Protein AF-A0A349US64-F1 (afdb_monomer)

Radius of gyration: 31.84 Å; Cα contacts (8 Å, |Δi|>4): 639; chains: 1; bounding box: 78×85×114 Å

Secondary structure (DSSP, 8-state):
--SEEEEEEEEEETTEEEEEEEEHHHHHHHHHHHHHHHHHHHHHHHHT--HHHHHHHHHHHHHHHHHHHHHHHHHHTHHHHTTSTTHHHHHH-GGG----HHHHHHHHHHHHHHHHHHTT--HHHHHHHHHHHHHHHHHHHHHHHHHHT-SPBPB--TTSTT-B--BSS-SSTT---S--TTTTTSSSPPHHHHHHHHTT-----GGGEEEEEEEPB-TTSPBPEETTEE-EEEEEEEPPHHHHS----HHHHHHHTS-HHHHHHHHHHHS-TTS-EEHHHHHHHHHHT-TTTTT---HHHHGGG-SS-SSEE-HHHHHHHHHHHHHHHHHHH-SS-SSS--HHHHHHHHHHHHS-HHHHHHH-BPPPB--HHHHHHHHHHHHHHHHHHHTTT--STTHHHHHHHHHHHHHHHHHHHHBSS----BTTTTB-HHHHHHHHHHHHHHHHHHHHHHS----SPPHHHHHHHHHTS---------------

pLDDT: mean 77.46, std 15.82, range [32.78, 97.75]

Sequence (488 aa):
MLQIIIDLGTFELLGRSIPLRIFGYGLMLVLGFLCGIALARWRARRAGESADAITTCGILALIGGVVGARLAYVIENWRNFLHQKDVALEILNVTSGGLIYYGGIALATAMVLVYLRAKRLPVRRYLDIIAPSMMIGLAFGRAGCLLNGCCYGGPCDEHWPLAARFPLYSEPLVKLNGPGPFSEGTQGASPPYAHQLEAGRVHPDSRLTYVARVPLRDKHGRDLLSAGRPQFKDRTFALPPRDLHGWLANDQLATMLSDTPAFEKDFYHLAGADGLLSEQEWRRGIREGDGLLRGSEAWEEARTFDDNADGTLSPREMRAYLDVRLGRILRQFDSDHDGKLDATERAIANEYLQADLYEIARHAWSEPVRPAQALGIVNALLLAGLLLAFSRLRTREGQVFLLMVVLYPVTRFVLESIRADNPHNLAKGILTHNQYTSIVLVAVGIVLLFVLRILPASCGPTLAQRVASETGKPRGKSRQTTSGKDTR

Solvent-accessible surface area (backbone atoms only — not comparable to full-atom values): 26728 Å² total; per-residue (Å²): 92,34,41,47,74,44,78,76,49,69,46,80,53,95,92,40,75,44,75,45,67,44,38,29,37,61,52,26,41,51,50,12,49,52,52,16,49,51,51,23,27,54,43,21,51,72,70,75,40,65,37,65,57,48,51,50,39,50,52,39,30,52,52,24,25,55,53,21,6,33,50,42,32,48,64,75,42,41,75,67,44,74,75,45,95,56,46,72,61,55,70,67,38,66,85,79,49,71,69,30,68,66,32,7,53,53,39,10,49,49,50,33,52,51,51,34,56,75,68,69,46,64,58,42,51,53,43,36,39,38,41,36,19,53,24,44,26,47,19,26,42,23,49,11,29,46,27,56,42,44,69,40,18,34,79,47,59,81,84,42,88,71,47,36,66,43,40,33,56,47,48,79,64,83,76,78,84,60,92,49,98,59,51,80,83,69,46,60,54,30,57,63,27,44,53,33,39,70,69,68,74,47,82,71,61,70,92,50,44,45,76,44,79,39,72,36,56,47,102,82,71,46,70,39,61,58,97,85,38,76,35,68,45,80,40,72,39,72,56,41,57,76,72,46,57,63,55,40,32,63,53,20,52,52,47,63,73,40,57,69,74,60,38,52,53,60,48,57,73,58,21,53,100,83,62,35,39,36,68,69,43,53,57,45,36,51,76,72,62,33,47,84,38,36,40,60,80,55,62,78,64,54,56,74,42,36,86,82,71,80,74,43,36,45,68,66,33,49,47,52,48,43,50,58,53,49,56,56,49,37,76,74,46,30,85,86,70,80,85,54,63,55,78,64,37,42,48,53,47,39,54,60,34,60,45,53,47,55,62,56,43,71,70,34,60,30,73,33,18,36,43,37,23,60,52,44,24,54,50,22,48,51,50,20,52,50,40,56,58,46,60,64,71,55,88,47,68,32,52,47,27,38,48,48,45,31,52,50,28,56,55,46,35,57,50,52,75,41,40,56,80,64,75,61,74,36,77,95,55,76,44,38,68,67,41,54,53,19,55,53,40,30,55,52,22,53,52,52,53,55,51,58,70,73,47,80,74,76,71,69,78,46,70,60,54,46,51,51,54,60,72,66,51,79,82,75,76,85,73,84,77,85,75,90,79,86,87,133

Nearest PDB structures (foldseek):
  5azc-assembly1_A  TM=7.210E-01  e=3.007E-08  Escherichia coli K-12
  8p1z-assembly1_AAA-2  TM=2.233E-01  e=2.342E+00  Arabidopsis thaliana

Structure (mmCIF, N/CA/C/O backbone):
data_AF-A0A349US64-F1
#
_entry.id   AF-A0A349US64-F1
#
loop_
_atom_site.group_PDB
_atom_site.id
_atom_site.type_symbol
_atom_site.label_atom_id
_atom_site.label_alt_id
_atom_site.label_comp_id
_atom_site.label_asy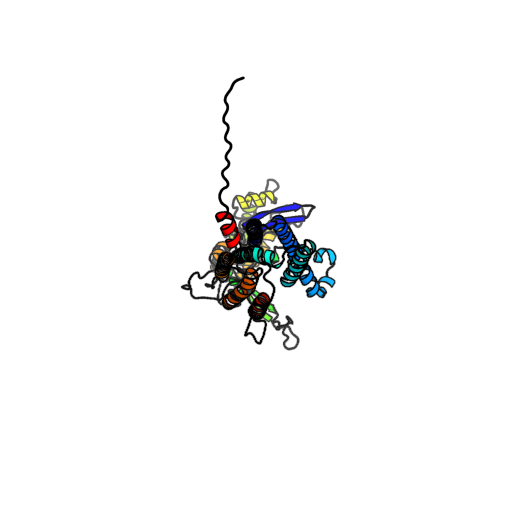m_id
_atom_site.label_entity_id
_atom_site.label_seq_id
_atom_site.pdbx_PDB_ins_code
_atom_site.Cartn_x
_atom_site.Cartn_y
_atom_site.Cartn_z
_atom_site.occupancy
_atom_site.B_iso_or_equiv
_atom_site.auth_seq_id
_atom_site.auth_comp_id
_atom_site.auth_asym_id
_atom_site.auth_atom_id
_atom_site.pdbx_PDB_model_num
ATOM 1 N N . MET A 1 1 ? 2.721 9.056 -10.843 1.00 61.25 1 MET A N 1
ATOM 2 C CA . MET A 1 1 ? 2.996 7.972 -9.868 1.00 61.25 1 MET A CA 1
ATOM 3 C C . MET A 1 1 ? 4.297 8.328 -9.161 1.00 61.25 1 MET A C 1
ATOM 5 O O . MET A 1 1 ? 5.209 8.739 -9.859 1.00 61.25 1 MET A O 1
ATOM 9 N N . LEU A 1 2 ? 4.366 8.232 -7.830 1.00 63.81 2 LEU A N 1
ATOM 10 C CA . LEU A 1 2 ? 5.538 8.627 -7.027 1.00 63.81 2 LEU A CA 1
ATOM 11 C C . LEU A 1 2 ? 5.879 7.488 -6.061 1.00 63.81 2 LEU A C 1
ATOM 13 O O . LEU A 1 2 ? 5.557 7.536 -4.871 1.00 63.81 2 LEU A O 1
ATOM 17 N N . GLN A 1 3 ? 6.461 6.416 -6.599 1.00 70.12 3 GLN A N 1
ATOM 18 C CA . GLN A 1 3 ? 6.844 5.256 -5.792 1.00 70.12 3 GLN A CA 1
ATOM 19 C C . GLN A 1 3 ? 7.995 5.597 -4.846 1.00 70.12 3 GLN A C 1
ATOM 21 O O . GLN A 1 3 ? 7.951 5.209 -3.679 1.00 70.12 3 GLN A O 1
ATOM 26 N N . ILE A 1 4 ? 8.969 6.380 -5.317 1.00 69.75 4 ILE A N 1
ATOM 27 C CA . ILE A 1 4 ? 10.076 6.921 -4.526 1.00 69.75 4 ILE A CA 1
ATOM 28 C C . ILE A 1 4 ? 9.863 8.430 -4.412 1.00 69.75 4 ILE A C 1
ATOM 30 O O . ILE A 1 4 ? 9.751 9.122 -5.418 1.00 69.75 4 ILE A O 1
ATOM 34 N N . ILE A 1 5 ? 9.775 8.935 -3.181 1.00 70.31 5 ILE A N 1
ATOM 35 C CA . ILE A 1 5 ? 9.624 10.374 -2.914 1.00 70.31 5 ILE A CA 1
ATOM 36 C C . ILE A 1 5 ? 10.999 11.027 -2.774 1.00 70.31 5 ILE A C 1
ATOM 38 O O . ILE A 1 5 ? 11.204 12.133 -3.262 1.00 70.31 5 ILE A O 1
ATOM 42 N N . ILE A 1 6 ? 11.936 10.348 -2.104 1.00 67.62 6 ILE A N 1
ATOM 43 C CA . ILE A 1 6 ? 13.301 10.835 -1.879 1.00 67.62 6 ILE A CA 1
ATOM 44 C C . ILE A 1 6 ? 14.267 9.671 -2.102 1.00 67.62 6 ILE A C 1
ATOM 46 O O . ILE A 1 6 ? 14.134 8.631 -1.451 1.00 67.62 6 ILE A O 1
ATOM 50 N N . ASP A 1 7 ? 15.231 9.851 -3.003 1.00 65.50 7 ASP A N 1
ATOM 51 C CA . ASP A 1 7 ? 16.385 8.962 -3.153 1.00 65.50 7 ASP A CA 1
ATOM 52 C C . ASP A 1 7 ? 17.596 9.623 -2.484 1.00 65.50 7 ASP A C 1
ATOM 54 O O . ASP A 1 7 ? 18.008 10.713 -2.883 1.00 65.50 7 ASP A O 1
ATOM 58 N N . LEU A 1 8 ? 18.119 8.996 -1.429 1.00 64.94 8 LEU A N 1
ATOM 59 C CA . LEU A 1 8 ? 19.283 9.486 -0.687 1.00 64.94 8 LEU A CA 1
ATOM 60 C C . LEU A 1 8 ? 20.589 8.844 -1.187 1.00 64.94 8 LEU A C 1
ATOM 62 O O . LEU A 1 8 ? 21.646 9.105 -0.618 1.00 64.94 8 LEU A O 1
ATOM 66 N N . GLY A 1 9 ? 20.529 8.032 -2.248 1.00 62.69 9 GLY A N 1
ATOM 67 C CA . GLY A 1 9 ? 21.672 7.328 -2.817 1.00 62.69 9 GLY A CA 1
ATOM 68 C C . GLY A 1 9 ? 22.026 6.035 -2.077 1.00 62.69 9 GLY A C 1
ATOM 69 O O . GLY A 1 9 ? 21.274 5.517 -1.247 1.00 62.69 9 GLY A O 1
ATOM 70 N N . THR A 1 10 ? 23.184 5.475 -2.421 1.00 66.12 10 THR A N 1
ATOM 71 C CA . THR A 1 10 ? 23.752 4.278 -1.790 1.00 66.12 10 THR A CA 1
ATOM 72 C C . THR A 1 10 ? 24.781 4.666 -0.740 1.00 66.12 10 THR A C 1
ATOM 74 O O . THR A 1 10 ? 25.706 5.419 -1.033 1.00 66.12 10 THR A O 1
ATOM 77 N N . PHE A 1 11 ? 24.648 4.112 0.462 1.00 68.88 11 PHE A N 1
ATOM 78 C CA . PHE A 1 11 ? 25.627 4.261 1.535 1.00 68.88 11 PHE A CA 1
ATOM 79 C C . PHE A 1 11 ? 26.429 2.970 1.677 1.00 68.88 11 PHE A C 1
ATOM 81 O O . PHE A 1 11 ? 25.852 1.881 1.687 1.00 68.88 11 PHE A O 1
ATOM 88 N N . GLU A 1 12 ? 27.748 3.079 1.812 1.00 69.44 12 GLU A N 1
ATOM 89 C CA . GLU A 1 12 ? 28.594 1.941 2.164 1.00 69.44 12 GLU A CA 1
ATOM 90 C C . GLU A 1 12 ? 28.628 1.776 3.682 1.00 69.44 12 GLU A C 1
ATOM 92 O O . GLU A 1 12 ? 29.103 2.646 4.412 1.00 69.44 12 GLU A O 1
ATOM 97 N N . LEU A 1 13 ? 28.110 0.649 4.170 1.00 68.88 13 LEU A N 1
ATOM 98 C CA . LEU A 1 13 ? 28.162 0.290 5.581 1.00 68.88 13 LEU A CA 1
ATOM 99 C C . LEU A 1 13 ? 28.711 -1.131 5.708 1.00 68.88 13 LEU A C 1
ATOM 101 O O . LEU A 1 13 ? 28.137 -2.068 5.156 1.00 68.88 13 LEU A O 1
ATOM 105 N N . LEU A 1 14 ? 29.813 -1.302 6.448 1.00 68.25 14 LEU A N 1
ATOM 106 C CA . LEU A 1 14 ? 30.430 -2.615 6.711 1.00 68.25 14 LEU A CA 1
ATOM 107 C C . LEU A 1 14 ? 30.721 -3.422 5.422 1.00 68.25 14 LEU A C 1
ATOM 109 O O . LEU A 1 14 ? 30.464 -4.623 5.364 1.00 68.25 14 LEU A O 1
ATOM 113 N N . GLY A 1 15 ? 31.212 -2.758 4.369 1.00 63.34 15 GLY A N 1
ATOM 114 C CA . GLY A 1 15 ? 31.529 -3.398 3.084 1.00 63.34 15 GLY A CA 1
ATOM 115 C C . GLY A 1 15 ? 30.308 -3.831 2.260 1.00 63.34 15 GLY A C 1
ATOM 116 O O . GLY A 1 15 ? 30.456 -4.588 1.305 1.00 63.34 15 GLY A O 1
ATOM 117 N N . ARG A 1 16 ? 29.097 -3.381 2.619 1.00 58.28 16 ARG A N 1
ATOM 118 C CA . ARG A 1 16 ? 27.870 -3.584 1.837 1.00 58.28 16 ARG A CA 1
ATOM 119 C C . ARG A 1 16 ? 27.300 -2.238 1.396 1.00 58.28 16 ARG A C 1
ATOM 121 O O . ARG A 1 16 ? 27.105 -1.347 2.223 1.00 58.28 16 ARG A O 1
ATOM 128 N N . SER A 1 17 ? 26.999 -2.106 0.107 1.00 63.38 17 SER A N 1
ATOM 129 C CA . SER A 1 17 ? 26.297 -0.951 -0.452 1.00 63.38 17 SER A CA 1
ATOM 130 C C . SER A 1 17 ? 24.790 -1.088 -0.205 1.00 63.38 17 SER A C 1
ATOM 132 O O . SER A 1 17 ? 24.136 -2.019 -0.676 1.00 63.38 17 SER A O 1
ATOM 134 N N . ILE A 1 18 ? 24.220 -0.174 0.583 1.00 66.69 18 ILE A N 1
ATOM 135 C CA . ILE A 1 18 ? 22.794 -0.170 0.929 1.00 66.69 18 ILE A CA 1
ATOM 136 C C . ILE A 1 18 ? 22.132 1.051 0.278 1.00 66.69 18 ILE A C 1
ATOM 138 O O . ILE A 1 18 ? 22.456 2.183 0.648 1.00 66.69 18 ILE A O 1
ATOM 142 N N . PRO A 1 19 ? 21.194 0.868 -0.672 1.00 64.56 19 PRO A N 1
ATOM 143 C CA . PRO A 1 19 ? 20.414 1.975 -1.218 1.00 64.56 19 PRO A CA 1
ATOM 144 C C . PRO A 1 19 ? 19.403 2.477 -0.179 1.00 64.56 19 PRO A C 1
ATOM 146 O O . PRO A 1 19 ? 18.544 1.716 0.274 1.00 64.56 19 PRO A O 1
ATOM 149 N N . LEU A 1 20 ? 19.471 3.761 0.184 1.00 69.88 20 LEU A N 1
ATOM 150 C CA . LEU A 1 20 ? 18.537 4.391 1.118 1.00 69.88 20 LEU A CA 1
ATOM 151 C C . LEU A 1 20 ? 17.496 5.210 0.345 1.00 69.88 20 LEU A C 1
ATOM 153 O O . LEU A 1 20 ? 17.769 6.301 -0.150 1.00 69.88 20 LEU A O 1
ATOM 157 N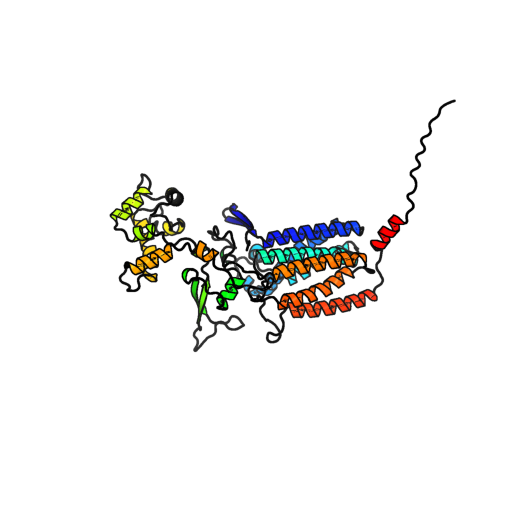 N . ARG A 1 21 ? 16.274 4.679 0.252 1.00 73.38 21 ARG A N 1
ATOM 158 C CA . ARG A 1 21 ? 15.173 5.285 -0.513 1.00 73.38 21 ARG A CA 1
ATOM 159 C C . ARG A 1 21 ? 13.909 5.385 0.327 1.00 73.38 21 ARG A C 1
ATOM 161 O O . ARG A 1 21 ? 13.528 4.435 1.011 1.00 73.38 21 ARG A O 1
ATOM 168 N N . ILE A 1 22 ? 13.234 6.528 0.247 1.00 77.69 22 ILE A N 1
ATOM 169 C CA . ILE A 1 22 ? 11.958 6.762 0.924 1.00 77.69 22 ILE A CA 1
ATOM 170 C C . ILE A 1 22 ? 10.825 6.484 -0.057 1.00 77.69 22 ILE A C 1
ATOM 172 O O . ILE A 1 22 ? 10.534 7.283 -0.951 1.00 77.69 22 ILE A O 1
ATOM 176 N N . PHE A 1 23 ? 10.161 5.349 0.143 1.00 81.19 23 PHE A N 1
ATOM 177 C CA . PHE A 1 23 ? 9.010 4.951 -0.658 1.00 81.19 23 PHE A CA 1
ATOM 178 C C . PHE A 1 23 ? 7.740 5.691 -0.231 1.00 81.19 23 PHE A C 1
ATOM 180 O O . PHE A 1 23 ? 7.438 5.793 0.963 1.00 81.19 23 PHE A O 1
ATOM 187 N N . GLY A 1 24 ? 6.943 6.140 -1.201 1.00 83.62 24 GLY A N 1
ATOM 188 C CA . GLY A 1 24 ? 5.711 6.886 -0.944 1.00 83.62 24 GLY A CA 1
ATOM 189 C C . GLY A 1 24 ? 4.663 6.087 -0.177 1.00 83.62 24 GLY A C 1
ATOM 190 O O . GLY A 1 24 ? 4.023 6.616 0.730 1.00 83.62 24 GLY A O 1
ATOM 191 N N . TYR A 1 25 ? 4.550 4.786 -0.457 1.00 86.06 25 TYR A N 1
ATOM 192 C CA . TYR A 1 25 ? 3.686 3.889 0.310 1.00 86.06 25 TYR A CA 1
ATOM 193 C C . TYR A 1 25 ? 4.096 3.822 1.789 1.00 86.06 25 TYR A C 1
ATOM 195 O O . TYR A 1 25 ? 3.264 4.034 2.672 1.00 86.06 25 TYR A O 1
ATOM 203 N N . GLY A 1 26 ? 5.385 3.589 2.061 1.00 87.75 26 GLY A N 1
ATOM 204 C CA . GLY A 1 26 ? 5.921 3.520 3.422 1.00 87.75 26 GLY A CA 1
ATOM 205 C C . GLY A 1 26 ? 5.750 4.834 4.182 1.00 87.75 26 GLY A C 1
ATOM 206 O O . GLY A 1 26 ? 5.287 4.826 5.323 1.00 87.75 26 GLY A O 1
ATOM 207 N N . LEU A 1 27 ? 6.028 5.969 3.530 1.00 90.81 27 LEU A N 1
ATOM 208 C CA . LEU A 1 27 ? 5.825 7.291 4.123 1.00 90.81 27 LEU A CA 1
ATOM 209 C C . LEU A 1 27 ? 4.359 7.510 4.516 1.00 90.81 27 LEU A C 1
ATOM 211 O O . LEU A 1 27 ? 4.079 7.925 5.640 1.00 90.81 27 LEU A O 1
ATOM 215 N N . MET A 1 28 ? 3.417 7.196 3.623 1.00 94.50 28 MET A N 1
ATOM 216 C CA . MET A 1 28 ? 1.992 7.340 3.922 1.00 94.50 28 MET A CA 1
ATOM 217 C C . MET A 1 28 ? 1.544 6.420 5.061 1.00 94.50 28 MET A C 1
ATOM 219 O O . MET A 1 28 ? 0.747 6.849 5.890 1.00 94.50 28 MET A O 1
ATOM 223 N N . LEU A 1 29 ? 2.075 5.196 5.174 1.00 92.81 29 LEU A N 1
ATOM 224 C CA . LEU A 1 29 ? 1.784 4.325 6.320 1.00 92.81 29 LEU A CA 1
ATOM 225 C C . LEU A 1 29 ? 2.255 4.934 7.648 1.00 92.81 29 LEU A C 1
ATOM 227 O O . LEU A 1 29 ? 1.501 4.914 8.624 1.00 92.81 29 LEU A O 1
ATOM 231 N N . VAL A 1 30 ? 3.463 5.505 7.684 1.00 94.75 30 VAL A N 1
ATOM 232 C CA . VAL A 1 30 ? 3.995 6.180 8.880 1.00 94.75 30 VAL A CA 1
ATOM 233 C C . VAL A 1 30 ? 3.129 7.383 9.245 1.00 94.75 30 VAL A C 1
ATOM 235 O O . VAL A 1 30 ? 2.692 7.495 10.390 1.00 94.75 30 VAL A O 1
ATOM 238 N N . LEU A 1 31 ? 2.813 8.247 8.277 1.00 96.38 31 LEU A N 1
ATOM 239 C CA . LEU A 1 31 ? 1.933 9.396 8.504 1.00 96.38 31 LEU A CA 1
ATOM 240 C C . LEU A 1 31 ? 0.542 8.955 8.974 1.00 96.38 31 LEU A C 1
ATOM 242 O O . LEU A 1 31 ? 0.017 9.507 9.938 1.00 96.38 31 LEU A O 1
ATOM 246 N N . GLY A 1 32 ? -0.020 7.905 8.375 1.00 96.81 32 GLY A N 1
ATOM 247 C CA . GLY A 1 32 ? -1.295 7.321 8.782 1.00 96.81 32 GLY A CA 1
ATOM 248 C C . GLY A 1 32 ? -1.290 6.808 10.218 1.00 96.81 32 GLY A C 1
ATOM 249 O O . GLY A 1 32 ? -2.230 7.079 10.970 1.00 96.81 32 GLY A O 1
ATOM 250 N N . PHE A 1 33 ? -0.222 6.122 10.626 1.00 96.50 33 PHE A N 1
ATOM 251 C CA . PHE A 1 33 ? -0.046 5.665 12.002 1.00 96.50 33 PHE A CA 1
ATOM 252 C C . PHE A 1 33 ? 0.062 6.844 12.977 1.00 96.50 33 PHE A C 1
ATOM 254 O O . PHE A 1 33 ? -0.658 6.880 13.976 1.00 96.50 33 PHE A O 1
ATOM 261 N N . LEU A 1 34 ? 0.898 7.842 12.673 1.00 97.25 34 LEU A N 1
ATOM 262 C CA . LEU A 1 34 ? 1.085 9.022 13.520 1.00 97.25 34 LEU A CA 1
ATOM 263 C C . LEU A 1 34 ? -0.205 9.842 13.653 1.00 97.25 34 LEU A C 1
ATOM 265 O O . LEU A 1 34 ? -0.611 10.163 14.771 1.00 97.25 34 LEU A O 1
ATOM 269 N N . CYS A 1 35 ? -0.896 10.124 12.546 1.00 97.56 35 CYS A N 1
ATOM 270 C CA . CYS A 1 35 ? -2.179 10.828 12.549 1.00 97.56 35 CYS A CA 1
ATOM 271 C C . CYS A 1 35 ? -3.266 10.030 13.286 1.00 97.56 35 CYS A C 1
ATOM 273 O O . CYS A 1 35 ? -4.016 10.598 14.085 1.00 97.56 35 CYS A O 1
ATOM 275 N N . GLY A 1 36 ? -3.331 8.712 13.075 1.00 97.00 36 GLY A N 1
ATOM 276 C CA . GLY A 1 36 ? -4.259 7.826 13.775 1.00 97.00 36 GLY A CA 1
ATOM 277 C C . GLY A 1 36 ? -4.028 7.822 15.290 1.00 97.00 36 GLY A C 1
ATOM 278 O O . GLY A 1 36 ? -4.976 8.001 16.063 1.00 97.00 36 GLY A O 1
ATOM 279 N N . ILE A 1 37 ? -2.771 7.696 15.726 1.00 96.94 37 ILE A N 1
ATOM 280 C CA . ILE A 1 37 ? -2.389 7.742 17.144 1.00 96.94 37 ILE A CA 1
ATOM 281 C C . ILE A 1 37 ? -2.646 9.119 17.746 1.00 96.94 37 ILE A C 1
ATOM 283 O O . ILE A 1 37 ? -3.194 9.197 18.845 1.00 96.94 37 ILE A O 1
ATOM 287 N N . ALA A 1 38 ? -2.319 10.204 17.044 1.00 97.50 38 ALA A N 1
ATOM 288 C CA . ALA A 1 38 ? -2.592 11.561 17.507 1.00 97.50 38 ALA A CA 1
ATOM 289 C C . ALA A 1 38 ? -4.096 11.776 17.745 1.00 97.50 38 ALA A C 1
ATOM 291 O O . ALA A 1 38 ? -4.496 12.219 18.827 1.00 97.50 38 ALA A O 1
ATOM 292 N N . LEU A 1 39 ? -4.939 11.371 16.787 1.00 97.38 39 LEU A N 1
ATOM 293 C CA . LEU A 1 39 ? -6.393 11.447 16.924 1.00 97.38 39 LEU A CA 1
ATOM 294 C C . LEU A 1 39 ? -6.905 10.552 18.063 1.00 97.38 39 LEU A C 1
ATOM 296 O O . LEU A 1 39 ? -7.742 10.985 18.857 1.00 97.38 39 LEU A O 1
ATOM 300 N N . ALA A 1 40 ? -6.385 9.328 18.191 1.00 96.81 40 ALA A N 1
ATOM 301 C CA . ALA A 1 40 ? -6.798 8.396 19.240 1.00 96.81 40 ALA A CA 1
ATOM 302 C C . ALA A 1 40 ? -6.400 8.901 20.638 1.00 96.81 40 ALA A C 1
ATOM 304 O O . ALA A 1 40 ? -7.214 8.850 21.559 1.00 96.81 40 ALA A O 1
ATOM 305 N N . ARG A 1 41 ? -5.191 9.459 20.798 1.00 97.56 41 ARG A N 1
ATOM 306 C CA . ARG A 1 41 ? -4.723 10.093 22.044 1.00 97.56 41 ARG A CA 1
ATOM 307 C C . ARG A 1 41 ? -5.598 11.284 22.415 1.00 97.56 41 ARG A C 1
ATOM 309 O O . ARG A 1 41 ? -6.010 11.403 23.567 1.00 97.56 41 ARG A O 1
ATOM 316 N N . TRP A 1 42 ? -5.910 12.150 21.452 1.00 95.44 42 TRP A N 1
ATOM 317 C CA . TRP A 1 42 ? -6.802 13.289 21.675 1.00 95.44 42 TRP A CA 1
ATOM 318 C C . TRP A 1 42 ? -8.204 12.838 22.114 1.00 95.44 42 TRP A C 1
ATOM 320 O O . TRP A 1 42 ? -8.751 13.369 23.084 1.00 95.44 42 TRP A O 1
ATOM 330 N N . ARG A 1 43 ? -8.759 11.804 21.467 1.00 93.69 43 ARG A N 1
ATOM 331 C CA . ARG A 1 43 ? -10.051 11.208 21.845 1.00 93.69 43 ARG A CA 1
ATOM 332 C C . ARG A 1 43 ? -10.009 10.551 23.224 1.00 93.69 43 ARG A C 1
ATOM 334 O O . ARG A 1 43 ? -10.953 10.734 23.987 1.00 93.69 43 ARG A O 1
ATOM 341 N N . ALA A 1 44 ? -8.932 9.843 23.565 1.00 93.12 44 ALA A N 1
ATOM 342 C CA . ALA A 1 44 ? -8.759 9.240 24.885 1.00 93.12 44 ALA A CA 1
ATOM 343 C C . ALA A 1 44 ? -8.758 10.298 25.990 1.00 93.12 44 ALA A C 1
ATOM 345 O O . ALA A 1 44 ? -9.543 10.181 26.926 1.00 93.12 44 ALA A O 1
ATOM 346 N N . ARG A 1 45 ? -8.001 11.393 25.824 1.00 92.50 45 ARG A N 1
ATOM 347 C CA . ARG A 1 45 ? -8.006 12.517 26.780 1.00 92.50 45 ARG A CA 1
ATOM 348 C C . ARG A 1 45 ? -9.410 13.087 26.982 1.00 92.50 45 ARG A C 1
ATOM 350 O O . ARG A 1 45 ? -9.830 13.285 28.115 1.00 92.50 45 ARG A O 1
ATOM 357 N N . ARG A 1 46 ? -10.171 13.286 25.897 1.00 87.88 46 ARG A N 1
ATOM 358 C CA . ARG A 1 46 ? -11.570 13.752 25.980 1.00 87.88 46 ARG A CA 1
ATOM 359 C C . ARG A 1 46 ? -12.525 12.734 26.600 1.00 87.88 46 ARG A C 1
ATOM 361 O O . ARG A 1 46 ? -13.545 13.123 27.158 1.00 87.88 46 ARG A O 1
ATOM 368 N N . ALA A 1 47 ? -12.216 11.446 26.507 1.00 85.38 47 ALA A N 1
ATOM 369 C CA . ALA A 1 47 ? -12.974 10.385 27.160 1.00 85.38 47 ALA A CA 1
ATOM 370 C C . ALA A 1 47 ? -12.594 10.193 28.644 1.00 85.38 47 ALA A C 1
ATOM 372 O O . ALA A 1 47 ? -13.237 9.393 29.322 1.00 85.38 47 ALA A O 1
ATOM 373 N N . GLY A 1 48 ? -11.589 10.923 29.149 1.00 85.75 48 GLY A N 1
ATOM 374 C CA . GLY A 1 48 ? -11.029 10.731 30.489 1.00 85.75 48 GLY A CA 1
ATOM 375 C C . GLY A 1 48 ? -10.153 9.480 30.611 1.00 85.75 48 GLY A C 1
ATOM 376 O O . GLY A 1 48 ? -9.950 8.989 31.714 1.00 85.75 48 GLY A O 1
ATOM 377 N N . GLU A 1 49 ? -9.668 8.952 29.487 1.00 89.25 49 GLU A N 1
ATOM 378 C CA . GLU A 1 49 ? -8.813 7.768 29.407 1.00 89.25 49 GLU A CA 1
ATOM 379 C C . GLU A 1 49 ? -7.345 8.144 29.189 1.00 89.25 49 GLU A C 1
ATOM 381 O O . GLU A 1 49 ? -7.010 9.225 28.689 1.00 89.25 49 GLU A O 1
ATOM 386 N N . SER A 1 50 ? -6.444 7.222 29.530 1.00 90.94 50 SER A N 1
ATOM 387 C CA . SER A 1 50 ? -5.005 7.460 29.415 1.00 90.94 50 SER A CA 1
ATOM 388 C C . SER A 1 50 ? -4.544 7.476 27.952 1.00 90.94 50 SER A C 1
ATOM 390 O O . SER A 1 50 ? -4.651 6.494 27.212 1.00 90.94 50 SER A O 1
ATOM 392 N N . ALA A 1 51 ? -3.970 8.607 27.532 1.00 94.38 51 ALA A N 1
ATOM 393 C CA . ALA A 1 51 ? -3.354 8.744 26.213 1.00 94.38 51 ALA A CA 1
ATOM 394 C C . ALA A 1 51 ? -2.152 7.798 26.043 1.00 94.38 51 ALA A C 1
ATOM 396 O O . ALA A 1 51 ? -1.886 7.317 24.942 1.00 94.38 51 ALA A O 1
ATOM 397 N N . ASP A 1 52 ? -1.439 7.498 27.126 1.00 96.25 52 ASP A N 1
ATOM 398 C CA . ASP A 1 52 ? -0.244 6.654 27.076 1.00 96.25 52 ASP A CA 1
ATOM 399 C C . ASP A 1 52 ? -0.588 5.174 26.903 1.00 96.25 52 ASP A C 1
ATOM 401 O O . ASP A 1 52 ? 0.143 4.455 26.217 1.00 96.25 52 ASP A 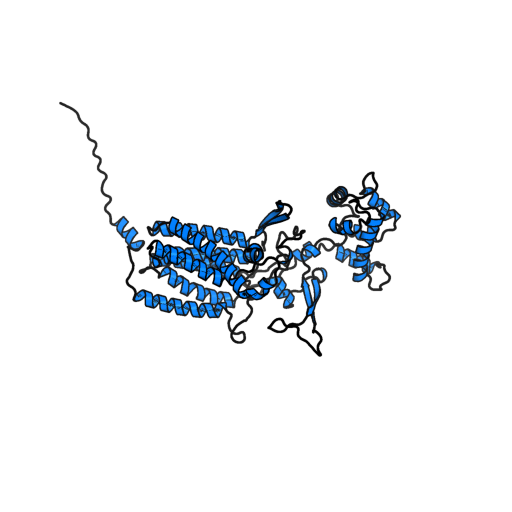O 1
ATOM 405 N N . ALA A 1 53 ? -1.757 4.732 27.384 1.00 95.12 53 ALA A N 1
ATOM 406 C CA . ALA A 1 53 ? -2.275 3.414 27.032 1.00 95.12 53 ALA A CA 1
ATOM 407 C C . ALA A 1 53 ? -2.586 3.312 25.534 1.00 95.12 53 ALA A C 1
ATOM 409 O O . ALA A 1 53 ? -2.304 2.276 24.940 1.00 95.12 53 ALA A O 1
ATOM 410 N N . ILE A 1 54 ? -3.098 4.375 24.895 1.00 96.94 54 ILE A N 1
ATOM 411 C CA . ILE A 1 54 ? -3.303 4.397 23.435 1.00 96.94 54 ILE A CA 1
ATOM 412 C C . ILE A 1 54 ? -1.974 4.274 22.692 1.00 96.94 54 ILE A C 1
ATOM 414 O O . ILE A 1 54 ? -1.878 3.477 21.763 1.00 96.94 54 ILE A O 1
ATOM 418 N N . THR A 1 55 ? -0.947 5.021 23.100 1.00 96.88 55 THR A N 1
ATOM 419 C CA . THR A 1 55 ? 0.386 4.909 22.486 1.00 96.88 55 THR A CA 1
ATOM 420 C C . THR A 1 55 ? 0.962 3.512 22.660 1.00 96.88 55 THR A C 1
ATOM 422 O O . THR A 1 55 ? 1.436 2.933 21.689 1.00 96.88 55 THR A O 1
ATOM 425 N N . THR A 1 56 ? 0.853 2.940 23.861 1.00 97.56 56 THR A N 1
ATOM 426 C CA . THR A 1 56 ? 1.307 1.570 24.130 1.00 97.56 56 THR A CA 1
ATOM 427 C C . THR A 1 56 ? 0.558 0.567 23.253 1.00 97.56 56 THR A C 1
ATOM 429 O O . THR A 1 56 ? 1.188 -0.260 22.605 1.00 97.56 56 THR A O 1
ATOM 432 N N . CYS A 1 57 ? -0.771 0.678 23.148 1.00 96.94 57 CYS A N 1
ATOM 433 C CA . CYS A 1 57 ? -1.567 -0.162 22.249 1.00 96.94 57 CYS A CA 1
ATOM 434 C C . CYS A 1 57 ? -1.135 -0.002 20.786 1.00 96.94 57 CYS A C 1
ATOM 436 O O . CYS A 1 57 ? -1.041 -0.994 20.076 1.00 96.94 57 CYS A O 1
ATOM 438 N N . GLY A 1 58 ? -0.849 1.225 20.343 1.00 96.00 58 GLY A N 1
ATOM 439 C CA . GLY A 1 58 ? -0.346 1.508 19.001 1.00 96.00 58 GLY A CA 1
ATOM 440 C C . GLY A 1 58 ? 0.984 0.824 18.706 1.00 96.00 58 GLY A C 1
ATOM 441 O O . GLY A 1 58 ? 1.123 0.177 17.674 1.00 96.00 58 GLY A O 1
ATOM 442 N N . ILE A 1 59 ? 1.942 0.925 19.630 1.00 96.75 59 ILE A N 1
ATOM 443 C CA . ILE A 1 59 ? 3.258 0.283 19.510 1.00 96.75 59 ILE A CA 1
ATOM 444 C C . ILE A 1 59 ? 3.115 -1.243 19.516 1.00 96.75 59 ILE A C 1
ATOM 446 O O . ILE A 1 59 ? 3.686 -1.910 18.658 1.00 96.75 59 ILE A O 1
ATOM 450 N N . LEU A 1 60 ? 2.309 -1.803 20.424 1.00 97.31 60 LEU A N 1
ATOM 451 C CA . LEU A 1 60 ? 2.038 -3.244 20.457 1.00 97.31 60 LEU A CA 1
ATOM 452 C C . LEU A 1 60 ? 1.357 -3.726 19.172 1.00 97.31 60 LEU A C 1
ATOM 454 O O . LEU A 1 60 ? 1.702 -4.789 18.667 1.00 97.31 60 LEU A O 1
ATOM 458 N N . ALA A 1 61 ? 0.424 -2.946 18.620 1.00 96.31 61 ALA A N 1
ATOM 459 C CA . ALA A 1 61 ? -0.227 -3.268 17.356 1.00 96.31 61 ALA A CA 1
ATOM 460 C C . ALA A 1 61 ? 0.749 -3.211 16.172 1.00 96.31 61 ALA A C 1
ATOM 462 O O . ALA A 1 61 ? 0.670 -4.060 15.290 1.00 96.31 61 ALA A O 1
ATOM 463 N N . LEU A 1 62 ? 1.683 -2.254 16.163 1.00 94.81 62 LEU A N 1
ATOM 464 C CA . LEU A 1 62 ? 2.727 -2.158 15.144 1.00 94.81 62 LEU A CA 1
ATOM 465 C C . LEU A 1 62 ? 3.680 -3.362 15.212 1.00 94.81 62 LEU A C 1
ATOM 467 O O . LEU A 1 62 ? 3.883 -4.035 14.203 1.00 94.81 62 LEU A O 1
ATOM 471 N N . ILE A 1 63 ? 4.205 -3.674 16.403 1.00 95.50 63 ILE A N 1
ATOM 472 C CA . ILE A 1 63 ? 5.115 -4.811 16.625 1.00 95.50 63 ILE A CA 1
ATOM 473 C C . ILE A 1 63 ? 4.408 -6.128 16.296 1.00 95.50 63 ILE A C 1
ATOM 475 O O . ILE A 1 63 ? 4.891 -6.899 15.470 1.00 95.50 63 ILE A O 1
ATOM 479 N N . GLY A 1 64 ? 3.239 -6.370 16.893 1.00 95.88 64 GLY A N 1
ATOM 480 C CA . GLY A 1 64 ? 2.451 -7.576 16.648 1.00 95.88 64 GLY A CA 1
ATOM 481 C C . GLY A 1 64 ? 2.006 -7.701 15.193 1.00 95.88 64 GLY A C 1
ATOM 482 O O . GLY A 1 64 ? 1.966 -8.806 14.662 1.00 95.88 64 GLY A O 1
ATOM 483 N N . GLY A 1 65 ? 1.737 -6.579 14.523 1.00 94.38 65 GLY A N 1
ATOM 484 C CA . GLY A 1 65 ? 1.374 -6.534 13.110 1.00 94.38 65 GLY A CA 1
ATOM 485 C C . GLY A 1 65 ? 2.502 -7.017 12.204 1.00 94.38 65 GLY A C 1
ATOM 486 O O . GLY A 1 65 ? 2.285 -7.901 11.379 1.00 94.38 65 GLY A O 1
ATOM 487 N N . VAL A 1 66 ? 3.712 -6.481 12.383 1.00 92.62 66 VAL A N 1
ATOM 488 C CA . VAL A 1 66 ? 4.883 -6.866 11.579 1.00 92.62 66 VAL A CA 1
ATOM 489 C C . VAL A 1 66 ? 5.321 -8.296 11.896 1.00 92.62 66 VAL A C 1
ATOM 491 O O . VAL A 1 66 ? 5.450 -9.114 10.986 1.00 92.62 66 VAL A O 1
ATOM 494 N N . VAL A 1 67 ? 5.485 -8.624 13.183 1.00 93.88 67 VAL A N 1
ATOM 495 C CA . VAL A 1 67 ? 5.922 -9.959 13.625 1.00 93.88 67 VAL A CA 1
ATOM 496 C C . VAL A 1 67 ? 4.904 -11.021 13.216 1.00 93.88 67 VAL A C 1
ATOM 498 O O . VAL A 1 67 ? 5.271 -12.037 12.634 1.00 93.88 67 VAL A O 1
ATOM 501 N N . GLY A 1 68 ? 3.615 -10.776 13.452 1.00 95.06 68 GLY A N 1
ATOM 502 C CA . GLY A 1 68 ? 2.553 -11.716 13.107 1.00 95.06 68 GLY A CA 1
ATOM 503 C C . GLY A 1 68 ? 2.437 -11.936 11.603 1.00 95.06 68 GLY A C 1
ATOM 504 O O . GLY A 1 68 ? 2.256 -13.069 11.159 1.00 95.06 68 GLY A O 1
ATOM 505 N N . ALA A 1 69 ? 2.586 -10.874 10.804 1.00 92.62 69 ALA A N 1
ATOM 506 C CA . ALA A 1 69 ? 2.527 -10.985 9.352 1.00 92.62 69 ALA A CA 1
ATOM 507 C C . ALA A 1 69 ? 3.720 -11.755 8.775 1.00 92.62 69 ALA A C 1
ATOM 509 O O . ALA A 1 69 ? 3.539 -12.530 7.832 1.00 92.62 69 ALA A O 1
ATOM 510 N N . ARG A 1 70 ? 4.916 -11.588 9.356 1.00 90.81 70 ARG A N 1
ATOM 511 C CA . ARG A 1 70 ? 6.104 -12.352 8.957 1.00 90.81 70 ARG A CA 1
ATOM 512 C C . ARG A 1 70 ? 6.001 -13.816 9.368 1.00 90.81 70 ARG A C 1
ATOM 514 O O . ARG A 1 70 ? 6.263 -14.688 8.549 1.00 90.81 70 ARG A O 1
ATOM 521 N N . LEU A 1 71 ? 5.569 -14.094 10.597 1.00 91.19 71 LEU A N 1
ATOM 522 C CA . LEU A 1 71 ? 5.392 -15.465 11.080 1.00 91.19 71 LEU A CA 1
ATOM 523 C C . LEU A 1 71 ? 4.395 -16.245 10.221 1.00 91.19 71 LEU A C 1
ATOM 525 O O . LEU A 1 71 ? 4.698 -17.360 9.812 1.00 91.19 71 LEU A O 1
ATOM 529 N N . ALA A 1 72 ? 3.243 -15.654 9.892 1.00 90.94 72 ALA A N 1
ATOM 530 C CA . ALA A 1 72 ? 2.271 -16.303 9.013 1.00 90.94 72 ALA A CA 1
ATOM 531 C C . ALA A 1 72 ? 2.859 -16.600 7.623 1.00 90.94 72 ALA A C 1
ATOM 533 O O . ALA A 1 72 ? 2.692 -17.707 7.116 1.00 90.94 72 ALA A O 1
ATOM 534 N N . TYR A 1 73 ? 3.621 -15.661 7.049 1.00 87.25 73 TYR A N 1
ATOM 535 C CA . TYR A 1 73 ? 4.319 -15.882 5.779 1.00 87.25 73 TYR A CA 1
ATOM 536 C C . TYR A 1 73 ? 5.294 -17.062 5.835 1.00 87.25 73 TYR A C 1
ATOM 538 O O . TYR A 1 73 ? 5.285 -17.909 4.941 1.00 87.25 73 TYR A O 1
ATOM 546 N N . VAL A 1 74 ? 6.108 -17.130 6.891 1.00 87.19 74 VAL A N 1
ATOM 547 C CA . VAL A 1 74 ? 7.086 -18.205 7.106 1.00 87.19 74 VAL A CA 1
ATOM 548 C C . VAL A 1 74 ? 6.393 -19.555 7.275 1.00 87.19 74 VAL A C 1
ATOM 550 O O . VAL A 1 74 ? 6.832 -20.537 6.686 1.00 87.19 74 VAL A O 1
ATOM 553 N N . ILE A 1 75 ? 5.299 -19.608 8.040 1.00 88.75 75 ILE A N 1
ATOM 554 C CA . ILE A 1 75 ? 4.534 -20.841 8.270 1.00 88.75 75 ILE A CA 1
ATOM 555 C C . ILE A 1 75 ? 3.951 -21.371 6.955 1.00 88.75 75 ILE A C 1
ATOM 557 O O . ILE A 1 75 ? 4.056 -22.561 6.668 1.00 88.75 75 ILE A O 1
ATOM 561 N N . GLU A 1 76 ? 3.373 -20.503 6.128 1.00 84.62 76 GLU A N 1
ATOM 562 C CA . GLU A 1 76 ? 2.768 -20.922 4.859 1.00 84.62 76 GLU A CA 1
ATOM 563 C C . GLU A 1 76 ? 3.792 -21.312 3.799 1.00 84.62 76 GLU A C 1
ATOM 565 O O . GLU A 1 76 ? 3.559 -22.228 3.013 1.00 84.62 76 GLU A O 1
ATOM 570 N N . ASN A 1 77 ? 4.951 -20.659 3.806 1.00 83.25 77 ASN A N 1
ATOM 571 C CA . ASN A 1 77 ? 6.024 -20.920 2.854 1.00 83.25 77 ASN A CA 1
ATOM 572 C C . ASN A 1 77 ? 7.117 -21.823 3.436 1.00 83.25 77 ASN A C 1
ATOM 574 O O . ASN A 1 77 ? 8.211 -21.883 2.878 1.00 83.25 77 ASN A O 1
ATOM 578 N N . TRP A 1 78 ? 6.836 -22.554 4.521 1.00 83.62 78 TRP A N 1
ATOM 579 C CA . TRP A 1 78 ? 7.830 -23.315 5.290 1.00 83.62 78 TRP A CA 1
ATOM 580 C C . TRP A 1 78 ? 8.705 -24.230 4.424 1.00 83.62 78 TRP A C 1
ATOM 582 O O . TRP A 1 78 ? 9.920 -24.289 4.596 1.00 83.62 78 TRP A O 1
ATOM 592 N N . ARG A 1 79 ? 8.105 -24.886 3.421 1.00 79.94 79 ARG A N 1
ATOM 593 C CA . ARG A 1 79 ? 8.827 -25.732 2.455 1.00 79.94 79 ARG A CA 1
ATOM 594 C C . ARG A 1 79 ? 9.911 -24.980 1.682 1.00 79.94 79 ARG A C 1
ATOM 596 O O . ARG A 1 79 ? 10.987 -25.526 1.489 1.00 79.94 79 ARG A O 1
ATOM 603 N N . ASN A 1 80 ? 9.649 -23.741 1.275 1.00 77.00 80 ASN A N 1
ATOM 604 C CA . ASN A 1 80 ? 10.607 -22.926 0.524 1.00 77.00 80 ASN A CA 1
ATOM 605 C C . ASN A 1 80 ? 11.770 -22.466 1.416 1.00 77.00 80 ASN A C 1
ATOM 607 O O . ASN A 1 80 ? 12.900 -22.363 0.947 1.00 77.00 80 ASN A O 1
ATOM 611 N N . PHE A 1 81 ? 11.507 -22.247 2.708 1.00 74.19 81 PHE A N 1
ATOM 612 C CA . PHE A 1 81 ? 12.530 -21.873 3.686 1.00 74.19 81 PHE A CA 1
ATOM 613 C C . PHE A 1 81 ? 13.499 -23.020 4.004 1.00 74.19 81 PHE A C 1
ATOM 615 O O . PHE A 1 81 ? 14.683 -22.766 4.186 1.00 74.19 81 PHE A O 1
ATOM 622 N N . LEU A 1 82 ? 13.044 -24.280 4.004 1.00 74.38 82 LEU A N 1
ATOM 623 C CA . LEU A 1 82 ? 13.908 -25.446 4.267 1.00 74.38 82 LEU A CA 1
ATOM 624 C C . LEU A 1 82 ? 15.040 -25.631 3.239 1.00 74.38 82 LEU A C 1
ATOM 626 O O . LEU A 1 82 ? 16.015 -26.318 3.527 1.00 74.38 82 LEU A O 1
ATOM 630 N N . HIS A 1 83 ? 14.919 -25.032 2.053 1.00 71.75 83 HIS A N 1
ATOM 631 C CA . HIS A 1 83 ? 15.919 -25.121 0.985 1.00 71.75 83 HIS A CA 1
ATOM 632 C C . HIS A 1 83 ? 16.937 -23.970 0.991 1.00 71.75 83 HIS A C 1
ATOM 634 O O . HIS A 1 83 ? 17.834 -23.943 0.148 1.00 71.75 83 HIS A O 1
ATOM 640 N N . GLN A 1 84 ? 16.816 -23.014 1.913 1.00 71.38 84 GLN A N 1
ATOM 641 C CA . GLN A 1 84 ? 17.723 -21.873 2.002 1.00 71.38 84 GLN A CA 1
ATOM 642 C C . GLN A 1 84 ? 18.899 -22.160 2.937 1.00 71.38 84 GLN A C 1
ATOM 644 O O . GLN A 1 84 ? 18.753 -22.827 3.958 1.00 71.38 84 GLN A O 1
ATOM 649 N N . LYS A 1 85 ? 20.075 -21.621 2.591 1.00 64.25 85 LYS A N 1
ATOM 650 C CA . LYS A 1 85 ? 21.323 -21.848 3.338 1.00 64.25 85 LYS A CA 1
ATOM 651 C C . LYS A 1 85 ? 21.288 -21.252 4.756 1.00 64.25 85 LYS A C 1
ATOM 653 O O . LYS A 1 85 ? 21.781 -21.897 5.671 1.00 64.25 85 LYS A O 1
ATOM 658 N N . ASP A 1 86 ? 20.633 -20.100 4.944 1.00 74.50 86 ASP A N 1
ATOM 659 C CA . ASP A 1 86 ? 20.567 -19.370 6.223 1.00 74.50 86 ASP A CA 1
ATOM 660 C C . ASP A 1 86 ? 19.121 -19.105 6.677 1.00 74.50 86 ASP A C 1
ATOM 662 O O . ASP A 1 86 ? 18.641 -17.969 6.723 1.00 74.50 86 ASP A O 1
ATOM 666 N N . VAL A 1 87 ? 18.412 -20.176 7.039 1.00 75.19 87 VAL A N 1
ATOM 667 C CA . VAL A 1 87 ? 16.979 -20.147 7.395 1.00 75.19 87 VAL A CA 1
ATOM 668 C C . VAL A 1 87 ? 16.652 -19.103 8.474 1.00 75.19 87 VAL A C 1
ATOM 670 O O . VAL A 1 87 ? 15.668 -18.377 8.359 1.00 75.19 87 VAL A O 1
ATOM 673 N N . ALA A 1 88 ? 17.476 -18.988 9.521 1.00 75.81 88 ALA A N 1
ATOM 674 C CA . ALA A 1 88 ? 17.210 -18.083 10.642 1.00 75.81 88 ALA A CA 1
ATOM 675 C C . ALA A 1 88 ? 17.294 -16.595 10.254 1.00 75.81 88 ALA A C 1
ATOM 677 O O . ALA A 1 88 ? 16.466 -15.793 10.689 1.00 75.81 88 ALA A O 1
ATOM 678 N N . LEU A 1 89 ? 18.272 -16.233 9.419 1.00 76.50 89 LEU A N 1
ATOM 679 C CA . LEU A 1 89 ? 18.436 -14.867 8.924 1.00 76.50 89 LEU A CA 1
ATOM 680 C C . LEU A 1 89 ? 17.307 -14.500 7.964 1.00 76.50 89 LEU A C 1
ATOM 682 O O . LEU A 1 89 ? 16.754 -13.406 8.077 1.00 76.50 89 LEU A O 1
ATOM 686 N N . GLU A 1 90 ? 16.894 -15.423 7.092 1.00 74.56 90 GLU A N 1
ATOM 687 C CA . GLU A 1 90 ? 15.799 -15.141 6.167 1.00 74.56 90 GLU A CA 1
ATOM 688 C C . GLU A 1 90 ? 14.448 -15.056 6.886 1.00 74.56 90 GLU A C 1
ATOM 690 O O . GLU A 1 90 ? 13.633 -14.207 6.541 1.00 74.56 90 GLU A O 1
ATOM 695 N N . ILE A 1 91 ? 14.200 -15.827 7.951 1.00 78.19 91 ILE A N 1
ATOM 696 C CA . ILE A 1 91 ? 12.978 -15.675 8.766 1.00 78.19 91 ILE A CA 1
ATOM 697 C C . ILE A 1 91 ? 12.847 -14.241 9.306 1.00 78.19 91 ILE A C 1
ATOM 699 O O . ILE A 1 91 ? 11.753 -13.667 9.269 1.00 78.19 91 ILE A O 1
ATOM 703 N N . LEU A 1 92 ? 13.956 -13.647 9.755 1.00 79.44 92 LEU A N 1
ATOM 704 C CA . LEU A 1 92 ? 14.007 -12.282 10.291 1.00 79.44 92 LEU A CA 1
ATOM 705 C C . LEU A 1 92 ? 14.067 -11.196 9.211 1.00 79.44 92 LEU A C 1
ATOM 707 O O . LEU A 1 92 ? 13.836 -10.023 9.512 1.00 79.44 92 LEU A O 1
ATOM 711 N N . ASN A 1 93 ? 14.347 -11.566 7.963 1.00 76.06 93 ASN A N 1
ATOM 712 C CA . ASN A 1 93 ? 14.460 -10.648 6.841 1.00 76.06 93 ASN A CA 1
ATOM 713 C C . ASN A 1 93 ? 13.082 -10.114 6.411 1.00 76.06 93 ASN A C 1
ATOM 715 O O . ASN A 1 93 ? 12.498 -10.531 5.420 1.00 76.06 93 ASN A O 1
ATOM 719 N N . VAL A 1 94 ? 12.530 -9.167 7.171 1.00 75.50 94 VAL A N 1
ATOM 720 C CA . VAL A 1 94 ? 11.270 -8.482 6.823 1.00 75.50 94 VAL A CA 1
ATOM 721 C C . VAL A 1 94 ? 11.440 -7.611 5.571 1.00 75.50 94 VAL A C 1
ATOM 723 O O . VAL A 1 94 ? 10.473 -7.335 4.860 1.00 75.50 94 VAL A O 1
ATOM 726 N N . THR A 1 95 ? 12.672 -7.188 5.283 1.00 67.50 95 THR A N 1
ATOM 727 C CA . THR A 1 95 ? 13.003 -6.332 4.143 1.00 67.50 95 THR A CA 1
ATOM 728 C C . THR A 1 95 ? 12.930 -7.047 2.797 1.00 67.50 95 THR A C 1
ATOM 730 O O . THR A 1 95 ? 12.683 -6.373 1.805 1.00 67.50 95 THR A O 1
ATOM 733 N N . SER A 1 96 ? 13.052 -8.380 2.739 1.00 62.88 96 SER A N 1
ATOM 734 C CA . SER A 1 96 ? 12.896 -9.143 1.487 1.00 62.88 96 SER A CA 1
ATOM 735 C C . SER A 1 96 ? 11.443 -9.241 0.993 1.00 62.88 96 SER A C 1
ATOM 737 O O . SER A 1 96 ? 11.176 -9.834 -0.049 1.00 62.88 96 SER A O 1
ATOM 739 N N . GLY A 1 97 ? 10.486 -8.635 1.704 1.00 68.00 97 GLY A N 1
ATOM 740 C CA . GLY A 1 97 ? 9.058 -8.763 1.415 1.00 68.00 97 GLY A CA 1
ATOM 741 C C . GLY A 1 97 ? 8.471 -10.040 2.021 1.00 68.00 97 GLY A C 1
ATOM 742 O O . GLY A 1 97 ? 9.081 -10.665 2.879 1.00 68.00 97 GLY A O 1
ATOM 743 N N . GLY A 1 98 ? 7.253 -10.422 1.626 1.00 75.00 98 GLY A N 1
ATOM 744 C CA . GLY A 1 98 ? 6.585 -11.610 2.178 1.00 75.00 98 GLY A CA 1
ATOM 745 C C . GLY A 1 98 ? 5.975 -11.366 3.561 1.00 75.00 98 GLY A C 1
ATOM 746 O O . GLY A 1 98 ? 6.506 -11.782 4.593 1.00 75.00 98 GLY A O 1
ATOM 747 N N . LEU A 1 99 ? 4.838 -10.668 3.571 1.00 82.44 99 LEU A N 1
ATOM 748 C CA . LEU A 1 99 ? 4.045 -10.385 4.764 1.00 82.44 99 LEU A CA 1
ATOM 749 C C . LEU A 1 99 ? 2.595 -10.777 4.508 1.00 82.44 99 LEU A C 1
ATOM 751 O O . LEU A 1 99 ? 1.986 -10.338 3.532 1.00 82.44 99 LEU A O 1
ATOM 755 N N . ILE A 1 100 ? 2.030 -11.573 5.409 1.00 84.06 100 ILE A N 1
ATOM 756 C CA . ILE A 1 100 ? 0.649 -12.035 5.309 1.00 84.06 100 ILE A CA 1
ATOM 757 C C . ILE A 1 100 ? -0.238 -11.242 6.265 1.00 84.06 100 ILE A C 1
ATOM 759 O O . ILE A 1 100 ? -0.084 -11.289 7.486 1.00 84.06 100 ILE A O 1
ATOM 763 N N . TYR A 1 101 ? -1.204 -10.507 5.711 1.00 85.88 101 TYR A N 1
ATOM 764 C CA . TYR A 1 101 ? -1.951 -9.500 6.470 1.00 85.88 101 TYR A CA 1
ATOM 765 C C . TYR A 1 101 ? -2.752 -10.076 7.654 1.00 85.88 101 TYR A C 1
ATOM 767 O O . TYR A 1 101 ? -2.818 -9.439 8.707 1.00 85.88 101 TYR A O 1
ATOM 775 N N . TYR A 1 102 ? -3.357 -11.266 7.524 1.00 88.00 102 TYR A N 1
ATOM 776 C CA . TYR A 1 102 ? -4.181 -11.840 8.597 1.00 88.00 102 TYR A CA 1
ATOM 777 C C . TYR A 1 102 ? -3.350 -12.287 9.799 1.00 88.00 102 TYR A C 1
ATOM 779 O O . TYR A 1 102 ? -3.813 -12.136 10.930 1.00 88.00 102 TYR A O 1
ATOM 787 N N . GLY A 1 103 ? -2.112 -12.744 9.581 1.00 90.56 103 GLY A N 1
ATOM 788 C CA . GLY A 1 103 ? -1.171 -13.036 10.664 1.00 90.56 103 GLY A CA 1
ATOM 789 C C . GLY A 1 103 ? -0.872 -11.796 11.504 1.00 90.56 103 GLY A C 1
ATOM 790 O O . GLY A 1 103 ? -0.892 -11.850 12.735 1.00 90.56 103 GLY A O 1
ATOM 791 N N . GLY A 1 104 ? -0.688 -10.652 10.839 1.00 93.00 104 GLY A N 1
ATOM 792 C CA . GLY A 1 104 ? -0.467 -9.372 11.508 1.00 93.00 104 GLY A CA 1
ATOM 793 C C . GLY A 1 104 ? -1.672 -8.918 12.330 1.00 93.00 104 GLY A C 1
ATOM 794 O O . GLY A 1 104 ? -1.524 -8.572 13.501 1.00 93.00 104 GLY A O 1
ATOM 795 N N . ILE A 1 105 ? -2.881 -8.968 11.757 1.00 92.94 105 ILE A N 1
ATOM 796 C CA . ILE A 1 105 ? -4.113 -8.583 12.470 1.00 92.94 105 ILE A CA 1
ATOM 797 C C . ILE A 1 105 ? -4.341 -9.472 13.698 1.00 92.94 105 ILE A C 1
ATOM 799 O O . ILE A 1 105 ? -4.689 -8.955 14.764 1.00 92.94 105 ILE A O 1
ATOM 803 N N . ALA A 1 106 ? -4.139 -10.787 13.571 1.00 95.00 106 ALA A N 1
ATOM 804 C CA . ALA A 1 106 ? -4.366 -11.735 14.657 1.00 95.00 106 ALA A CA 1
ATOM 805 C C . ALA A 1 106 ? -3.450 -11.455 15.859 1.00 95.00 106 ALA A C 1
ATOM 807 O O . ALA A 1 106 ? -3.943 -11.263 16.976 1.00 95.00 106 ALA A O 1
ATOM 808 N N . LEU A 1 107 ? -2.134 -11.359 15.632 1.00 96.88 107 LEU A N 1
ATOM 809 C CA . LEU A 1 107 ? -1.175 -11.138 16.714 1.00 96.88 107 LEU A CA 1
ATOM 810 C C . LEU A 1 107 ? -1.280 -9.722 17.301 1.00 96.88 107 LEU A C 1
ATOM 812 O O . LEU A 1 107 ? -1.297 -9.575 18.523 1.00 96.88 107 LEU A O 1
ATOM 816 N N . ALA A 1 108 ? -1.444 -8.687 16.466 1.00 96.44 108 ALA A N 1
ATOM 817 C CA . ALA A 1 108 ? -1.658 -7.314 16.932 1.00 96.44 108 ALA A CA 1
ATOM 818 C C . ALA A 1 108 ? -2.892 -7.204 17.843 1.00 96.44 108 ALA A C 1
ATOM 820 O O . ALA A 1 108 ? -2.827 -6.619 18.927 1.00 96.44 108 ALA A O 1
ATOM 821 N N . THR A 1 109 ? -4.010 -7.814 17.436 1.00 95.50 109 THR A N 1
ATOM 822 C CA . THR A 1 109 ? -5.249 -7.817 18.226 1.00 95.50 109 THR A CA 1
ATOM 823 C C . THR A 1 109 ? -5.053 -8.559 19.545 1.00 95.50 109 THR A C 1
ATOM 825 O O . THR A 1 109 ? -5.453 -8.051 20.593 1.00 95.50 109 THR A O 1
ATOM 828 N N . ALA A 1 110 ? -4.398 -9.725 19.525 1.00 97.12 110 ALA A N 1
ATOM 829 C CA . ALA A 1 110 ? -4.114 -10.494 20.733 1.00 97.12 110 ALA A CA 1
ATOM 830 C C . ALA A 1 110 ? -3.267 -9.693 21.736 1.00 97.12 110 ALA A C 1
ATOM 832 O O . ALA A 1 110 ? -3.662 -9.565 22.896 1.00 97.12 110 ALA A O 1
ATOM 833 N N . MET A 1 111 ? -2.163 -9.082 21.292 1.00 97.75 111 MET A N 1
ATOM 834 C CA . MET A 1 111 ? -1.281 -8.285 22.155 1.00 97.75 111 MET A CA 1
ATOM 835 C C . MET A 1 111 ? -2.009 -7.092 22.788 1.00 97.75 111 MET A C 1
ATOM 837 O O . MET A 1 111 ? -1.896 -6.866 23.995 1.00 97.75 111 MET A O 1
ATOM 841 N N . VAL A 1 112 ? -2.806 -6.357 22.004 1.00 96.75 112 VAL A N 1
ATOM 842 C CA . VAL A 1 112 ? -3.592 -5.221 22.511 1.00 96.75 112 VAL A CA 1
ATOM 843 C C . VAL A 1 112 ? -4.645 -5.682 23.521 1.00 96.75 112 VAL A C 1
ATOM 845 O O . VAL A 1 112 ? -4.779 -5.083 24.588 1.00 96.75 112 VAL A O 1
ATOM 848 N N . LEU A 1 113 ? -5.377 -6.763 23.234 1.00 95.81 113 LEU A N 1
ATOM 849 C CA . LEU A 1 113 ? -6.401 -7.283 24.144 1.00 95.81 113 LEU A CA 1
ATOM 850 C C . LEU A 1 113 ? -5.805 -7.812 25.453 1.00 95.81 113 LEU A C 1
ATOM 852 O O . LEU A 1 113 ? -6.388 -7.576 26.514 1.00 95.81 113 LEU A O 1
ATOM 856 N N . VAL A 1 114 ? -4.661 -8.500 25.397 1.00 97.25 114 VAL A N 1
ATOM 857 C CA . VAL A 1 114 ? -3.933 -8.966 26.588 1.00 97.25 114 VAL A CA 1
ATOM 858 C C . VAL A 1 114 ? -3.489 -7.775 27.433 1.00 97.25 114 VAL A C 1
ATOM 860 O O . VAL A 1 114 ? -3.748 -7.763 28.634 1.00 97.25 114 VAL A O 1
ATOM 863 N N . TYR A 1 115 ? -2.914 -6.738 26.819 1.00 97.56 115 TYR A N 1
ATOM 864 C CA . TYR A 1 115 ? -2.498 -5.525 27.524 1.00 97.56 115 TYR A CA 1
ATOM 865 C C . TYR A 1 115 ? -3.671 -4.805 28.207 1.00 97.56 115 TYR A C 1
ATOM 867 O O . TYR A 1 115 ? -3.605 -4.510 29.403 1.00 97.56 115 TYR A O 1
ATOM 875 N N . LEU A 1 116 ? -4.771 -4.565 27.482 1.00 94.88 116 LEU A N 1
ATOM 876 C CA . LEU A 1 116 ? -5.948 -3.892 28.040 1.00 94.88 116 LEU A CA 1
ATOM 877 C C . LEU A 1 116 ? -6.559 -4.696 29.195 1.00 94.88 116 LEU A C 1
ATOM 879 O O . LEU A 1 116 ? -6.928 -4.111 30.214 1.00 94.88 116 LEU A O 1
ATOM 883 N N . ARG A 1 117 ? -6.619 -6.031 29.079 1.00 94.25 117 ARG A N 1
ATOM 884 C CA . ARG A 1 117 ? -7.098 -6.902 30.165 1.00 94.25 117 ARG A CA 1
ATOM 885 C C . ARG A 1 117 ? -6.152 -6.917 31.362 1.00 94.25 117 ARG A C 1
ATOM 887 O O . ARG A 1 117 ? -6.625 -6.778 32.486 1.00 94.25 117 ARG A O 1
ATOM 894 N N . ALA A 1 118 ? -4.842 -7.019 31.139 1.00 95.50 118 ALA A N 1
ATOM 895 C CA . ALA A 1 118 ? -3.838 -6.997 32.203 1.00 95.50 118 ALA A CA 1
ATOM 896 C C . ALA A 1 118 ? -3.875 -5.682 33.000 1.00 95.50 118 ALA A C 1
ATOM 898 O O . ALA A 1 118 ? -3.707 -5.684 34.217 1.00 95.50 118 ALA A O 1
ATOM 899 N N . LYS A 1 119 ? -4.166 -4.560 32.330 1.00 93.44 119 LYS A N 1
ATOM 900 C CA . LYS A 1 119 ? -4.347 -3.242 32.960 1.00 93.44 119 LYS A CA 1
ATOM 901 C C . LYS A 1 119 ? -5.777 -2.965 33.442 1.00 93.44 119 LYS A C 1
ATOM 903 O O . LYS A 1 119 ? -6.032 -1.873 33.938 1.00 93.44 119 LYS A O 1
ATOM 908 N N . ARG A 1 120 ? -6.698 -3.933 33.324 1.00 90.50 120 ARG A N 1
ATOM 909 C CA . ARG A 1 120 ? -8.124 -3.814 33.695 1.00 90.50 120 ARG A CA 1
ATOM 910 C C . ARG A 1 120 ? -8.822 -2.606 33.050 1.00 90.50 120 ARG A C 1
ATOM 912 O O . ARG A 1 120 ? -9.718 -2.007 33.639 1.00 90.50 120 ARG A O 1
ATOM 919 N N . LEU A 1 121 ? -8.414 -2.252 31.833 1.00 90.00 121 LEU A N 1
ATOM 920 C CA . LEU A 1 121 ? -8.972 -1.133 31.079 1.00 90.00 121 LEU A CA 1
ATOM 921 C C . LEU A 1 121 ? -10.253 -1.554 30.335 1.00 90.00 121 LEU A C 1
ATOM 923 O O . LEU A 1 121 ? -10.351 -2.691 29.856 1.00 90.00 121 LEU A O 1
ATOM 927 N N . PRO A 1 122 ? -11.248 -0.656 30.194 1.00 89.19 122 PRO A N 1
ATOM 928 C CA . PRO A 1 122 ? -12.516 -0.968 29.541 1.00 89.19 122 PRO A CA 1
ATOM 929 C C . PRO A 1 122 ? -12.337 -1.150 28.026 1.00 89.19 122 PRO A C 1
ATOM 931 O O . PRO A 1 122 ? -12.425 -0.199 27.251 1.00 89.19 122 PRO A O 1
ATOM 934 N N . VAL A 1 123 ? -12.134 -2.398 27.587 1.00 91.00 123 VAL A N 1
ATOM 935 C CA . VAL A 1 123 ? -11.854 -2.760 26.181 1.00 91.00 123 VAL A CA 1
ATOM 936 C C . VAL A 1 123 ? -12.832 -2.104 25.200 1.00 91.00 123 VAL A C 1
ATOM 938 O O . VAL A 1 123 ? -12.405 -1.480 24.234 1.00 91.00 123 VAL A O 1
ATOM 941 N N . ARG A 1 124 ? -14.143 -2.169 25.469 1.00 89.62 124 ARG A N 1
ATOM 942 C CA . ARG A 1 124 ? -15.188 -1.582 24.605 1.00 89.62 124 ARG A CA 1
ATOM 943 C C . ARG A 1 124 ? -15.021 -0.073 24.405 1.00 89.62 124 ARG A C 1
ATOM 945 O O . ARG A 1 124 ? -15.222 0.427 23.301 1.00 89.62 124 ARG A O 1
ATOM 952 N N . ARG A 1 125 ? -14.626 0.650 25.455 1.00 89.12 125 ARG A N 1
ATOM 953 C CA . ARG A 1 125 ? -14.375 2.095 25.395 1.00 89.12 125 ARG A CA 1
ATOM 954 C C . ARG A 1 125 ? -13.135 2.404 24.561 1.00 89.12 125 ARG A C 1
ATOM 956 O O . ARG A 1 125 ? -13.182 3.312 23.738 1.00 89.12 125 ARG A O 1
ATOM 963 N N . TYR A 1 126 ? -12.060 1.636 24.731 1.00 92.94 126 TYR A N 1
ATOM 964 C CA . TYR A 1 126 ? -10.845 1.788 23.926 1.00 92.94 126 TYR A CA 1
ATOM 965 C C . TYR A 1 126 ? -11.103 1.484 22.444 1.00 92.94 126 TYR A C 1
ATOM 967 O O . TYR A 1 126 ? -10.663 2.250 21.590 1.00 92.94 126 TYR A O 1
ATOM 975 N N . LEU A 1 127 ? -11.897 0.453 22.134 1.00 93.50 127 LEU A N 1
ATOM 976 C CA . LEU A 1 127 ? -12.334 0.148 20.766 1.00 93.50 127 LEU A CA 1
ATOM 977 C C . LEU A 1 127 ? -13.123 1.312 20.129 1.00 93.50 127 LEU A C 1
ATOM 979 O O . LEU A 1 127 ? -12.843 1.698 18.995 1.00 93.50 127 LEU A O 1
ATOM 983 N N . ASP A 1 128 ? -14.052 1.935 20.864 1.00 93.31 128 ASP A N 1
ATOM 984 C CA . ASP A 1 128 ? -14.787 3.128 20.397 1.00 93.31 128 ASP A CA 1
ATOM 985 C C . ASP A 1 128 ? -13.885 4.358 20.183 1.00 93.31 128 ASP A C 1
ATOM 987 O O . ASP A 1 128 ? -14.164 5.217 19.335 1.00 93.31 128 ASP A O 1
ATOM 991 N N . ILE A 1 129 ? -12.828 4.491 20.991 1.00 93.19 129 ILE A N 1
ATOM 992 C CA . ILE A 1 129 ? -11.860 5.585 20.874 1.00 93.19 129 ILE A CA 1
ATOM 993 C C . ILE A 1 129 ? -11.058 5.434 19.581 1.00 93.19 129 ILE A C 1
ATOM 995 O O . ILE A 1 129 ? -10.930 6.421 18.854 1.00 93.19 129 ILE A O 1
ATOM 999 N N . ILE A 1 130 ? -10.563 4.225 19.286 1.00 95.38 130 ILE A N 1
ATOM 1000 C CA . ILE A 1 130 ? -9.680 3.970 18.139 1.00 95.38 130 ILE A CA 1
ATOM 1001 C C . ILE A 1 130 ? -10.421 3.825 16.806 1.00 95.38 130 ILE A C 1
ATOM 1003 O O . ILE A 1 130 ? -9.810 4.072 15.772 1.00 95.38 130 ILE A O 1
ATOM 1007 N N . ALA A 1 131 ? -11.709 3.460 16.794 1.00 96.00 131 ALA A N 1
ATOM 1008 C CA . ALA A 1 131 ? -12.432 3.156 15.553 1.00 96.00 131 ALA A CA 1
ATOM 1009 C C . ALA A 1 131 ? -12.347 4.271 14.480 1.00 96.00 131 ALA A C 1
ATOM 1011 O O . ALA A 1 131 ? -11.955 3.974 13.350 1.00 96.00 131 ALA A O 1
ATOM 1012 N N . PRO A 1 132 ? -12.591 5.565 14.786 1.00 96.31 132 PRO A N 1
ATOM 1013 C CA . PRO A 1 132 ? -12.411 6.623 13.788 1.00 96.31 132 PRO A CA 1
ATOM 1014 C C . PRO A 1 132 ? -10.945 6.806 13.368 1.00 96.31 132 PRO A C 1
ATOM 1016 O O . PRO A 1 132 ? -10.664 7.099 12.210 1.00 96.31 132 PRO A O 1
ATOM 1019 N N . SER A 1 133 ? -10.000 6.602 14.290 1.00 96.31 133 SER A N 1
ATOM 1020 C CA . SER A 1 133 ? -8.563 6.694 14.013 1.00 96.31 133 SER A CA 1
ATOM 1021 C C . SER A 1 133 ? -8.068 5.602 13.068 1.00 96.31 133 SER A C 1
ATOM 1023 O O . SER A 1 133 ? -7.194 5.867 12.245 1.00 96.31 133 SER A O 1
ATOM 1025 N N . MET A 1 134 ? -8.644 4.397 13.132 1.00 95.69 134 MET A N 1
ATOM 1026 C CA . MET A 1 134 ? -8.344 3.322 12.181 1.00 95.69 134 MET A CA 1
ATOM 1027 C C . MET A 1 134 ? -8.741 3.710 10.752 1.00 95.69 134 MET A C 1
ATOM 1029 O O . MET A 1 134 ? -8.021 3.388 9.810 1.00 95.69 134 MET A O 1
ATOM 1033 N N . MET A 1 135 ? -9.844 4.446 10.583 1.00 97.44 135 MET A N 1
ATOM 1034 C CA . MET A 1 135 ? -10.278 4.939 9.271 1.00 97.44 135 MET A CA 1
ATOM 1035 C C . MET A 1 135 ? -9.356 6.038 8.725 1.00 97.44 135 MET A C 1
ATOM 1037 O O . MET A 1 135 ? -9.093 6.063 7.527 1.00 97.44 135 MET A O 1
ATOM 1041 N N . ILE A 1 136 ? -8.775 6.882 9.585 1.00 97.50 136 ILE A N 1
ATOM 1042 C CA . ILE A 1 136 ? -7.708 7.808 9.166 1.00 97.50 136 ILE A CA 1
ATOM 1043 C C . ILE A 1 136 ? -6.479 7.034 8.677 1.00 97.50 136 ILE A C 1
ATOM 1045 O O . ILE A 1 136 ? -5.970 7.320 7.596 1.00 97.50 136 ILE A O 1
ATOM 1049 N N . GLY A 1 137 ? -6.046 6.011 9.421 1.00 95.81 137 GLY A N 1
ATOM 1050 C CA . GLY A 1 137 ? -4.950 5.139 8.989 1.00 95.81 137 GLY A CA 1
ATOM 1051 C C . GLY A 1 137 ? -5.228 4.480 7.633 1.00 95.81 137 GLY A C 1
ATOM 1052 O O . GLY A 1 137 ? -4.363 4.462 6.761 1.00 95.81 137 GLY A O 1
ATOM 1053 N N . LEU A 1 138 ? -6.463 4.019 7.412 1.00 95.12 138 LEU A N 1
ATOM 1054 C CA . LEU A 1 138 ? -6.897 3.464 6.131 1.00 95.12 138 LEU A CA 1
ATOM 1055 C C . LEU A 1 138 ? -6.857 4.498 4.993 1.00 95.12 138 LEU A C 1
ATOM 1057 O O . LEU A 1 138 ? -6.439 4.149 3.891 1.00 95.12 138 LEU A O 1
ATOM 1061 N N . ALA A 1 139 ? -7.268 5.747 5.237 1.00 97.06 139 ALA A N 1
ATOM 1062 C CA . ALA A 1 139 ? -7.222 6.812 4.233 1.00 97.06 139 ALA A CA 1
ATOM 1063 C C . ALA A 1 139 ? -5.785 7.053 3.748 1.00 97.06 139 ALA A C 1
ATOM 1065 O O . ALA A 1 139 ? -5.532 7.063 2.545 1.00 97.06 139 ALA A O 1
ATOM 1066 N N . PHE A 1 140 ? -4.830 7.140 4.677 1.00 97.12 140 PHE A N 1
ATOM 1067 C CA . PHE A 1 140 ? -3.409 7.232 4.344 1.00 97.12 140 PHE A CA 1
ATOM 1068 C C . PHE A 1 140 ? -2.883 5.970 3.651 1.00 97.12 140 PHE A C 1
ATOM 1070 O O . PHE A 1 140 ? -2.154 6.077 2.672 1.00 97.12 140 PHE A O 1
ATOM 1077 N N . GLY A 1 141 ? -3.305 4.775 4.073 1.00 93.62 141 GLY A N 1
ATOM 1078 C CA . GLY A 1 141 ? -2.968 3.534 3.368 1.00 93.62 141 GLY A CA 1
ATOM 1079 C C . GLY A 1 141 ? -3.430 3.545 1.905 1.00 93.62 141 GLY A C 1
ATOM 1080 O O . GLY A 1 141 ? -2.676 3.167 1.011 1.00 93.62 141 GLY A O 1
ATOM 1081 N N . ARG A 1 142 ? -4.640 4.056 1.633 1.00 93.69 142 ARG A N 1
ATOM 1082 C CA . ARG A 1 142 ? -5.170 4.222 0.268 1.00 93.69 142 ARG A CA 1
ATOM 1083 C C . ARG A 1 142 ? -4.447 5.310 -0.523 1.00 93.69 142 ARG A C 1
ATOM 1085 O O . ARG A 1 142 ? -4.224 5.116 -1.715 1.00 93.69 142 ARG A O 1
ATOM 1092 N N . ALA A 1 143 ? -4.027 6.394 0.128 1.00 93.62 143 ALA A N 1
ATOM 1093 C CA . ALA A 1 143 ? -3.135 7.383 -0.476 1.00 93.62 143 ALA A CA 1
ATOM 1094 C C . ALA A 1 143 ? -1.785 6.754 -0.852 1.00 93.62 143 ALA A C 1
ATOM 1096 O O . ALA A 1 143 ? -1.305 6.952 -1.963 1.00 93.62 143 ALA A O 1
ATOM 1097 N N . GLY A 1 144 ? -1.228 5.897 0.007 1.00 90.50 144 GLY A N 1
ATOM 1098 C CA . GLY A 1 144 ? -0.046 5.098 -0.306 1.00 90.50 144 GLY A CA 1
ATOM 1099 C C . GLY A 1 144 ? -0.252 4.209 -1.537 1.00 90.50 144 GLY A C 1
ATOM 1100 O O . GLY A 1 144 ? 0.608 4.183 -2.414 1.00 90.50 144 GLY A O 1
ATOM 1101 N N . CYS A 1 145 ? -1.393 3.514 -1.644 1.00 87.69 145 CYS A N 1
ATOM 1102 C CA . CYS A 1 145 ? -1.720 2.712 -2.832 1.00 87.69 145 CYS A CA 1
ATOM 1103 C C . CYS A 1 145 ? -1.793 3.558 -4.109 1.00 87.69 145 CYS A C 1
ATOM 1105 O O . CYS A 1 145 ? -1.366 3.092 -5.162 1.00 87.69 145 CYS A O 1
ATOM 1107 N N . LEU A 1 146 ? -2.310 4.789 -4.023 1.00 87.94 146 LEU A N 1
ATOM 1108 C CA . LEU A 1 146 ? -2.356 5.723 -5.150 1.00 87.94 146 LEU A CA 1
ATOM 1109 C C . LEU A 1 146 ? -0.945 6.135 -5.595 1.00 87.94 146 LEU A C 1
ATOM 1111 O O . LEU A 1 146 ? -0.646 6.078 -6.785 1.00 87.94 146 LEU A O 1
ATOM 1115 N N . LEU A 1 147 ? -0.065 6.485 -4.649 1.00 84.62 147 LEU A N 1
ATOM 1116 C CA . LEU A 1 147 ? 1.332 6.831 -4.945 1.00 84.62 147 LEU A CA 1
ATOM 1117 C C . LEU A 1 147 ? 2.092 5.653 -5.566 1.00 84.62 147 LEU A C 1
ATOM 1119 O O . LEU A 1 147 ? 2.871 5.852 -6.498 1.00 84.62 147 LEU A O 1
ATOM 1123 N N . ASN A 1 148 ? 1.800 4.439 -5.093 1.00 81.62 148 ASN A N 1
ATOM 1124 C CA . ASN A 1 148 ? 2.378 3.198 -5.596 1.00 81.62 148 ASN A CA 1
ATOM 1125 C C . ASN A 1 148 ? 1.736 2.691 -6.903 1.00 81.62 148 ASN A C 1
ATOM 1127 O O . ASN A 1 148 ? 2.269 1.777 -7.524 1.00 81.62 148 ASN A O 1
ATOM 1131 N N . GLY A 1 149 ? 0.577 3.247 -7.283 1.00 78.88 149 GLY A N 1
ATOM 1132 C CA . GLY A 1 149 ? -0.302 2.822 -8.383 1.00 78.88 149 GLY A CA 1
ATOM 1133 C C . GLY A 1 149 ? -0.708 1.349 -8.366 1.00 78.88 149 GLY A C 1
ATOM 1134 O O . GLY A 1 149 ? -0.890 0.743 -9.417 1.00 78.88 149 GLY A O 1
ATOM 1135 N N . CYS A 1 150 ? -0.892 0.775 -7.176 1.00 78.94 150 CYS A N 1
ATOM 1136 C CA . CYS A 1 150 ? -1.534 -0.529 -6.997 1.00 78.94 150 CYS A CA 1
ATOM 1137 C C . CYS A 1 150 ? -3.017 -0.355 -6.614 1.00 78.94 150 CYS A C 1
ATOM 1139 O O . CYS A 1 150 ? -3.454 0.759 -6.311 1.00 78.94 150 CYS A O 1
ATOM 1141 N N . CYS A 1 151 ? -3.808 -1.437 -6.589 1.00 81.31 151 CYS A N 1
ATOM 1142 C CA . CYS A 1 151 ? -5.223 -1.391 -6.182 1.00 81.31 151 CYS A CA 1
ATOM 1143 C C . CYS A 1 151 ? -6.119 -0.500 -7.063 1.00 81.31 151 CYS A C 1
ATOM 1145 O O . CYS A 1 151 ? -7.004 0.181 -6.537 1.00 81.31 151 CYS A O 1
ATOM 1147 N N . TYR A 1 152 ? -5.875 -0.474 -8.375 1.00 86.31 152 TYR A N 1
ATOM 1148 C CA . TYR A 1 152 ? -6.603 0.366 -9.330 1.00 86.31 152 TYR A CA 1
ATOM 1149 C C . TYR A 1 152 ? -7.946 -0.251 -9.762 1.00 86.31 152 TYR A C 1
ATOM 1151 O O . TYR A 1 152 ? -8.233 -1.432 -9.541 1.00 86.31 152 TYR A O 1
ATOM 1159 N N . GLY A 1 153 ? -8.815 0.592 -10.321 1.00 87.69 153 GLY A N 1
ATOM 1160 C CA . GLY A 1 153 ? -10.134 0.190 -10.797 1.00 87.69 153 GLY A CA 1
ATOM 1161 C C . GLY A 1 153 ? -10.131 -0.407 -12.201 1.00 87.69 153 GLY A C 1
ATOM 1162 O O . GLY A 1 153 ? -9.122 -0.407 -12.894 1.00 87.69 153 GLY A O 1
ATOM 1163 N N . GLY A 1 154 ? -11.283 -0.904 -12.638 1.00 85.62 154 GLY A N 1
ATOM 1164 C CA . GLY A 1 154 ? -11.469 -1.356 -14.012 1.00 85.62 154 GLY A CA 1
ATOM 1165 C C . GLY A 1 154 ? -11.329 -0.236 -15.042 1.00 85.62 154 GLY A C 1
ATOM 1166 O O . GLY A 1 154 ? -11.481 0.937 -14.688 1.00 85.62 154 GLY A O 1
ATOM 1167 N N . PRO A 1 155 ? -11.063 -0.594 -16.309 1.00 86.62 155 PRO A N 1
ATOM 1168 C CA . PRO A 1 155 ? -11.067 0.345 -17.425 1.00 86.62 155 PRO A CA 1
ATOM 1169 C C . PRO A 1 155 ? -12.386 1.120 -17.496 1.00 86.62 155 PRO A C 1
ATOM 1171 O O . PRO A 1 155 ? -13.454 0.583 -17.174 1.00 86.62 155 PRO A O 1
ATOM 1174 N N . CYS A 1 156 ? -12.317 2.388 -17.882 1.00 89.06 156 CYS A N 1
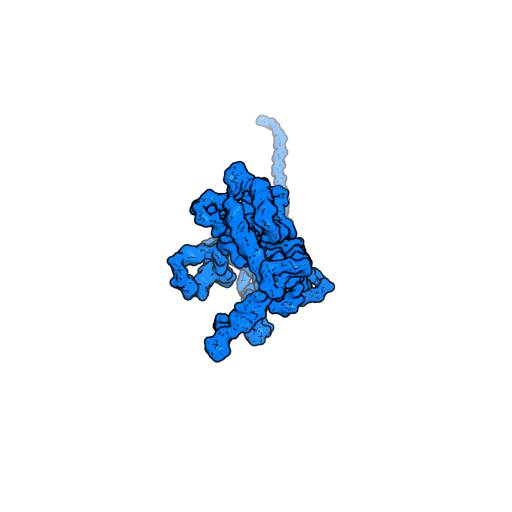ATOM 1175 C CA . CYS A 1 156 ? -13.484 3.244 -18.052 1.00 89.06 156 CYS A CA 1
ATOM 1176 C C . CYS A 1 156 ? -13.326 4.192 -19.234 1.00 89.06 156 CYS A C 1
ATOM 1178 O O . CYS A 1 156 ? -12.222 4.414 -19.725 1.00 89.06 156 CYS A O 1
ATOM 1180 N N . ASP A 1 157 ? -14.446 4.786 -19.634 1.00 87.06 157 ASP A N 1
ATOM 1181 C CA . ASP A 1 157 ? -14.458 5.838 -20.640 1.00 87.06 157 ASP A CA 1
ATOM 1182 C C . ASP A 1 157 ? -13.660 7.056 -20.162 1.00 87.06 157 ASP A C 1
ATOM 1184 O O . ASP A 1 157 ? -13.594 7.359 -18.966 1.00 87.06 157 ASP A O 1
ATOM 1188 N N . GLU A 1 158 ? -13.090 7.791 -21.110 1.00 83.44 158 GLU A N 1
ATOM 1189 C CA . GLU A 1 158 ? -12.291 8.992 -20.842 1.00 83.44 158 GLU A CA 1
ATOM 1190 C C . GLU A 1 158 ? -13.091 10.097 -20.134 1.00 83.44 158 GLU A C 1
ATOM 1192 O O . GLU A 1 158 ? -12.549 10.833 -19.315 1.00 83.44 158 GLU A O 1
ATOM 1197 N N . HIS A 1 159 ? -14.402 10.156 -20.377 1.00 86.44 159 HIS A N 1
ATOM 1198 C CA . HIS A 1 159 ? -15.317 11.122 -19.763 1.00 86.44 159 HIS A CA 1
ATOM 1199 C C . HIS A 1 159 ? -15.787 10.719 -18.359 1.00 86.44 159 HIS A C 1
ATOM 1201 O O . HIS A 1 159 ? -16.590 11.428 -17.747 1.00 86.44 159 HIS A O 1
ATOM 1207 N N . TRP A 1 160 ? -15.345 9.570 -17.839 1.00 85.69 160 TRP A N 1
ATOM 1208 C CA . TRP A 1 160 ? -15.759 9.130 -16.516 1.00 85.69 160 TRP A CA 1
ATOM 1209 C C . TRP A 1 160 ? -15.221 10.091 -15.439 1.00 85.69 160 TRP A C 1
ATOM 1211 O O . TRP A 1 160 ? -14.037 10.441 -15.471 1.00 85.69 160 TRP A O 1
ATOM 1221 N N . PRO A 1 161 ? -16.039 10.535 -14.461 1.00 80.69 161 PRO A N 1
ATOM 1222 C CA . PRO A 1 161 ? -15.579 11.470 -13.446 1.00 80.69 161 PRO A CA 1
ATOM 1223 C C . PRO A 1 161 ? -14.368 10.911 -12.700 1.00 80.69 161 PRO A C 1
ATOM 1225 O O . PRO A 1 161 ? -14.422 9.812 -12.142 1.00 80.69 161 PRO A O 1
ATOM 1228 N N . LEU A 1 162 ? -13.288 11.696 -12.672 1.00 84.25 162 LEU A N 1
ATOM 1229 C CA . LEU A 1 162 ? -12.018 11.353 -12.025 1.00 84.25 162 LEU A CA 1
ATOM 1230 C C . LEU A 1 162 ? -11.286 10.152 -12.655 1.00 84.25 162 LEU A C 1
ATOM 1232 O O . LEU A 1 162 ? -10.495 9.506 -11.967 1.00 84.25 162 LEU A O 1
ATOM 1236 N N . ALA A 1 163 ? -11.530 9.836 -13.931 1.00 87.25 163 ALA A N 1
ATOM 1237 C CA . ALA A 1 163 ? -10.756 8.825 -14.644 1.00 87.25 163 ALA A CA 1
ATOM 1238 C C . ALA A 1 163 ? -9.247 9.072 -14.461 1.00 87.25 163 ALA A C 1
ATOM 1240 O O . ALA A 1 163 ? -8.746 10.177 -14.673 1.00 87.25 163 ALA A O 1
ATOM 1241 N N . ALA A 1 164 ? -8.531 8.042 -14.015 1.00 88.50 164 ALA A N 1
ATOM 1242 C CA . ALA A 1 164 ? -7.103 8.119 -13.753 1.00 88.50 164 ALA A CA 1
ATOM 1243 C C . ALA A 1 164 ? -6.344 7.391 -14.858 1.00 88.50 164 ALA A C 1
ATOM 1245 O O . ALA A 1 164 ? -6.731 6.299 -15.267 1.00 88.50 164 ALA A O 1
ATOM 1246 N N . ARG A 1 165 ? -5.233 7.970 -15.304 1.00 89.38 165 ARG A N 1
ATOM 1247 C CA . ARG A 1 165 ? -4.249 7.287 -16.143 1.00 89.38 165 ARG A CA 1
ATOM 1248 C C . ARG A 1 165 ? -2.961 7.131 -15.357 1.00 89.38 165 ARG A C 1
ATOM 1250 O O . ARG A 1 165 ? -2.632 7.968 -14.514 1.00 89.38 165 ARG A O 1
ATOM 1257 N N . PHE A 1 166 ? -2.245 6.053 -15.625 1.00 87.31 166 PHE A N 1
ATOM 1258 C CA . PHE A 1 166 ? -0.968 5.776 -14.992 1.00 87.31 166 PHE A CA 1
ATOM 1259 C C . PHE A 1 166 ? 0.117 5.720 -16.065 1.00 87.31 166 PHE A C 1
ATOM 1261 O O . PHE A 1 166 ? -0.102 5.090 -17.100 1.00 87.31 166 PHE A O 1
ATOM 1268 N N . PRO A 1 167 ? 1.269 6.368 -15.840 1.00 84.75 167 PRO A N 1
ATOM 1269 C CA . PRO A 1 167 ? 2.377 6.302 -16.782 1.00 84.75 167 PRO A CA 1
ATOM 1270 C C . PRO A 1 167 ? 2.920 4.874 -16.856 1.00 84.75 167 PRO A C 1
ATOM 1272 O O . PRO A 1 167 ? 2.749 4.087 -15.915 1.00 84.75 167 PRO A O 1
ATOM 1275 N N . LEU A 1 168 ? 3.604 4.551 -17.949 1.00 80.75 168 LEU A N 1
ATOM 1276 C CA . LEU A 1 168 ? 4.311 3.286 -18.104 1.00 80.75 168 LEU A CA 1
ATOM 1277 C C . LEU A 1 168 ? 5.290 3.065 -16.939 1.00 80.75 168 LEU A C 1
ATOM 1279 O O . LEU A 1 168 ? 5.323 1.966 -16.401 1.00 80.75 168 LEU A O 1
ATOM 1283 N N . TYR A 1 169 ? 5.962 4.108 -16.442 1.00 75.88 169 TYR A N 1
ATOM 1284 C CA . TYR A 1 169 ? 6.876 4.025 -15.294 1.00 75.88 169 TYR A CA 1
ATOM 1285 C C . TYR A 1 169 ? 6.705 5.194 -14.298 1.00 75.88 169 TYR A C 1
ATOM 1287 O O . TYR A 1 169 ? 6.147 6.237 -14.638 1.00 75.88 169 TYR A O 1
ATOM 1295 N N . SER A 1 170 ? 7.194 5.057 -13.056 1.00 67.94 170 SER A N 1
ATOM 1296 C CA . SER A 1 170 ? 7.193 6.142 -12.050 1.00 67.94 170 SER A CA 1
ATOM 1297 C C . SER A 1 170 ? 8.464 6.984 -12.048 1.00 67.94 170 SER A C 1
ATOM 1299 O O . SER A 1 170 ? 9.559 6.430 -12.030 1.00 67.94 170 SER A O 1
ATOM 1301 N N . GLU A 1 171 ? 8.329 8.304 -11.909 1.00 55.25 171 GLU A N 1
ATOM 1302 C CA . GLU A 1 171 ? 9.457 9.180 -11.571 1.00 55.25 171 GLU A CA 1
ATOM 1303 C C . GLU A 1 171 ? 9.858 9.041 -10.080 1.00 55.25 171 GLU A C 1
ATOM 1305 O O . GLU A 1 171 ? 8.972 8.823 -9.241 1.00 55.25 171 GLU A O 1
ATOM 1310 N N . PRO A 1 172 ? 11.155 9.176 -9.715 1.00 50.41 172 PRO A N 1
ATOM 1311 C CA . PRO A 1 172 ? 12.324 9.361 -10.576 1.00 50.41 172 PRO A CA 1
ATOM 1312 C C . PRO A 1 172 ? 12.770 8.021 -11.178 1.00 50.41 172 PRO A C 1
ATOM 1314 O O . PRO A 1 172 ? 13.303 7.150 -10.496 1.00 50.41 172 PRO A O 1
ATOM 1317 N N . LEU A 1 173 ? 12.578 7.873 -12.484 1.00 50.88 173 LEU A N 1
ATOM 1318 C CA . LEU A 1 173 ? 12.906 6.665 -13.239 1.00 50.88 173 LEU A CA 1
ATOM 1319 C C . LEU A 1 173 ? 14.418 6.379 -13.343 1.00 50.88 173 LEU A C 1
ATOM 1321 O O . LEU A 1 173 ? 14.807 5.291 -13.746 1.00 50.88 173 LEU A O 1
ATOM 1325 N N . VAL A 1 174 ? 15.271 7.354 -13.017 1.00 45.09 174 VAL A N 1
ATOM 1326 C CA . VAL A 1 174 ? 16.547 7.557 -13.736 1.00 45.09 174 VAL A CA 1
ATOM 1327 C C . VAL A 1 174 ? 17.804 7.137 -12.953 1.00 45.09 174 VAL A C 1
ATOM 1329 O O . VAL A 1 174 ? 18.917 7.306 -13.432 1.00 45.09 174 VAL A O 1
ATOM 1332 N N . LYS A 1 175 ? 17.709 6.569 -11.741 1.00 38.44 175 LYS A N 1
ATOM 1333 C CA . LYS A 1 175 ? 18.924 6.205 -10.962 1.00 38.44 175 LYS A CA 1
ATOM 1334 C C . LYS A 1 175 ? 18.867 4.850 -10.263 1.00 38.44 175 LYS A C 1
ATOM 1336 O O . LYS A 1 175 ? 19.369 4.683 -9.153 1.00 38.44 175 LYS A O 1
ATOM 1341 N N . LEU A 1 176 ? 18.289 3.846 -10.915 1.00 46.78 176 LEU A N 1
ATOM 1342 C CA . LEU A 1 176 ? 18.318 2.468 -10.414 1.00 46.78 176 LEU A CA 1
ATOM 1343 C C . LEU A 1 176 ? 19.462 1.640 -11.028 1.00 46.78 176 LEU A C 1
ATOM 1345 O O . LEU A 1 176 ? 19.291 0.451 -11.281 1.00 46.78 176 LEU A O 1
ATOM 1349 N N . ASN A 1 177 ? 20.639 2.243 -11.218 1.00 39.25 177 ASN A N 1
ATOM 1350 C CA . ASN A 1 177 ? 21.861 1.494 -11.507 1.00 39.25 177 ASN A CA 1
ATOM 1351 C C . ASN A 1 177 ? 22.422 0.953 -10.187 1.00 39.25 177 ASN A C 1
ATOM 1353 O O . ASN A 1 177 ? 22.982 1.698 -9.387 1.00 39.25 177 ASN A O 1
ATOM 1357 N N . GLY A 1 178 ? 22.218 -0.339 -9.931 1.00 41.53 178 GLY A N 1
ATOM 1358 C CA . GLY A 1 178 ? 22.893 -1.047 -8.846 1.00 41.53 178 GLY A CA 1
ATOM 1359 C C . GLY A 1 178 ? 22.219 -2.371 -8.469 1.00 41.53 178 GLY A C 1
ATOM 1360 O O . GLY A 1 178 ? 20.989 -2.409 -8.354 1.00 41.53 178 GLY A O 1
ATOM 1361 N N . PRO A 1 179 ? 22.991 -3.450 -8.240 1.00 35.41 179 PRO A N 1
ATOM 1362 C CA . PRO A 1 179 ? 22.469 -4.670 -7.640 1.00 35.41 179 PRO A CA 1
ATOM 1363 C C . PRO A 1 179 ? 22.055 -4.365 -6.197 1.00 35.41 179 PRO A C 1
ATOM 1365 O O . PRO A 1 179 ? 22.861 -3.939 -5.373 1.00 35.41 179 PRO A O 1
ATOM 1368 N N . GLY A 1 180 ? 20.778 -4.549 -5.879 1.00 36.59 180 GLY A N 1
ATOM 1369 C CA . GLY A 1 180 ? 20.270 -4.388 -4.523 1.00 36.59 180 GLY A CA 1
ATOM 1370 C C . GLY A 1 180 ? 19.028 -5.247 -4.311 1.00 36.59 180 GLY A C 1
ATOM 1371 O O . GLY A 1 180 ? 18.335 -5.563 -5.269 1.00 36.59 180 GLY A O 1
ATOM 1372 N N . PRO A 1 181 ? 18.665 -5.595 -3.069 1.00 32.78 181 PRO A N 1
ATOM 1373 C CA . PRO A 1 181 ? 17.529 -6.484 -2.785 1.00 32.78 181 PRO A CA 1
ATOM 1374 C C . PRO A 1 181 ? 16.166 -5.951 -3.277 1.00 32.78 181 PRO A C 1
ATOM 1376 O O . PRO A 1 181 ? 15.180 -6.679 -3.280 1.00 32.78 181 PRO A O 1
ATOM 1379 N N . PHE A 1 182 ? 16.106 -4.688 -3.718 1.00 39.41 182 PHE A N 1
ATOM 1380 C CA . PHE A 1 182 ? 14.926 -4.041 -4.295 1.00 39.41 182 PHE A CA 1
ATOM 1381 C C . PHE A 1 182 ? 15.063 -3.713 -5.795 1.00 39.41 182 PHE A C 1
ATOM 1383 O O . PHE A 1 182 ? 14.137 -3.128 -6.359 1.00 39.41 182 PHE A O 1
ATOM 1390 N N . SER A 1 183 ? 16.180 -4.066 -6.450 1.00 36.84 183 SER A N 1
ATOM 1391 C CA . SER A 1 183 ? 16.436 -3.745 -7.866 1.00 36.84 183 SER A CA 1
ATOM 1392 C C . SER A 1 183 ? 15.580 -4.565 -8.831 1.00 36.84 183 SER A C 1
ATOM 1394 O O . SER A 1 183 ? 15.275 -4.087 -9.911 1.00 36.84 183 SER A O 1
ATOM 1396 N N . GLU A 1 184 ? 15.123 -5.757 -8.450 1.00 36.19 184 GLU A N 1
ATOM 1397 C CA . GLU A 1 184 ? 14.332 -6.613 -9.351 1.00 36.19 184 GLU A CA 1
ATOM 1398 C C . GLU A 1 184 ? 12.813 -6.455 -9.166 1.00 36.19 184 GLU A C 1
ATOM 1400 O O . GLU A 1 184 ? 12.049 -6.665 -10.102 1.00 36.19 184 GLU A O 1
ATOM 1405 N N . GLY A 1 185 ? 12.353 -6.027 -7.983 1.00 36.56 185 GLY A N 1
ATOM 1406 C CA . GLY A 1 185 ? 10.921 -5.950 -7.656 1.00 36.56 185 GLY A CA 1
ATOM 1407 C C . GLY A 1 185 ? 10.230 -4.615 -7.965 1.00 36.56 185 GLY A C 1
ATOM 1408 O O . GLY A 1 185 ? 9.005 -4.545 -7.907 1.00 36.56 185 GLY A O 1
ATOM 1409 N N . THR A 1 186 ? 10.986 -3.550 -8.258 1.00 46.31 186 THR A N 1
ATOM 1410 C CA . THR A 1 186 ? 10.448 -2.181 -8.443 1.00 46.31 186 THR A CA 1
ATOM 1411 C C . THR A 1 186 ? 10.776 -1.549 -9.802 1.00 46.31 186 THR A C 1
ATOM 1413 O O . THR A 1 186 ? 10.415 -0.405 -10.047 1.00 46.31 186 THR A O 1
ATOM 1416 N N . GLN A 1 187 ? 11.399 -2.301 -10.717 1.00 52.94 187 GLN A N 1
ATOM 1417 C CA . GLN A 1 187 ? 11.789 -1.849 -12.063 1.00 52.94 187 GLN A CA 1
ATOM 1418 C C . GLN A 1 187 ? 10.791 -2.272 -13.161 1.00 52.94 187 GLN A C 1
ATOM 1420 O O . GLN A 1 187 ? 11.160 -2.456 -14.315 1.00 52.94 187 GLN A O 1
ATOM 1425 N N . GLY A 1 188 ? 9.524 -2.491 -12.810 1.00 60.59 188 GLY A N 1
ATOM 1426 C CA . GLY A 1 188 ? 8.490 -2.892 -13.765 1.00 60.59 188 GLY A CA 1
ATOM 1427 C C . GLY A 1 188 ? 7.666 -1.714 -14.276 1.00 60.59 188 GLY A C 1
ATOM 1428 O O . GLY A 1 188 ? 7.631 -0.648 -13.659 1.00 60.59 188 GLY A O 1
ATOM 1429 N N . ALA A 1 189 ? 6.940 -1.938 -15.371 1.00 72.06 189 ALA A N 1
ATOM 1430 C CA . ALA A 1 189 ? 5.854 -1.049 -15.761 1.00 72.06 189 ALA A CA 1
ATOM 1431 C C . ALA A 1 189 ? 4.847 -0.879 -14.606 1.00 72.06 189 ALA A C 1
ATOM 1433 O O . ALA A 1 189 ? 4.679 -1.778 -13.773 1.00 72.06 189 ALA A O 1
ATOM 1434 N N . SER A 1 190 ? 4.146 0.256 -14.552 1.00 79.88 190 SER A N 1
ATOM 1435 C CA . SER A 1 190 ? 3.112 0.470 -13.541 1.00 79.88 190 SER A CA 1
ATOM 1436 C C . SER A 1 190 ? 2.094 -0.680 -13.575 1.00 79.88 190 SER A C 1
ATOM 1438 O O . SER A 1 190 ? 1.711 -1.112 -14.663 1.00 79.88 190 SER A O 1
ATOM 1440 N N . PRO A 1 191 ? 1.609 -1.186 -12.423 1.00 82.19 191 PRO A N 1
ATOM 1441 C CA . PRO A 1 191 ? 0.662 -2.302 -12.403 1.00 82.19 191 PRO A CA 1
ATOM 1442 C C . PRO A 1 191 ? -0.553 -2.158 -13.346 1.00 82.19 191 PRO A C 1
ATOM 1444 O O . PRO A 1 191 ? -0.909 -3.146 -13.990 1.00 82.19 191 PRO A O 1
ATOM 1447 N N . PRO A 1 192 ? -1.202 -0.979 -13.470 1.00 83.75 192 PRO A N 1
ATOM 1448 C CA . PRO A 1 192 ? -2.274 -0.782 -14.449 1.00 83.75 192 PRO A CA 1
ATOM 1449 C C . PRO A 1 192 ? -1.793 -0.851 -15.895 1.00 83.75 192 PRO A C 1
ATOM 1451 O O . PRO A 1 192 ? -2.468 -1.480 -16.705 1.00 83.75 192 PRO A O 1
ATOM 1454 N N . TYR A 1 193 ? -0.643 -0.256 -16.223 1.00 85.75 193 TYR A N 1
ATOM 1455 C CA . TYR A 1 193 ? -0.098 -0.317 -17.576 1.00 85.75 193 TYR A CA 1
ATOM 1456 C C . TYR A 1 193 ? 0.304 -1.747 -17.939 1.00 85.75 193 TYR A C 1
ATOM 1458 O O . TYR A 1 193 ? -0.106 -2.252 -18.977 1.00 85.75 193 TYR A O 1
ATOM 1466 N N . ALA A 1 194 ? 1.044 -2.428 -17.061 1.00 80.56 194 ALA A N 1
ATOM 1467 C CA . ALA A 1 194 ? 1.487 -3.806 -17.253 1.00 80.56 194 ALA A CA 1
ATOM 1468 C C . ALA A 1 194 ? 0.304 -4.749 -17.511 1.00 80.56 194 ALA A C 1
ATOM 1470 O O . ALA A 1 194 ? 0.311 -5.513 -18.470 1.00 80.56 194 ALA A O 1
ATOM 1471 N N . HIS A 1 195 ? -0.758 -4.646 -16.708 1.00 80.56 195 HIS A N 1
ATOM 1472 C CA . HIS A 1 195 ? -1.952 -5.466 -16.895 1.00 80.56 195 HIS A CA 1
ATOM 1473 C C . HIS A 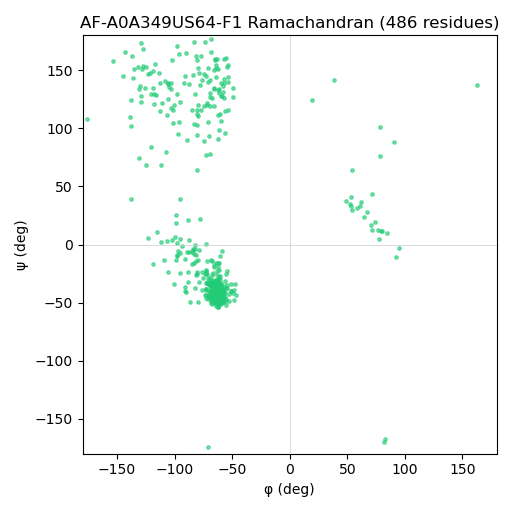1 195 ? -2.700 -5.141 -18.195 1.00 80.56 195 HIS A C 1
ATOM 1475 O O . HIS A 1 195 ? -3.200 -6.045 -18.859 1.00 80.56 195 HIS A O 1
ATOM 1481 N N . GLN A 1 196 ? -2.779 -3.866 -18.587 1.00 86.44 196 GLN A N 1
ATOM 1482 C CA . GLN A 1 196 ? -3.386 -3.483 -19.863 1.00 86.44 196 GLN A CA 1
ATOM 1483 C C . GLN A 1 196 ? -2.542 -3.924 -21.065 1.00 86.44 196 GLN A C 1
ATOM 1485 O O . GLN A 1 196 ? -3.114 -4.290 -22.090 1.00 86.44 196 GLN A O 1
ATOM 1490 N N . LEU A 1 197 ? -1.213 -3.927 -20.938 1.00 84.25 197 LEU A N 1
ATOM 1491 C CA . LEU A 1 197 ? -0.286 -4.430 -21.950 1.00 84.25 197 LEU A CA 1
ATOM 1492 C C . LEU A 1 197 ? -0.467 -5.940 -22.128 1.00 84.25 197 LEU A C 1
ATOM 1494 O O . LEU A 1 197 ? -0.649 -6.415 -23.245 1.00 84.25 197 LEU A O 1
ATOM 1498 N N . GLU A 1 198 ? -0.522 -6.689 -21.023 1.00 78.81 198 GLU A N 1
ATOM 1499 C CA . GLU A 1 198 ? -0.807 -8.129 -21.038 1.00 78.81 198 GLU A CA 1
ATOM 1500 C C . GLU A 1 198 ? -2.193 -8.453 -21.614 1.00 78.81 198 GLU A C 1
ATOM 1502 O O . GLU A 1 198 ? -2.371 -9.478 -22.275 1.00 78.81 198 GLU A O 1
ATOM 1507 N N . ALA A 1 199 ? -3.175 -7.579 -21.379 1.00 81.25 199 ALA A N 1
ATOM 1508 C CA . ALA A 1 199 ? -4.520 -7.694 -21.932 1.00 81.25 199 ALA A CA 1
ATOM 1509 C C . ALA A 1 199 ? -4.627 -7.230 -23.398 1.00 81.25 199 ALA A C 1
ATOM 1511 O O . ALA A 1 199 ? -5.707 -7.348 -23.976 1.00 81.25 199 ALA A O 1
ATOM 1512 N N . GLY A 1 200 ? -3.551 -6.696 -23.989 1.00 82.31 200 GLY A N 1
ATOM 1513 C CA . GLY A 1 200 ? -3.532 -6.183 -25.361 1.00 82.31 200 GLY A CA 1
ATOM 1514 C C . GLY A 1 200 ? -4.386 -4.930 -25.576 1.00 82.31 200 GLY A C 1
ATOM 1515 O O . GLY A 1 200 ? -4.904 -4.743 -26.669 1.00 82.31 200 GLY A O 1
ATOM 1516 N N . ARG A 1 201 ? -4.588 -4.113 -24.535 1.00 84.50 201 ARG A N 1
ATOM 1517 C CA . ARG A 1 201 ? -5.346 -2.849 -24.608 1.00 84.50 201 ARG A CA 1
ATOM 1518 C C . ARG A 1 201 ? -4.469 -1.650 -24.934 1.00 84.50 201 ARG A C 1
ATOM 1520 O O . ARG A 1 201 ? -4.890 -0.747 -25.640 1.00 84.50 201 ARG A O 1
ATOM 1527 N N . VAL A 1 202 ? -3.250 -1.644 -24.403 1.00 86.75 202 VAL A N 1
ATOM 1528 C CA . VAL A 1 202 ? -2.250 -0.627 -24.732 1.00 86.75 202 VAL A CA 1
ATOM 1529 C C . VAL A 1 202 ? -1.198 -1.227 -25.645 1.00 86.75 202 VAL A C 1
ATOM 1531 O O . VAL A 1 202 ? -0.734 -2.348 -25.434 1.00 86.75 202 VAL A O 1
ATOM 1534 N N . HIS A 1 203 ? -0.816 -0.445 -26.647 1.00 85.31 203 HIS A N 1
ATOM 1535 C CA . HIS A 1 203 ? 0.223 -0.776 -27.609 1.00 85.31 203 HIS A CA 1
ATOM 1536 C C . HIS A 1 203 ? 1.299 0.311 -27.515 1.00 85.31 203 HIS A C 1
ATOM 1538 O O . HIS A 1 203 ? 1.217 1.303 -28.240 1.00 85.31 203 HIS A O 1
ATOM 1544 N N . PRO A 1 204 ? 2.246 0.202 -26.560 1.00 76.69 204 PRO A N 1
ATOM 1545 C CA . PRO A 1 204 ? 3.424 1.063 -26.549 1.00 76.69 204 PRO A CA 1
ATOM 1546 C C . PRO A 1 204 ? 4.162 0.972 -27.881 1.00 76.69 204 PRO A C 1
ATOM 1548 O O . PRO A 1 204 ? 4.024 -0.010 -28.615 1.00 76.69 204 PRO A O 1
ATOM 1551 N N . ASP A 1 205 ? 4.990 1.979 -28.148 1.00 76.62 205 ASP A N 1
ATOM 1552 C CA . ASP A 1 205 ? 5.945 1.913 -29.245 1.00 76.62 205 ASP A CA 1
ATOM 1553 C C . ASP A 1 205 ? 6.721 0.588 -29.178 1.00 76.62 205 ASP A C 1
ATOM 1555 O O . ASP A 1 205 ? 7.173 0.173 -28.106 1.00 76.62 205 ASP A O 1
ATOM 1559 N N . SER A 1 206 ? 6.865 -0.077 -30.324 1.00 69.88 206 SER A N 1
ATOM 1560 C CA . SER A 1 206 ? 7.658 -1.300 -30.470 1.00 69.88 206 SER A CA 1
ATOM 1561 C C . SER A 1 206 ? 9.047 -1.193 -29.829 1.00 69.88 206 SER A C 1
ATOM 1563 O O . SER A 1 206 ? 9.511 -2.166 -29.234 1.00 69.88 206 SER A O 1
ATOM 1565 N N . ARG A 1 207 ? 9.653 0.004 -29.853 1.00 66.44 207 ARG A N 1
ATOM 1566 C CA . ARG A 1 207 ? 10.957 0.323 -29.254 1.00 66.44 207 ARG A CA 1
ATOM 1567 C C . ARG A 1 207 ? 10.976 0.222 -27.724 1.00 66.44 207 ARG A C 1
ATOM 1569 O O . ARG A 1 207 ? 12.045 0.139 -27.140 1.00 66.44 207 ARG A O 1
ATOM 1576 N N . LEU A 1 208 ? 9.814 0.218 -27.065 1.00 70.38 208 LEU A N 1
ATOM 1577 C CA . LEU A 1 208 ? 9.661 0.095 -25.609 1.00 70.38 208 LEU A CA 1
ATOM 1578 C C . LEU A 1 208 ? 9.305 -1.325 -25.159 1.00 70.38 208 LEU A C 1
ATOM 1580 O O . LEU A 1 208 ? 8.995 -1.543 -23.984 1.00 70.38 208 LEU A O 1
ATOM 1584 N N . THR A 1 209 ? 9.303 -2.295 -26.073 1.00 70.44 209 THR A N 1
ATOM 1585 C CA . THR A 1 209 ? 8.862 -3.659 -25.780 1.00 70.44 209 THR A CA 1
ATOM 1586 C C . THR A 1 209 ? 9.835 -4.712 -26.261 1.00 70.44 209 THR A C 1
ATOM 1588 O O . THR A 1 209 ? 10.534 -4.534 -27.250 1.00 70.44 209 THR A O 1
ATOM 1591 N N . TYR A 1 210 ? 9.830 -5.853 -25.582 1.00 64.94 210 TYR A N 1
ATOM 1592 C CA . TYR A 1 210 ? 10.484 -7.064 -26.049 1.00 64.94 210 TYR A CA 1
ATOM 1593 C C . TYR A 1 210 ? 9.503 -8.232 -26.006 1.00 64.94 210 TYR A C 1
ATOM 1595 O O . TYR A 1 210 ? 8.575 -8.272 -25.192 1.00 64.94 210 TYR A O 1
ATOM 1603 N N . VAL A 1 211 ? 9.705 -9.199 -26.896 1.00 69.38 211 VAL A N 1
ATOM 1604 C CA . VAL A 1 211 ? 8.913 -10.428 -26.933 1.00 69.38 211 VAL A CA 1
ATOM 1605 C C . VAL A 1 211 ? 9.717 -11.530 -26.266 1.00 69.38 211 VAL A C 1
ATOM 1607 O O . VAL A 1 211 ? 10.814 -11.864 -26.707 1.00 69.38 211 VAL A O 1
ATOM 1610 N N . ALA A 1 212 ? 9.166 -12.109 -25.203 1.00 63.44 212 ALA A N 1
ATOM 1611 C CA . ALA A 1 212 ? 9.742 -13.279 -24.562 1.00 63.44 212 ALA A CA 1
ATOM 1612 C C . ALA A 1 212 ? 8.843 -14.496 -24.757 1.00 63.44 212 ALA A C 1
ATOM 1614 O O . ALA A 1 212 ? 7.616 -14.437 -24.637 1.00 63.44 212 ALA A O 1
ATOM 1615 N N . ARG A 1 213 ? 9.487 -15.630 -25.024 1.00 65.75 213 ARG A N 1
ATOM 1616 C CA . ARG A 1 213 ? 8.826 -16.922 -25.150 1.00 65.75 213 ARG A CA 1
ATOM 1617 C C . ARG A 1 213 ? 8.633 -17.515 -23.755 1.00 65.75 213 ARG A C 1
ATOM 1619 O O . ARG A 1 213 ? 9.580 -18.009 -23.147 1.00 65.75 213 ARG A O 1
ATOM 1626 N N . VAL A 1 214 ? 7.407 -17.465 -23.240 1.00 70.44 214 VAL A N 1
ATOM 1627 C CA . VAL A 1 214 ? 7.095 -17.887 -21.865 1.00 70.44 214 VAL A CA 1
ATOM 1628 C C . VAL A 1 214 ? 6.435 -19.267 -21.879 1.00 70.44 214 VAL A C 1
ATOM 1630 O O . VAL A 1 214 ? 5.526 -19.485 -22.687 1.00 70.44 214 VAL A O 1
ATOM 1633 N N . PRO A 1 215 ? 6.848 -20.214 -21.015 1.00 69.81 215 PRO A N 1
ATOM 1634 C CA . PRO A 1 215 ? 6.187 -21.509 -20.919 1.00 69.81 215 PRO A CA 1
ATOM 1635 C C . PRO A 1 215 ? 4.723 -21.332 -20.501 1.00 69.81 215 PRO A C 1
ATOM 1637 O O . PRO A 1 215 ? 4.395 -20.579 -19.580 1.00 69.81 215 PRO A O 1
ATOM 1640 N N . LEU A 1 216 ? 3.823 -22.025 -21.195 1.00 72.06 216 LEU A N 1
ATOM 1641 C CA . LEU A 1 216 ? 2.416 -22.088 -20.833 1.00 72.06 216 LEU A CA 1
ATOM 1642 C C . LEU A 1 216 ? 2.287 -22.888 -19.543 1.00 72.06 216 LEU A C 1
ATOM 1644 O O . LEU A 1 216 ? 2.819 -23.988 -19.449 1.00 72.06 216 LEU A O 1
ATOM 1648 N N . ARG A 1 217 ? 1.567 -22.351 -18.559 1.00 69.12 217 ARG A N 1
ATOM 1649 C CA . ARG A 1 217 ? 1.345 -23.001 -17.264 1.00 69.12 217 ARG A CA 1
ATOM 1650 C C . ARG A 1 217 ? -0.135 -23.173 -16.976 1.00 69.12 217 ARG A C 1
ATOM 1652 O O . ARG A 1 217 ? -0.953 -22.345 -17.374 1.00 69.12 217 ARG A O 1
ATOM 1659 N N . ASP A 1 218 ? -0.475 -24.254 -16.283 1.00 66.69 218 ASP A N 1
ATOM 1660 C CA . ASP A 1 218 ? -1.820 -24.482 -15.771 1.00 66.69 218 ASP A CA 1
ATOM 1661 C C . ASP A 1 218 ? -2.124 -23.570 -14.565 1.00 66.69 218 ASP A C 1
ATOM 1663 O O . ASP A 1 218 ? -1.263 -22.869 -14.030 1.00 66.69 218 ASP A O 1
ATOM 1667 N N . LYS A 1 219 ? -3.372 -23.608 -14.089 1.00 50.00 219 LYS A N 1
ATOM 1668 C CA . LYS A 1 219 ? -3.840 -22.877 -12.894 1.00 50.00 219 LYS A CA 1
ATOM 1669 C C . LYS A 1 219 ? -3.092 -23.222 -11.592 1.00 50.00 219 LYS A C 1
ATOM 1671 O O . LYS A 1 219 ? -3.411 -22.663 -10.546 1.00 50.00 219 LYS A O 1
ATOM 1676 N N . HIS A 1 220 ? -2.190 -24.200 -11.604 1.00 47.84 220 HIS A N 1
ATOM 1677 C CA . HIS A 1 220 ? -1.382 -24.637 -10.464 1.00 47.84 220 HIS A CA 1
ATOM 1678 C C . HIS A 1 220 ? 0.113 -24.381 -10.709 1.00 47.84 220 HIS A C 1
ATOM 1680 O O . HIS A 1 220 ? 0.950 -24.838 -9.935 1.00 47.84 220 HIS A O 1
ATOM 1686 N N . GLY A 1 221 ? 0.448 -23.629 -11.765 1.00 52.66 221 GLY A N 1
ATOM 1687 C CA . GLY A 1 221 ? 1.812 -23.234 -12.093 1.00 52.66 221 GLY A CA 1
ATOM 1688 C C . GLY A 1 221 ? 2.653 -24.343 -12.725 1.00 52.66 221 GLY A C 1
ATOM 1689 O O . GLY A 1 221 ? 3.867 -24.175 -12.813 1.00 52.66 221 GLY A O 1
ATOM 1690 N N . ARG A 1 222 ? 2.045 -25.455 -13.156 1.00 68.50 222 ARG A N 1
ATOM 1691 C CA . ARG A 1 222 ? 2.745 -26.555 -13.835 1.00 68.50 222 ARG A CA 1
ATOM 1692 C C . ARG A 1 222 ? 2.798 -26.287 -15.329 1.00 68.50 222 ARG A C 1
ATOM 1694 O O . ARG A 1 222 ? 1.791 -25.872 -15.898 1.00 68.50 222 ARG A O 1
ATOM 1701 N N . ASP A 1 223 ? 3.936 -26.553 -15.958 1.00 73.75 223 ASP A N 1
ATOM 1702 C CA . ASP A 1 223 ? 4.084 -26.363 -17.400 1.00 73.75 223 ASP A CA 1
ATOM 1703 C C . ASP A 1 223 ? 3.093 -27.260 -18.162 1.00 73.75 223 ASP A C 1
ATOM 1705 O O . ASP A 1 223 ? 2.957 -28.457 -17.898 1.00 73.75 223 ASP A O 1
ATOM 1709 N N . LEU A 1 224 ? 2.362 -26.661 -19.097 1.00 73.06 224 LEU A N 1
ATOM 1710 C CA . LEU A 1 224 ? 1.466 -27.353 -20.005 1.00 73.06 224 LEU A CA 1
ATOM 1711 C C . LEU A 1 224 ? 2.319 -28.064 -21.048 1.00 73.06 224 LEU A C 1
ATOM 1713 O O . LEU A 1 224 ? 3.066 -27.436 -21.796 1.00 73.06 224 LEU A O 1
ATOM 1717 N N . LEU A 1 225 ? 2.198 -29.388 -21.089 1.00 79.31 225 LEU A N 1
ATOM 1718 C CA . LEU A 1 225 ? 2.941 -30.235 -22.010 1.00 79.31 225 LEU A CA 1
ATOM 1719 C C . LEU A 1 225 ? 2.036 -30.681 -23.168 1.00 79.31 225 LEU A C 1
ATOM 1721 O O . LEU A 1 225 ? 0.885 -31.053 -22.949 1.00 79.31 225 LEU A O 1
ATOM 1725 N N . SER A 1 226 ? 2.561 -30.700 -24.395 1.00 73.81 226 SER A N 1
ATOM 1726 C CA . SER A 1 226 ? 1.999 -31.485 -25.509 1.00 73.81 226 SER A CA 1
ATOM 1727 C C . SER A 1 226 ? 3.060 -32.457 -26.001 1.00 73.81 226 SER A C 1
ATOM 1729 O O . SER A 1 226 ? 4.206 -32.059 -26.202 1.00 73.81 226 SER A O 1
ATOM 1731 N N . ALA A 1 227 ? 2.706 -33.740 -26.125 1.00 76.69 227 ALA A N 1
ATOM 1732 C CA . ALA A 1 227 ? 3.641 -34.816 -26.474 1.00 76.69 227 ALA A CA 1
ATOM 1733 C C . ALA A 1 227 ? 4.942 -34.807 -25.630 1.00 76.69 227 ALA A C 1
ATOM 1735 O O . ALA A 1 227 ? 6.034 -35.049 -26.139 1.00 76.69 227 ALA A O 1
ATOM 1736 N N . GLY A 1 228 ? 4.837 -34.477 -24.336 1.00 75.50 228 GLY A N 1
ATOM 1737 C CA . GLY A 1 228 ? 5.975 -34.437 -23.408 1.00 75.50 228 GLY A CA 1
ATOM 1738 C C . GLY A 1 228 ? 6.887 -33.210 -23.522 1.00 75.50 228 GLY A C 1
ATOM 1739 O O . GLY A 1 228 ? 7.891 -33.153 -22.818 1.00 75.50 228 GLY A O 1
ATOM 1740 N N . ARG A 1 229 ? 6.561 -32.217 -24.363 1.00 70.31 229 ARG A N 1
ATOM 1741 C CA . ARG A 1 229 ? 7.332 -30.969 -24.490 1.00 70.31 229 ARG A CA 1
ATOM 1742 C C . ARG A 1 229 ? 6.587 -29.778 -23.881 1.00 70.31 229 ARG A C 1
ATOM 1744 O O . ARG A 1 229 ? 5.371 -29.697 -24.079 1.00 70.31 229 ARG A O 1
ATOM 1751 N N . PRO A 1 230 ? 7.282 -28.849 -23.189 1.00 72.50 230 PRO A N 1
ATOM 1752 C CA . PRO A 1 230 ? 6.682 -27.611 -22.705 1.00 72.50 230 PRO A CA 1
ATOM 1753 C C . PRO A 1 230 ? 6.125 -26.816 -23.873 1.00 72.50 230 PRO A C 1
ATOM 1755 O O . PRO A 1 230 ? 6.815 -26.580 -24.866 1.00 72.50 230 PRO A O 1
ATOM 1758 N N . GLN A 1 231 ? 4.863 -26.425 -23.765 1.00 78.00 231 GLN A N 1
ATOM 1759 C CA . GLN A 1 231 ? 4.296 -25.461 -24.685 1.00 78.00 231 GLN A CA 1
ATOM 1760 C C . GLN A 1 231 ? 4.738 -24.062 -24.281 1.00 78.00 231 GLN A C 1
ATOM 1762 O O . GLN A 1 231 ? 4.887 -23.764 -23.098 1.00 78.00 231 GLN A O 1
ATOM 1767 N N . PHE A 1 232 ? 4.901 -23.190 -25.265 1.00 73.81 232 PHE A N 1
ATOM 1768 C CA . PHE A 1 232 ? 5.286 -21.807 -25.048 1.00 73.81 232 PHE A CA 1
ATOM 1769 C C . PHE A 1 232 ? 4.307 -20.871 -25.744 1.00 73.81 232 PHE A C 1
ATOM 1771 O O . PHE A 1 232 ? 3.688 -21.234 -26.744 1.00 73.81 232 PHE A O 1
ATOM 1778 N N . LYS A 1 233 ? 4.187 -19.656 -25.214 1.00 76.62 233 LYS A N 1
ATOM 1779 C CA . LYS A 1 233 ? 3.482 -18.555 -25.856 1.00 76.62 233 LYS A CA 1
ATOM 1780 C C . LYS A 1 233 ? 4.369 -17.322 -25.830 1.00 76.62 233 LYS A C 1
ATOM 1782 O O . LYS A 1 233 ? 4.925 -16.981 -24.785 1.00 76.62 233 LYS A O 1
ATOM 1787 N N . ASP A 1 234 ? 4.455 -16.658 -26.970 1.00 73.19 234 ASP A N 1
ATOM 1788 C CA . ASP A 1 234 ? 5.116 -15.368 -27.067 1.00 73.19 234 ASP A CA 1
ATOM 1789 C C . ASP A 1 234 ? 4.280 -14.326 -26.317 1.00 73.19 234 ASP A C 1
ATOM 1791 O O . ASP A 1 234 ? 3.060 -14.216 -26.496 1.00 73.19 234 ASP A O 1
ATOM 1795 N N . ARG A 1 235 ? 4.933 -13.612 -25.402 1.00 67.56 235 ARG A N 1
ATOM 1796 C CA . ARG A 1 235 ? 4.343 -12.515 -24.642 1.00 67.56 235 ARG A CA 1
ATOM 1797 C C . ARG A 1 235 ? 5.195 -11.275 -24.813 1.00 67.56 235 ARG A C 1
ATOM 1799 O O . ARG A 1 235 ? 6.416 -11.330 -24.682 1.00 67.56 235 ARG A O 1
ATOM 1806 N N . THR A 1 236 ? 4.519 -10.166 -25.067 1.00 71.19 236 THR A N 1
ATOM 1807 C CA . THR A 1 236 ? 5.128 -8.844 -25.115 1.00 71.19 236 THR A CA 1
ATOM 1808 C C . THR A 1 236 ? 5.252 -8.298 -23.701 1.00 71.19 236 THR A C 1
ATOM 1810 O O . THR A 1 236 ? 4.280 -8.287 -22.945 1.00 71.19 236 THR A O 1
ATOM 1813 N N . PHE A 1 237 ? 6.444 -7.834 -23.355 1.00 71.44 237 PHE A N 1
ATOM 1814 C CA . PHE A 1 237 ? 6.752 -7.175 -22.095 1.00 71.44 237 PHE A CA 1
ATOM 1815 C C . PHE A 1 237 ? 7.292 -5.778 -22.380 1.00 71.44 237 PHE A C 1
ATOM 1817 O O . PHE A 1 237 ? 7.962 -5.563 -23.388 1.00 71.44 237 PHE A O 1
ATOM 1824 N N . ALA A 1 238 ? 7.018 -4.828 -21.487 1.00 71.12 238 ALA A N 1
ATOM 1825 C CA . ALA A 1 238 ? 7.692 -3.536 -21.521 1.00 71.12 238 ALA A CA 1
ATOM 1826 C C . ALA A 1 238 ? 9.166 -3.714 -21.132 1.00 71.12 238 ALA A C 1
ATOM 1828 O O . ALA A 1 238 ? 9.470 -4.494 -20.224 1.00 71.12 238 ALA A O 1
ATOM 1829 N N . LEU A 1 239 ? 10.064 -2.980 -21.790 1.00 68.56 239 LEU A N 1
ATOM 1830 C CA . LEU A 1 239 ? 11.477 -2.931 -21.418 1.00 68.56 239 LEU A CA 1
ATOM 1831 C C . LEU A 1 239 ? 11.620 -2.465 -19.959 1.00 68.56 239 LEU A C 1
ATOM 1833 O O . LEU A 1 239 ? 10.846 -1.630 -19.494 1.00 68.56 239 LEU A O 1
ATOM 1837 N N . PRO A 1 240 ? 12.557 -2.996 -19.170 1.00 64.50 240 PRO A N 1
ATOM 1838 C CA . PRO A 1 240 ? 12.802 -2.462 -17.836 1.00 64.50 240 PRO A CA 1
ATOM 1839 C C . PRO A 1 240 ? 13.486 -1.077 -17.927 1.00 64.50 240 PRO A C 1
ATOM 1841 O O . PRO A 1 240 ? 14.230 -0.831 -18.872 1.00 64.50 240 PRO A O 1
ATOM 1844 N N . PRO A 1 241 ? 13.312 -0.173 -16.940 1.00 58.66 241 PRO A N 1
ATOM 1845 C CA . PRO A 1 241 ? 13.905 1.169 -16.926 1.00 58.66 241 PRO A CA 1
ATOM 1846 C C . PRO A 1 241 ? 15.412 1.240 -17.176 1.00 58.66 241 PRO A C 1
ATOM 1848 O O . PRO A 1 241 ? 15.885 2.180 -17.802 1.00 58.66 241 PRO A O 1
ATOM 1851 N N . ARG A 1 242 ? 16.169 0.237 -16.720 1.00 55.97 242 ARG A N 1
ATOM 1852 C CA . ARG A 1 242 ? 17.614 0.124 -16.978 1.00 55.97 242 ARG A CA 1
ATOM 1853 C C . ARG A 1 242 ? 17.960 -0.044 -18.463 1.00 55.97 242 ARG A C 1
ATOM 1855 O O . ARG A 1 242 ? 19.043 0.351 -18.863 1.00 55.97 242 ARG A O 1
ATOM 1862 N N . ASP A 1 243 ? 17.033 -0.587 -19.250 1.00 57.81 243 ASP A N 1
ATOM 1863 C CA . ASP A 1 243 ? 17.198 -0.822 -20.685 1.00 57.81 243 ASP A CA 1
ATOM 1864 C C . ASP A 1 243 ? 16.610 0.345 -21.510 1.00 57.81 243 ASP A C 1
ATOM 1866 O O . ASP A 1 243 ? 16.805 0.388 -22.722 1.00 57.81 243 ASP A O 1
ATOM 1870 N N . LEU A 1 244 ? 15.916 1.303 -20.865 1.00 54.94 244 LEU A N 1
ATOM 1871 C CA . LEU A 1 244 ? 15.472 2.564 -21.487 1.00 54.94 244 LEU A CA 1
ATOM 1872 C C . LEU A 1 244 ? 16.620 3.562 -21.655 1.00 54.94 244 LEU A C 1
ATOM 1874 O O . LEU A 1 244 ? 16.527 4.470 -22.476 1.00 54.94 244 LEU A O 1
ATOM 1878 N N . HIS A 1 245 ? 17.674 3.427 -20.847 1.00 49.47 245 HIS A N 1
ATOM 1879 C CA . HIS A 1 245 ? 18.852 4.274 -20.926 1.00 49.47 245 HIS A CA 1
ATOM 1880 C C . HIS A 1 245 ? 19.930 3.608 -21.782 1.00 49.47 245 HIS A C 1
ATOM 1882 O O . HIS A 1 245 ? 20.410 2.523 -21.464 1.00 49.47 245 HIS A O 1
ATOM 1888 N N . GLY A 1 246 ? 20.341 4.320 -22.831 1.00 53.78 246 GLY A N 1
ATOM 1889 C CA . GLY A 1 246 ? 21.627 4.136 -23.495 1.00 53.78 246 GLY A CA 1
ATOM 1890 C C . GLY A 1 246 ? 21.638 3.147 -24.653 1.00 53.78 246 GLY A C 1
ATOM 1891 O O . GLY A 1 246 ? 22.049 2.004 -24.485 1.00 53.78 246 GLY A O 1
ATOM 1892 N N . TRP A 1 247 ? 21.342 3.625 -25.862 1.00 48.53 247 TRP A N 1
ATOM 1893 C CA . TRP A 1 247 ? 21.745 2.938 -27.088 1.00 48.53 247 TRP A CA 1
ATOM 1894 C C . TRP A 1 247 ? 22.216 4.004 -28.081 1.00 48.53 247 TRP A C 1
ATOM 1896 O O . TRP A 1 247 ? 21.411 4.820 -28.495 1.00 48.53 247 TRP A O 1
ATOM 1906 N N . LEU A 1 248 ? 23.537 4.027 -28.328 1.00 50.62 248 LEU A N 1
ATOM 1907 C CA . LEU A 1 248 ? 24.354 4.901 -29.197 1.00 50.62 248 LEU A CA 1
ATOM 1908 C C . LEU A 1 248 ? 23.758 6.245 -29.637 1.00 50.62 248 LEU A C 1
ATOM 1910 O O . LEU A 1 248 ? 22.799 6.276 -30.380 1.00 50.62 248 LEU A O 1
ATOM 1914 N N . ALA A 1 249 ? 24.424 7.371 -29.382 1.00 55.78 249 ALA A N 1
ATOM 1915 C CA . ALA A 1 249 ? 24.100 8.581 -30.150 1.00 55.78 249 ALA A CA 1
ATOM 1916 C C . ALA A 1 249 ? 24.444 8.409 -31.649 1.00 55.78 249 ALA A C 1
ATOM 1918 O O . ALA A 1 249 ? 25.305 7.599 -31.995 1.00 55.78 249 ALA A O 1
ATOM 1919 N N . ASN A 1 250 ? 23.846 9.216 -32.540 1.00 54.44 250 ASN A N 1
ATOM 1920 C CA . ASN A 1 250 ? 24.243 9.283 -33.964 1.00 54.44 250 ASN A CA 1
ATOM 1921 C C . ASN A 1 250 ? 25.759 9.428 -34.137 1.00 54.44 250 ASN A C 1
ATOM 1923 O O . ASN A 1 250 ? 26.349 8.814 -35.025 1.00 54.44 250 ASN A O 1
ATOM 1927 N N . ASP A 1 251 ? 26.370 10.227 -33.262 1.00 58.53 251 ASP A N 1
ATOM 1928 C CA . ASP A 1 251 ? 27.810 10.456 -33.218 1.00 58.53 251 ASP A CA 1
ATOM 1929 C C . ASP A 1 251 ? 28.548 9.142 -32.916 1.00 58.53 251 ASP A C 1
ATOM 1931 O O . ASP A 1 251 ? 29.481 8.779 -33.624 1.00 58.53 251 ASP A O 1
ATOM 1935 N N . GLN A 1 252 ? 28.047 8.356 -31.958 1.00 65.12 252 GLN A N 1
ATOM 1936 C CA . GLN A 1 252 ? 28.627 7.071 -31.586 1.00 65.12 252 GLN A CA 1
ATOM 1937 C C . GLN A 1 252 ? 28.463 6.022 -32.696 1.00 65.12 252 GLN A C 1
ATOM 1939 O O . GLN A 1 252 ? 29.418 5.303 -32.978 1.00 65.12 252 GLN A O 1
ATOM 1944 N N . LEU A 1 253 ? 27.308 5.940 -33.375 1.00 69.12 253 LEU A N 1
ATOM 1945 C CA . LEU A 1 253 ? 27.148 5.036 -34.526 1.00 69.12 253 LEU A CA 1
ATOM 1946 C C . LEU A 1 253 ? 28.077 5.438 -35.678 1.00 69.12 253 LEU A C 1
ATOM 1948 O O . LEU A 1 253 ? 28.682 4.575 -36.312 1.00 69.12 253 LEU A O 1
ATOM 1952 N N . ALA A 1 254 ? 28.225 6.740 -35.936 1.00 69.94 254 ALA A N 1
ATOM 1953 C CA . ALA A 1 254 ? 29.169 7.236 -36.930 1.00 69.94 254 ALA A CA 1
ATOM 1954 C C . ALA A 1 254 ? 30.616 6.861 -36.578 1.00 69.94 254 ALA A C 1
ATOM 1956 O O . ALA A 1 254 ? 31.351 6.448 -37.471 1.00 69.94 254 ALA A O 1
ATOM 1957 N N . THR A 1 255 ? 30.999 6.928 -35.301 1.00 71.44 255 THR A N 1
ATOM 1958 C CA . THR A 1 255 ? 32.331 6.517 -34.839 1.00 71.44 255 THR A CA 1
ATOM 1959 C C . THR A 1 255 ? 32.527 4.996 -34.838 1.00 71.44 255 THR A C 1
ATOM 1961 O O . THR A 1 255 ? 33.620 4.523 -35.131 1.00 71.44 255 THR A O 1
ATOM 1964 N N . MET A 1 256 ? 31.491 4.193 -34.579 1.00 73.06 256 MET A N 1
ATOM 1965 C CA . MET A 1 256 ? 31.582 2.730 -34.719 1.00 73.06 256 MET A CA 1
ATOM 1966 C C . MET A 1 256 ? 31.770 2.301 -36.177 1.00 73.06 256 MET A C 1
ATOM 1968 O O . MET A 1 256 ? 32.496 1.354 -36.459 1.00 73.06 256 MET A O 1
ATOM 1972 N N . LEU A 1 257 ? 31.136 3.022 -37.103 1.00 73.88 257 LEU A N 1
ATOM 1973 C CA . LEU A 1 257 ? 31.252 2.797 -38.544 1.00 73.88 257 LEU A CA 1
ATOM 1974 C C . LEU A 1 257 ? 32.483 3.477 -39.166 1.00 73.88 257 LEU A C 1
ATOM 1976 O O . LEU A 1 257 ? 32.699 3.336 -40.369 1.00 73.88 257 LEU A O 1
ATOM 1980 N N . SER A 1 258 ? 33.261 4.243 -38.394 1.00 78.25 258 SER A N 1
ATOM 1981 C CA . SER A 1 258 ? 34.412 4.979 -38.914 1.00 78.25 258 SER A CA 1
ATOM 1982 C C . SER A 1 258 ? 35.635 4.079 -39.092 1.00 78.25 258 SER A C 1
ATOM 1984 O O . SER A 1 258 ? 35.827 3.081 -38.382 1.00 78.25 258 SER A O 1
ATOM 1986 N N . ASP A 1 259 ? 36.487 4.456 -40.046 1.00 79.06 259 ASP A N 1
ATOM 1987 C CA . ASP A 1 259 ? 37.779 3.813 -40.259 1.00 79.06 259 ASP A CA 1
ATOM 1988 C C . ASP A 1 259 ? 38.694 4.010 -39.040 1.00 79.06 259 ASP A C 1
ATOM 1990 O O . ASP A 1 259 ? 38.621 5.023 -38.338 1.00 79.06 259 ASP A O 1
ATOM 1994 N N . THR A 1 260 ? 39.613 3.066 -38.821 1.00 78.50 260 THR A N 1
ATOM 1995 C CA . THR A 1 260 ? 40.537 3.050 -37.673 1.00 78.50 260 THR A CA 1
ATOM 1996 C C . THR A 1 260 ? 41.223 4.399 -37.390 1.00 78.50 260 THR A C 1
ATOM 1998 O O . THR A 1 260 ? 41.228 4.806 -36.230 1.00 78.50 260 THR A O 1
ATOM 2001 N N . PRO A 1 261 ? 41.722 5.162 -38.388 1.00 82.12 261 PRO A N 1
ATOM 2002 C CA . PRO A 1 261 ? 42.377 6.449 -38.127 1.00 82.12 261 PRO A CA 1
ATOM 2003 C C . PRO A 1 261 ? 41.434 7.539 -37.598 1.00 82.12 261 PRO A C 1
ATOM 2005 O O . PRO A 1 261 ? 41.858 8.424 -36.856 1.00 82.12 261 PRO A O 1
ATOM 2008 N N . ALA A 1 262 ? 40.157 7.506 -37.991 1.00 79.62 262 ALA A N 1
ATOM 2009 C CA . ALA A 1 262 ? 39.159 8.455 -37.508 1.00 79.62 262 ALA A CA 1
ATOM 2010 C C . ALA A 1 262 ? 38.773 8.139 -36.057 1.00 79.62 262 ALA A C 1
ATOM 2012 O O . ALA A 1 262 ? 38.742 9.040 -35.225 1.00 79.62 262 ALA A O 1
ATOM 2013 N N . PHE A 1 263 ? 38.578 6.855 -35.745 1.00 84.81 263 PHE A N 1
ATOM 2014 C CA . PHE A 1 263 ? 38.356 6.388 -34.377 1.00 84.81 263 PHE A CA 1
ATOM 2015 C C . PHE A 1 263 ? 39.525 6.732 -33.442 1.00 84.81 263 PHE A C 1
ATOM 2017 O O . PHE A 1 263 ? 39.297 7.263 -32.359 1.00 84.81 263 PHE A O 1
ATOM 2024 N N . GLU A 1 264 ? 40.772 6.472 -33.849 1.00 84.69 264 GLU A N 1
ATOM 2025 C CA . GLU A 1 264 ? 41.952 6.754 -33.018 1.00 84.69 264 GLU A CA 1
ATOM 2026 C C . GLU A 1 264 ? 42.068 8.243 -32.683 1.00 84.69 264 GLU A C 1
ATOM 2028 O O . GLU A 1 264 ? 42.384 8.604 -31.552 1.00 84.69 264 GLU A O 1
ATOM 2033 N N . LYS A 1 265 ? 41.752 9.123 -33.638 1.00 84.88 265 LYS A N 1
ATOM 2034 C CA . LYS A 1 265 ? 41.733 10.570 -33.408 1.00 84.88 265 LYS A CA 1
ATOM 2035 C C . LYS A 1 265 ? 40.728 10.967 -32.320 1.00 84.88 265 LYS A C 1
ATOM 2037 O O . LYS A 1 265 ? 41.078 11.762 -31.448 1.00 84.88 265 LYS A O 1
ATOM 2042 N N . ASP A 1 266 ? 39.512 10.429 -32.377 1.00 81.75 266 ASP A N 1
ATOM 2043 C CA . ASP A 1 266 ? 38.465 10.706 -31.386 1.00 81.75 266 ASP A CA 1
ATOM 2044 C C . ASP A 1 266 ? 38.832 10.103 -30.017 1.00 81.75 266 ASP A C 1
ATOM 2046 O O . ASP A 1 266 ? 38.656 10.736 -28.978 1.00 81.75 266 ASP A O 1
ATOM 2050 N N . PHE A 1 267 ? 39.432 8.911 -30.011 1.00 86.44 267 PHE A N 1
ATOM 2051 C CA . PHE A 1 267 ? 39.910 8.243 -28.803 1.00 86.44 267 PHE A CA 1
ATOM 2052 C C . PHE A 1 267 ? 41.016 9.035 -28.090 1.00 86.44 267 PHE A C 1
ATOM 2054 O O . PHE A 1 267 ? 40.925 9.281 -26.888 1.00 86.44 267 PHE A O 1
ATOM 2061 N N . TYR A 1 268 ? 42.041 9.491 -28.815 1.00 88.19 268 TYR A N 1
ATOM 2062 C CA . TYR A 1 268 ? 43.153 10.247 -28.226 1.00 88.19 268 TYR A CA 1
ATOM 2063 C C . TYR A 1 268 ? 42.779 11.671 -27.803 1.00 88.19 268 TYR A C 1
ATOM 2065 O O . TYR A 1 268 ? 43.521 12.296 -27.051 1.00 88.19 268 TYR A O 1
ATOM 2073 N N . HIS A 1 269 ? 41.636 12.192 -28.251 1.00 85.44 269 HIS A N 1
ATOM 2074 C CA . HIS A 1 269 ? 41.089 13.443 -27.727 1.00 85.44 269 HIS A CA 1
ATOM 2075 C C . HIS A 1 269 ? 40.552 13.282 -26.292 1.00 85.44 269 HIS A C 1
ATOM 2077 O O . HIS A 1 269 ? 40.557 14.232 -25.508 1.00 85.44 269 HIS A O 1
ATOM 2083 N N . LEU A 1 270 ? 40.103 12.074 -25.945 1.00 83.38 270 LEU A N 1
ATOM 2084 C CA . LEU A 1 270 ? 39.576 11.721 -24.627 1.00 83.38 270 LEU A CA 1
ATOM 2085 C C . LEU A 1 270 ? 40.643 11.189 -23.671 1.00 83.38 270 LEU A C 1
ATOM 2087 O O . LEU A 1 270 ? 40.594 11.499 -22.475 1.00 83.38 270 LEU A O 1
ATOM 2091 N N . ALA A 1 271 ? 41.546 10.366 -24.206 1.00 85.75 271 ALA A N 1
ATOM 2092 C CA . ALA A 1 271 ? 42.613 9.709 -23.467 1.00 85.75 271 ALA A CA 1
ATOM 2093 C C . ALA A 1 271 ? 43.630 10.715 -22.908 1.00 85.75 271 ALA A C 1
ATOM 2095 O O . ALA A 1 271 ? 43.859 11.791 -23.470 1.00 85.75 271 ALA A O 1
ATOM 2096 N N . GLY A 1 272 ? 44.238 10.353 -21.783 1.00 78.19 272 GLY A N 1
ATOM 2097 C CA . GLY A 1 272 ? 45.269 11.145 -21.130 1.00 78.19 272 GLY A CA 1
ATOM 2098 C C . GLY A 1 272 ? 46.595 11.162 -21.893 1.00 78.19 272 GLY A C 1
ATOM 2099 O O . GLY A 1 272 ? 46.743 10.629 -22.993 1.00 78.19 272 GLY A O 1
ATOM 2100 N N . ALA A 1 273 ? 47.615 11.774 -21.285 1.00 77.25 273 ALA A N 1
ATOM 2101 C CA . ALA A 1 273 ? 48.970 11.830 -21.849 1.00 77.25 273 ALA A CA 1
ATOM 2102 C C . ALA A 1 273 ? 49.643 10.446 -21.980 1.00 77.25 273 ALA A C 1
ATOM 2104 O O . ALA A 1 273 ? 50.644 10.306 -22.680 1.00 77.25 273 ALA A O 1
ATOM 2105 N N . ASP A 1 274 ? 49.103 9.446 -21.292 1.00 82.06 274 ASP A N 1
ATOM 2106 C CA . ASP A 1 274 ? 49.463 8.031 -21.348 1.00 82.06 274 ASP A CA 1
ATOM 2107 C C . ASP A 1 274 ? 48.822 7.287 -22.533 1.00 82.06 274 ASP A C 1
ATOM 2109 O O . ASP A 1 274 ? 49.214 6.157 -22.822 1.00 82.06 274 ASP A O 1
ATOM 2113 N N . GLY A 1 275 ? 47.890 7.916 -23.259 1.00 85.19 275 GLY A N 1
ATOM 2114 C CA . GLY A 1 275 ? 47.228 7.321 -24.421 1.00 85.19 275 GLY A CA 1
ATOM 2115 C C . GLY A 1 275 ? 46.257 6.193 -24.066 1.00 85.19 275 GLY A C 1
ATOM 2116 O O . GLY A 1 275 ? 45.884 5.418 -24.949 1.00 85.19 275 GLY A O 1
ATOM 2117 N N . LEU A 1 276 ? 45.860 6.107 -22.795 1.00 89.81 276 LEU A N 1
ATOM 2118 C CA . LEU A 1 276 ? 44.894 5.155 -22.256 1.00 89.81 276 LEU A CA 1
ATOM 2119 C C . LEU A 1 276 ? 43.679 5.915 -21.718 1.00 89.81 276 LEU A C 1
ATOM 2121 O O . LEU A 1 276 ? 43.760 7.102 -21.400 1.00 89.81 276 LEU A O 1
ATOM 2125 N N . LEU A 1 277 ? 42.532 5.241 -21.656 1.00 88.69 277 LEU A N 1
ATOM 2126 C CA . LEU A 1 277 ? 41.285 5.842 -21.192 1.00 88.69 277 LEU A CA 1
ATOM 2127 C C . LEU A 1 277 ? 40.928 5.321 -19.800 1.00 88.69 277 LEU A C 1
ATOM 2129 O O . LEU A 1 277 ? 40.575 4.153 -19.640 1.00 88.69 277 LEU A O 1
ATOM 2133 N N . SER A 1 278 ? 40.999 6.192 -18.797 1.00 89.25 278 SER A N 1
ATOM 2134 C CA . SER A 1 278 ? 40.633 5.875 -17.411 1.00 89.25 278 SER A CA 1
ATOM 2135 C C . SER A 1 278 ? 39.154 6.143 -17.101 1.00 89.25 278 SER A C 1
ATOM 2137 O O . SER A 1 278 ? 38.473 6.911 -17.787 1.00 89.25 278 SER A O 1
ATOM 2139 N N . GLU A 1 279 ? 38.653 5.601 -15.984 1.00 86.25 279 GLU A N 1
ATOM 2140 C CA . GLU A 1 279 ? 37.283 5.874 -15.515 1.00 86.25 279 GLU A CA 1
ATOM 2141 C C . GLU A 1 279 ? 37.023 7.378 -15.295 1.00 86.25 279 GLU A C 1
ATOM 2143 O O . GLU A 1 279 ? 35.920 7.885 -15.526 1.00 86.25 279 GLU A O 1
ATOM 2148 N N . GLN A 1 280 ? 38.032 8.120 -14.828 1.00 84.25 280 GLN A N 1
ATOM 2149 C CA . GLN A 1 280 ? 37.892 9.553 -14.564 1.00 84.25 280 GLN A CA 1
ATOM 2150 C C . GLN A 1 280 ? 37.696 10.343 -15.860 1.00 84.25 280 GLN A C 1
ATOM 2152 O O . GLN A 1 280 ? 36.850 11.243 -15.914 1.00 84.25 280 GLN A O 1
ATOM 2157 N N . GLU A 1 281 ? 38.438 9.978 -16.901 1.00 86.81 281 GLU A N 1
ATOM 2158 C CA . GLU A 1 281 ? 38.383 10.594 -18.226 1.00 86.81 281 GLU A CA 1
ATOM 2159 C C . GLU A 1 281 ? 37.113 10.198 -18.966 1.00 86.81 281 GLU A C 1
ATOM 2161 O O . GLU A 1 281 ? 36.455 11.061 -19.543 1.00 86.81 281 GLU A O 1
ATOM 2166 N N . TRP A 1 282 ? 36.683 8.944 -18.825 1.00 83.44 282 TRP A N 1
ATOM 2167 C CA . TRP A 1 282 ? 35.382 8.472 -19.287 1.00 83.44 282 TRP A CA 1
ATOM 2168 C C . TRP A 1 282 ? 34.240 9.313 -18.709 1.00 83.44 282 TRP A C 1
ATOM 2170 O O . TRP A 1 282 ? 33.409 9.875 -19.425 1.00 83.44 282 TRP A O 1
ATOM 2180 N N . ARG A 1 283 ? 34.225 9.477 -17.380 1.00 78.69 283 ARG A N 1
ATOM 2181 C CA . ARG A 1 283 ? 33.211 10.288 -16.690 1.00 78.69 283 ARG A CA 1
ATOM 2182 C C . ARG A 1 283 ? 33.298 11.767 -17.071 1.00 78.69 283 ARG A C 1
ATOM 2184 O O . ARG A 1 283 ? 32.274 12.448 -17.030 1.00 78.69 283 ARG A O 1
ATOM 2191 N N . ARG A 1 284 ? 34.492 12.286 -17.377 1.00 80.19 284 ARG A N 1
ATOM 2192 C CA . ARG A 1 284 ? 34.687 13.656 -17.878 1.00 80.19 284 ARG A CA 1
ATOM 2193 C C . ARG A 1 284 ? 34.094 13.809 -19.276 1.00 80.19 284 ARG A C 1
ATOM 2195 O O . ARG A 1 284 ? 33.255 14.686 -19.449 1.00 80.19 284 ARG A O 1
ATOM 2202 N N . GLY A 1 285 ? 34.433 12.917 -20.203 1.00 76.94 285 GLY A N 1
ATOM 2203 C CA . GLY A 1 285 ? 33.922 12.941 -21.572 1.00 76.94 285 GLY A CA 1
ATOM 2204 C C . GLY A 1 285 ? 32.398 12.827 -21.639 1.00 76.94 285 GLY A C 1
ATOM 2205 O O . GLY A 1 285 ? 31.767 13.553 -22.398 1.00 76.94 285 GLY A O 1
ATOM 2206 N N . ILE A 1 286 ? 31.768 12.035 -20.761 1.00 71.31 286 ILE A N 1
ATOM 2207 C CA . ILE A 1 286 ? 30.297 12.010 -20.642 1.00 71.31 286 ILE A CA 1
ATOM 2208 C C . ILE A 1 286 ? 29.736 13.379 -20.228 1.00 71.31 286 ILE A C 1
ATOM 2210 O O . ILE A 1 286 ? 28.759 13.843 -20.811 1.00 71.31 286 ILE A O 1
ATOM 2214 N N . ARG A 1 287 ? 30.336 14.045 -19.229 1.00 70.88 287 ARG A N 1
ATOM 2215 C CA . ARG A 1 287 ? 29.870 15.370 -18.766 1.00 70.88 287 ARG A CA 1
ATOM 2216 C C . ARG A 1 287 ? 30.041 16.454 -19.826 1.00 70.88 287 ARG A C 1
ATOM 2218 O O . ARG A 1 287 ? 29.230 17.371 -19.884 1.00 70.88 287 ARG A O 1
ATOM 2225 N N . GLU A 1 288 ? 31.097 16.352 -20.622 1.00 74.31 288 GLU A N 1
ATOM 2226 C CA . GLU A 1 288 ? 31.415 17.279 -21.714 1.00 74.31 288 GLU A CA 1
ATOM 2227 C C . GLU A 1 288 ? 30.657 16.934 -23.006 1.00 74.31 288 GLU A C 1
ATOM 2229 O O . GLU A 1 288 ? 30.627 17.727 -23.945 1.00 74.31 288 GLU A O 1
ATOM 2234 N N . GLY A 1 289 ? 29.972 15.788 -23.025 1.00 65.75 289 GLY A N 1
ATOM 2235 C CA . GLY A 1 289 ? 29.158 15.339 -24.142 1.00 65.75 289 GLY A CA 1
ATOM 2236 C C . GLY A 1 289 ? 29.996 14.906 -25.340 1.00 65.75 289 GLY A C 1
ATOM 2237 O O . GLY A 1 289 ? 29.634 15.256 -26.461 1.00 65.75 289 GLY A O 1
ATOM 2238 N N . ASP A 1 290 ? 31.077 14.163 -25.119 1.00 77.12 290 ASP A N 1
ATOM 2239 C CA . ASP A 1 290 ? 31.940 13.632 -26.175 1.00 77.12 290 ASP A CA 1
ATOM 2240 C C . ASP A 1 290 ? 31.217 12.601 -27.064 1.00 77.12 290 ASP A C 1
ATOM 2242 O O . ASP A 1 290 ? 30.522 11.709 -26.569 1.00 77.12 290 ASP A O 1
ATOM 2246 N N . GLY A 1 291 ? 31.386 12.717 -28.384 1.00 66.69 291 GLY A N 1
ATOM 2247 C CA . GLY A 1 291 ? 30.709 11.881 -29.379 1.00 66.69 291 GLY A CA 1
ATOM 2248 C C . GLY A 1 291 ? 31.042 10.387 -29.294 1.00 66.69 291 GLY A C 1
ATOM 2249 O O . GLY A 1 291 ? 30.155 9.569 -29.537 1.00 66.69 291 GLY A O 1
ATOM 2250 N N . LEU A 1 292 ? 32.263 10.018 -28.883 1.00 74.50 292 LEU A N 1
ATOM 2251 C CA . LEU A 1 292 ? 32.686 8.620 -28.733 1.00 74.50 292 LEU A CA 1
ATOM 2252 C C . LEU A 1 292 ? 31.963 7.932 -27.565 1.00 74.50 292 LEU A C 1
ATOM 2254 O O . LEU A 1 292 ? 31.655 6.738 -27.633 1.00 74.50 292 LEU A O 1
ATOM 2258 N N . LEU A 1 293 ? 31.699 8.689 -26.493 1.00 71.12 293 LEU A N 1
ATOM 2259 C CA . LEU A 1 293 ? 31.156 8.172 -25.232 1.00 71.12 293 LEU A CA 1
ATOM 2260 C C . LEU A 1 293 ? 29.641 8.360 -25.079 1.00 71.12 293 LEU A C 1
ATOM 2262 O O . LEU A 1 293 ? 29.029 7.744 -24.201 1.00 71.12 293 LEU A O 1
ATOM 2266 N N . ARG A 1 294 ? 29.011 9.188 -25.919 1.00 64.19 294 ARG A N 1
ATOM 2267 C CA . ARG A 1 294 ? 27.557 9.406 -25.910 1.00 64.19 294 ARG A CA 1
ATOM 2268 C C . ARG A 1 294 ? 26.795 8.118 -26.217 1.00 64.19 294 ARG A C 1
ATOM 2270 O O . ARG A 1 294 ? 26.780 7.650 -27.350 1.00 64.19 294 ARG A O 1
ATOM 2277 N N . GLY A 1 295 ? 26.091 7.592 -25.217 1.00 56.19 295 GLY A N 1
ATOM 2278 C CA . GLY A 1 295 ? 25.353 6.332 -25.320 1.00 56.19 295 GLY A CA 1
ATOM 2279 C C . GLY A 1 295 ? 26.133 5.109 -24.828 1.00 56.19 295 GLY A C 1
ATOM 2280 O O . GLY A 1 295 ? 25.555 4.026 -24.776 1.00 56.19 295 GLY A O 1
ATOM 2281 N N . SER A 1 296 ? 27.399 5.248 -24.417 1.00 61.25 296 SER A N 1
ATOM 2282 C CA . SER A 1 296 ? 28.168 4.268 -23.625 1.00 61.25 296 SER A CA 1
ATOM 2283 C C . SER A 1 296 ? 28.428 4.837 -22.232 1.00 61.25 296 SER A C 1
ATOM 2285 O O . SER A 1 296 ? 29.542 5.194 -21.871 1.00 61.25 296 SER A O 1
ATOM 2287 N N . GLU A 1 297 ? 27.379 4.979 -21.431 1.00 61.84 297 GLU A N 1
ATOM 2288 C CA . GLU A 1 297 ? 27.494 5.616 -20.110 1.00 61.84 297 GLU A CA 1
ATOM 2289 C C . GLU A 1 297 ? 27.974 4.637 -19.024 1.00 61.84 297 GLU A C 1
ATOM 2291 O O . GLU A 1 297 ? 28.431 5.043 -17.953 1.00 61.84 297 GLU A O 1
ATOM 2296 N N . ALA A 1 298 ? 27.909 3.334 -19.310 1.00 64.06 298 ALA A N 1
ATOM 2297 C CA . ALA A 1 298 ? 28.258 2.264 -18.389 1.00 64.06 298 ALA A CA 1
ATOM 2298 C C . ALA A 1 298 ? 29.747 1.889 -18.485 1.00 64.06 298 ALA A C 1
ATOM 2300 O O . ALA A 1 298 ? 30.119 0.973 -19.215 1.00 64.06 298 ALA A O 1
ATOM 2301 N N . TRP A 1 299 ? 30.591 2.548 -17.684 1.00 72.88 299 TRP A N 1
ATOM 2302 C CA . TRP A 1 299 ? 32.012 2.188 -17.533 1.00 72.88 299 TRP A CA 1
ATOM 2303 C C . TRP A 1 299 ? 32.221 0.697 -17.210 1.00 72.88 299 TRP A C 1
ATOM 2305 O O . TRP A 1 299 ? 33.095 0.047 -17.772 1.00 72.88 299 TRP A O 1
ATOM 2315 N N . GLU A 1 300 ? 31.367 0.132 -16.353 1.00 70.38 300 GLU A N 1
ATOM 2316 C CA . GLU A 1 300 ? 31.427 -1.280 -15.951 1.00 70.38 300 GLU A CA 1
ATOM 2317 C C . GLU A 1 300 ? 31.237 -2.258 -17.123 1.00 70.38 300 GLU A C 1
ATOM 2319 O O . GLU A 1 300 ? 31.759 -3.367 -17.073 1.00 70.38 300 GLU A O 1
ATOM 2324 N N . GLU A 1 301 ? 30.516 -1.864 -18.179 1.00 68.38 301 GLU A N 1
ATOM 2325 C CA . GLU A 1 301 ? 30.382 -2.675 -19.396 1.00 68.38 301 GLU A CA 1
ATOM 2326 C C . GLU A 1 301 ? 31.690 -2.648 -20.196 1.00 68.38 301 GLU A C 1
ATOM 2328 O O . GLU A 1 301 ? 32.189 -3.697 -20.597 1.00 68.38 301 GLU A O 1
ATOM 2333 N N . ALA A 1 302 ? 32.276 -1.463 -20.382 1.00 72.94 302 ALA A N 1
ATOM 2334 C CA . ALA A 1 302 ? 33.514 -1.292 -21.135 1.00 72.94 302 ALA A CA 1
ATOM 2335 C C . ALA A 1 302 ? 34.713 -1.964 -20.441 1.00 72.94 302 ALA A C 1
ATOM 2337 O O . ALA A 1 302 ? 35.511 -2.613 -21.110 1.00 72.94 302 ALA A O 1
ATOM 2338 N N . ARG A 1 303 ? 34.780 -1.939 -19.100 1.00 77.75 303 ARG A N 1
ATOM 2339 C CA . ARG A 1 303 ? 35.829 -2.624 -18.315 1.00 77.75 303 ARG A CA 1
ATOM 2340 C C . ARG A 1 303 ? 35.839 -4.146 -18.502 1.00 77.75 303 ARG A C 1
ATOM 2342 O O . ARG A 1 303 ? 36.817 -4.794 -18.164 1.00 77.75 303 ARG A O 1
ATOM 2349 N N . THR A 1 304 ? 34.780 -4.755 -19.039 1.00 77.19 304 THR A N 1
ATOM 2350 C CA . THR A 1 304 ? 34.819 -6.195 -19.371 1.00 77.19 304 THR A CA 1
ATOM 2351 C C . THR A 1 304 ? 35.768 -6.527 -20.527 1.00 77.19 304 THR A C 1
ATOM 2353 O O . THR A 1 304 ? 36.079 -7.698 -20.718 1.00 77.19 304 THR A O 1
ATOM 2356 N N . PHE A 1 305 ? 36.225 -5.507 -21.261 1.00 80.81 305 PHE A N 1
ATOM 2357 C CA . PHE A 1 305 ? 37.189 -5.590 -22.358 1.00 80.81 305 PHE A CA 1
ATOM 2358 C C . PHE A 1 305 ? 38.601 -5.150 -21.943 1.00 80.81 305 PHE A C 1
ATOM 2360 O O . PHE A 1 305 ? 39.472 -5.081 -22.801 1.00 80.81 305 PHE A O 1
ATOM 2367 N N . ASP A 1 306 ? 38.823 -4.835 -20.663 1.00 82.19 306 ASP A N 1
ATOM 2368 C CA . ASP A 1 306 ? 40.157 -4.627 -20.090 1.00 82.19 306 ASP A CA 1
ATOM 2369 C C . ASP A 1 306 ? 40.831 -6.003 -19.930 1.00 82.19 306 ASP A C 1
ATOM 2371 O O . ASP A 1 306 ? 40.661 -6.695 -18.920 1.00 82.19 306 ASP A O 1
ATOM 2375 N N . ASP A 1 307 ? 41.535 -6.438 -20.977 1.00 78.69 307 ASP A N 1
ATOM 2376 C CA . ASP A 1 307 ? 42.147 -7.769 -21.048 1.00 78.69 307 ASP A CA 1
ATOM 2377 C C . ASP A 1 307 ? 43.371 -7.875 -20.123 1.00 78.69 307 ASP A C 1
ATOM 2379 O O . ASP A 1 307 ? 43.769 -8.975 -19.720 1.00 78.69 307 ASP A O 1
ATOM 2383 N N . ASN A 1 308 ? 43.996 -6.738 -19.807 1.00 82.81 308 ASN A N 1
ATOM 2384 C CA . ASN A 1 308 ? 45.239 -6.662 -19.046 1.00 82.81 308 ASN A CA 1
ATOM 2385 C C . ASN A 1 308 ? 45.013 -6.369 -17.540 1.00 82.81 308 ASN A C 1
ATOM 2387 O O . ASN A 1 308 ? 45.942 -6.532 -16.742 1.00 82.81 308 ASN A O 1
ATOM 2391 N N . ALA A 1 309 ? 43.775 -6.035 -17.157 1.00 82.81 309 ALA A N 1
ATOM 2392 C CA . ALA A 1 309 ? 43.316 -5.701 -15.812 1.00 82.81 309 ALA A CA 1
ATOM 2393 C C . ALA A 1 309 ? 44.045 -4.504 -15.167 1.00 82.81 309 ALA A C 1
ATOM 2395 O O . ALA A 1 309 ? 44.220 -4.472 -13.942 1.00 82.81 309 ALA A O 1
ATOM 2396 N N . ASP A 1 310 ? 44.481 -3.531 -15.970 1.00 82.75 310 ASP A N 1
ATOM 2397 C CA . ASP A 1 310 ? 45.161 -2.314 -15.510 1.00 82.75 310 ASP A CA 1
ATOM 2398 C C . ASP A 1 310 ? 44.194 -1.195 -15.078 1.00 82.75 310 ASP A C 1
ATOM 2400 O O . ASP A 1 310 ? 44.617 -0.198 -14.484 1.00 82.75 310 ASP A O 1
ATOM 2404 N N . GLY A 1 311 ? 42.887 -1.388 -15.283 1.00 83.19 311 GLY A N 1
ATOM 2405 C CA . GLY A 1 311 ? 41.851 -0.426 -14.919 1.00 83.19 311 GLY A CA 1
ATOM 2406 C C . GLY A 1 311 ? 41.696 0.725 -15.916 1.00 83.19 311 GLY A C 1
ATOM 2407 O O . GLY A 1 311 ? 41.001 1.701 -15.609 1.00 83.19 311 GLY A O 1
ATOM 2408 N N . THR A 1 312 ? 42.314 0.621 -17.090 1.00 89.00 312 THR A N 1
ATOM 2409 C CA . THR A 1 312 ? 42.207 1.549 -18.215 1.00 89.00 312 THR A CA 1
ATOM 2410 C C . THR A 1 312 ? 41.839 0.796 -19.494 1.00 89.00 312 THR A C 1
ATOM 2412 O O . THR A 1 312 ? 41.815 -0.428 -19.530 1.00 89.00 312 THR A O 1
ATOM 2415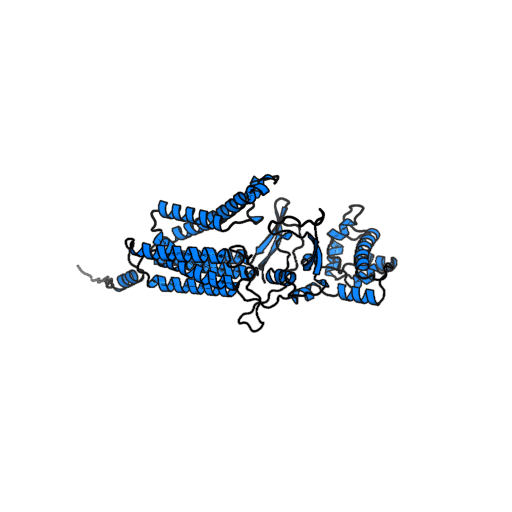 N N . LEU A 1 313 ? 41.466 1.524 -20.546 1.00 86.19 313 LEU A N 1
ATOM 2416 C CA . LEU A 1 313 ? 41.189 0.933 -21.855 1.00 86.19 313 LEU A CA 1
ATOM 2417 C C . LEU A 1 313 ? 42.188 1.454 -22.875 1.00 86.19 313 LEU A C 1
ATOM 2419 O O . LEU A 1 313 ? 42.342 2.666 -23.040 1.00 86.19 313 LEU A O 1
ATOM 2423 N N . SER A 1 314 ? 42.825 0.543 -23.601 1.00 89.00 314 SER A N 1
ATOM 2424 C CA . SER A 1 314 ? 43.603 0.864 -24.793 1.00 89.00 314 SER A CA 1
ATOM 2425 C C . SER A 1 314 ? 42.691 1.138 -26.003 1.00 89.00 314 SER A C 1
ATOM 2427 O O . SER A 1 314 ? 41.533 0.701 -26.027 1.00 89.00 314 SER A O 1
ATOM 2429 N N . PRO A 1 315 ? 43.195 1.792 -27.072 1.00 87.00 315 PRO A N 1
ATOM 2430 C CA . PRO A 1 315 ? 42.425 1.988 -28.303 1.00 87.00 315 PRO A CA 1
ATOM 2431 C C . PRO A 1 315 ? 41.885 0.674 -28.884 1.00 87.00 315 PRO A C 1
ATOM 2433 O O . PRO A 1 315 ? 40.778 0.626 -29.416 1.00 87.00 315 PRO A O 1
ATOM 2436 N N . ARG A 1 316 ? 42.654 -0.416 -28.755 1.00 85.19 316 ARG A N 1
ATOM 2437 C CA . ARG A 1 316 ? 42.274 -1.743 -29.251 1.00 85.19 316 ARG A CA 1
ATOM 2438 C C . ARG A 1 316 ? 41.105 -2.334 -28.463 1.00 85.19 316 ARG A C 1
ATOM 2440 O O . ARG A 1 316 ? 40.176 -2.859 -29.070 1.00 85.19 316 ARG A O 1
ATOM 2447 N N . GLU A 1 317 ? 41.149 -2.247 -27.139 1.00 84.62 317 GLU A N 1
ATOM 2448 C CA . GLU A 1 317 ? 40.093 -2.751 -26.250 1.00 84.62 317 GLU A CA 1
ATOM 2449 C C . GLU A 1 317 ? 38.818 -1.921 -26.397 1.00 84.62 317 GLU A C 1
ATOM 2451 O O . GLU A 1 317 ? 37.720 -2.465 -26.513 1.00 84.62 317 GLU A O 1
ATOM 2456 N N . MET A 1 318 ? 38.966 -0.601 -26.526 1.00 84.06 318 MET A N 1
ATOM 2457 C CA . MET A 1 318 ? 37.849 0.289 -26.816 1.00 84.06 318 MET A CA 1
ATOM 2458 C C . MET A 1 318 ? 37.224 -0.007 -28.187 1.00 84.06 318 MET A C 1
ATOM 2460 O O . MET A 1 318 ? 35.999 -0.023 -28.313 1.00 84.06 318 MET A O 1
ATOM 2464 N N . ARG A 1 319 ? 38.029 -0.310 -29.216 1.00 84.88 319 ARG A N 1
ATOM 2465 C CA . ARG A 1 319 ? 37.503 -0.738 -30.521 1.00 84.88 319 ARG A CA 1
ATOM 2466 C C . ARG A 1 319 ? 36.740 -2.058 -30.412 1.00 84.88 319 ARG A C 1
ATOM 2468 O O . ARG A 1 319 ? 35.632 -2.144 -30.928 1.00 84.88 319 ARG A O 1
ATOM 2475 N N . ALA A 1 320 ? 37.268 -3.038 -29.680 1.00 81.25 320 ALA A N 1
ATOM 2476 C CA . ALA A 1 320 ? 36.588 -4.313 -29.450 1.00 81.25 320 ALA A CA 1
ATOM 2477 C C . ALA A 1 320 ? 35.248 -4.142 -28.707 1.00 81.25 320 ALA A C 1
ATOM 2479 O O . ALA A 1 320 ? 34.246 -4.755 -29.085 1.00 81.25 320 ALA A O 1
ATOM 2480 N N . TYR A 1 321 ? 35.203 -3.269 -27.695 1.00 79.69 321 TYR A N 1
ATOM 2481 C CA . TYR A 1 321 ? 33.969 -2.898 -26.999 1.00 79.69 321 TYR A CA 1
ATOM 2482 C C . TYR A 1 321 ? 32.922 -2.326 -27.968 1.00 79.69 321 TYR A C 1
ATOM 2484 O O . TYR A 1 321 ? 31.766 -2.766 -27.986 1.00 79.69 321 TYR A O 1
ATOM 2492 N N . LEU A 1 322 ? 33.330 -1.372 -28.807 1.00 78.94 322 LEU A N 1
ATOM 2493 C CA . LEU A 1 322 ? 32.459 -0.746 -29.797 1.00 78.94 322 LEU A CA 1
ATOM 2494 C C . LEU A 1 322 ? 31.991 -1.738 -30.873 1.00 78.94 322 LEU A C 1
ATOM 2496 O O . LEU A 1 322 ? 30.806 -1.741 -31.200 1.00 78.94 322 LEU A O 1
ATOM 2500 N N . ASP A 1 323 ? 32.854 -2.635 -31.349 1.00 78.44 323 ASP A N 1
ATOM 2501 C CA . ASP A 1 323 ? 32.510 -3.660 -32.344 1.00 78.44 323 ASP A CA 1
ATOM 2502 C C . ASP A 1 323 ? 31.440 -4.635 -31.815 1.00 78.44 323 ASP A C 1
ATOM 2504 O O . ASP A 1 323 ? 30.495 -4.993 -32.524 1.00 78.44 323 ASP A O 1
ATOM 2508 N N . VAL A 1 324 ? 31.509 -5.022 -30.534 1.00 70.75 324 VAL A N 1
ATOM 2509 C CA . VAL A 1 324 ? 30.473 -5.861 -29.899 1.00 70.75 324 VAL A CA 1
ATOM 2510 C C . VAL A 1 324 ? 29.131 -5.131 -29.793 1.00 70.75 324 VAL A C 1
ATOM 2512 O O . VAL A 1 324 ? 28.064 -5.755 -29.886 1.00 70.75 324 VAL A O 1
ATOM 2515 N N . ARG A 1 325 ? 29.144 -3.808 -29.599 1.00 72.44 325 ARG A N 1
ATOM 2516 C CA . ARG A 1 325 ? 27.922 -2.990 -29.625 1.00 72.44 325 ARG A CA 1
ATOM 2517 C C . ARG A 1 325 ? 27.384 -2.839 -31.042 1.00 72.44 325 ARG A C 1
ATOM 2519 O O . ARG A 1 325 ? 26.189 -3.053 -31.241 1.00 72.44 325 ARG A O 1
ATOM 2526 N N . LEU A 1 326 ? 28.247 -2.589 -32.023 1.00 75.19 326 LEU A N 1
ATOM 2527 C CA . LEU A 1 326 ? 27.871 -2.529 -33.433 1.00 75.19 326 LEU A CA 1
ATOM 2528 C C . LEU A 1 326 ? 27.233 -3.847 -33.893 1.00 75.19 326 LEU A C 1
ATOM 2530 O O . LEU A 1 326 ? 26.171 -3.835 -34.507 1.00 75.19 326 LEU A O 1
ATOM 2534 N N . GLY A 1 327 ? 27.780 -4.996 -33.489 1.00 66.88 327 GLY A N 1
ATOM 2535 C CA . GLY A 1 327 ? 27.198 -6.307 -33.791 1.00 66.88 327 GLY A CA 1
ATOM 2536 C C . GLY A 1 327 ? 25.805 -6.545 -33.183 1.00 66.88 327 GLY A C 1
ATOM 2537 O O . GLY A 1 327 ? 25.043 -7.380 -33.671 1.00 66.88 327 GLY A O 1
ATOM 2538 N N . ARG A 1 328 ? 25.421 -5.835 -32.111 1.00 67.81 328 ARG A N 1
ATOM 2539 C CA . ARG A 1 328 ? 24.031 -5.841 -31.608 1.00 67.81 328 ARG A CA 1
ATOM 2540 C C . ARG A 1 328 ? 23.099 -5.047 -32.524 1.00 67.81 328 ARG A C 1
ATOM 2542 O O . ARG A 1 328 ? 21.995 -5.518 -32.768 1.00 67.81 328 ARG A O 1
ATOM 2549 N N . ILE A 1 329 ? 23.562 -3.916 -33.052 1.00 68.62 329 ILE A N 1
ATOM 2550 C CA . ILE A 1 329 ? 22.802 -3.063 -33.978 1.00 68.62 329 ILE A CA 1
ATOM 2551 C C . ILE A 1 329 ? 22.615 -3.760 -35.320 1.00 68.62 329 ILE A C 1
ATOM 2553 O O . ILE A 1 329 ? 21.489 -3.851 -35.794 1.00 68.62 329 ILE A O 1
ATOM 2557 N N . LEU A 1 330 ? 23.688 -4.312 -35.892 1.00 71.19 330 LEU A N 1
ATOM 2558 C CA . LEU A 1 330 ? 23.623 -5.033 -37.164 1.00 71.19 330 LEU A CA 1
ATOM 2559 C C . LEU A 1 330 ? 22.589 -6.164 -37.086 1.00 71.19 330 LEU A C 1
ATOM 2561 O O . LEU A 1 330 ? 21.646 -6.181 -37.857 1.00 71.19 330 LEU A O 1
ATOM 2565 N N . ARG A 1 331 ? 22.606 -7.007 -36.046 1.00 70.31 331 ARG A N 1
ATOM 2566 C CA . ARG A 1 331 ? 21.585 -8.068 -35.878 1.00 70.31 331 ARG A CA 1
ATOM 2567 C C . ARG A 1 331 ? 20.125 -7.595 -35.903 1.00 70.31 331 ARG A C 1
ATOM 2569 O O . ARG A 1 331 ? 19.244 -8.424 -36.115 1.00 70.31 331 ARG A O 1
ATOM 2576 N N . GLN A 1 332 ? 19.869 -6.325 -35.604 1.00 67.44 332 GLN A N 1
ATOM 2577 C CA . GLN A 1 332 ? 18.528 -5.756 -35.536 1.00 67.44 332 GLN A CA 1
ATOM 2578 C C . GLN A 1 332 ? 18.143 -4.966 -36.794 1.00 67.44 332 GLN A C 1
ATOM 2580 O O . GLN A 1 332 ? 16.965 -4.965 -37.146 1.00 67.44 332 GLN A O 1
ATOM 2585 N N . PHE A 1 333 ? 19.099 -4.293 -37.440 1.00 72.50 333 PHE A N 1
ATOM 2586 C CA . PHE A 1 333 ? 18.831 -3.337 -38.520 1.00 72.50 333 PHE A CA 1
ATOM 2587 C C . PHE A 1 333 ? 19.461 -3.701 -39.868 1.00 72.50 333 PHE A C 1
ATOM 2589 O O . PHE A 1 333 ? 19.014 -3.154 -40.866 1.00 72.50 333 PHE A O 1
ATOM 2596 N N . ASP A 1 334 ? 20.437 -4.611 -39.898 1.00 79.50 334 ASP A N 1
ATOM 2597 C CA . ASP A 1 334 ? 21.021 -5.179 -41.120 1.00 79.50 334 ASP A CA 1
ATOM 2598 C C . ASP A 1 334 ? 20.085 -6.289 -41.630 1.00 79.50 334 ASP A C 1
ATOM 2600 O O . ASP A 1 334 ? 20.076 -7.428 -41.136 1.00 79.50 334 ASP A O 1
ATOM 2604 N N . SER A 1 335 ? 19.202 -5.896 -42.547 1.00 77.56 335 SER A N 1
ATOM 2605 C CA . SER A 1 335 ? 18.111 -6.721 -43.060 1.00 77.56 335 SER A CA 1
ATOM 2606 C C . SER A 1 335 ? 18.558 -7.700 -44.143 1.00 77.56 335 SER A C 1
ATOM 2608 O O . SER A 1 335 ? 17.922 -8.745 -44.314 1.00 77.56 335 SER A O 1
ATOM 2610 N N . ASP A 1 336 ? 19.646 -7.387 -44.848 1.00 79.62 336 ASP A N 1
ATOM 2611 C CA . ASP A 1 336 ? 20.232 -8.225 -45.894 1.00 79.62 336 ASP A CA 1
ATOM 2612 C C . ASP A 1 336 ? 21.408 -9.092 -45.399 1.00 79.62 336 ASP A C 1
ATOM 2614 O O . ASP A 1 336 ? 21.845 -10.005 -46.108 1.00 79.62 336 ASP A O 1
ATOM 2618 N N . HIS A 1 337 ? 21.813 -8.904 -44.141 1.00 80.06 337 HIS A N 1
ATOM 2619 C CA . HIS A 1 337 ? 22.870 -9.627 -43.438 1.00 80.06 337 HIS A CA 1
ATOM 2620 C C . HIS A 1 337 ? 24.249 -9.478 -44.098 1.00 80.06 337 HIS A C 1
ATOM 2622 O O . HIS A 1 337 ? 25.061 -10.414 -44.062 1.00 80.06 337 HIS A O 1
ATOM 2628 N N . ASP A 1 338 ? 24.522 -8.319 -44.703 1.00 79.44 338 ASP A N 1
ATOM 2629 C CA . ASP A 1 338 ? 25.790 -8.018 -45.374 1.00 79.44 338 ASP A CA 1
ATOM 2630 C C . ASP A 1 338 ? 26.893 -7.512 -44.416 1.00 79.44 338 ASP A C 1
ATOM 2632 O O . ASP A 1 338 ? 28.062 -7.365 -44.803 1.00 79.44 338 ASP A O 1
ATOM 2636 N N . GLY A 1 339 ? 26.547 -7.315 -43.140 1.00 73.44 339 GLY A N 1
ATOM 2637 C CA . GLY A 1 339 ? 27.435 -6.830 -42.089 1.00 73.44 339 GLY A CA 1
ATOM 2638 C C . GLY A 1 339 ? 27.639 -5.314 -42.106 1.00 73.44 339 GLY A C 1
ATOM 2639 O O . GLY A 1 339 ? 28.541 -4.818 -41.421 1.00 73.44 339 GLY A O 1
ATOM 2640 N N . LYS A 1 340 ? 26.845 -4.575 -42.881 1.00 79.12 340 LYS A N 1
ATOM 2641 C CA . LYS A 1 340 ? 26.845 -3.116 -42.995 1.00 79.12 340 LYS A CA 1
ATOM 2642 C C . LYS A 1 340 ? 25.418 -2.593 -42.812 1.00 79.12 340 LYS A C 1
ATOM 2644 O O . LYS A 1 340 ? 24.476 -3.338 -42.603 1.00 79.12 340 LYS A O 1
ATOM 2649 N N . LEU A 1 341 ? 25.295 -1.268 -42.754 1.00 74.88 341 LEU A N 1
ATOM 2650 C CA . LEU A 1 341 ? 24.000 -0.593 -42.761 1.00 74.88 341 LEU A CA 1
ATOM 2651 C C . LEU A 1 341 ? 23.945 0.275 -44.007 1.00 74.88 341 LEU A C 1
ATOM 2653 O O . LEU A 1 341 ? 24.784 1.176 -44.169 1.00 74.88 341 LEU A O 1
ATOM 2657 N N . ASP A 1 342 ? 22.963 0.028 -44.867 1.00 79.62 342 ASP A N 1
ATOM 2658 C CA . ASP A 1 342 ? 22.698 0.903 -46.001 1.00 79.62 342 ASP A CA 1
ATOM 2659 C C . ASP A 1 342 ? 22.159 2.278 -45.540 1.00 79.62 342 ASP A C 1
ATOM 2661 O O . ASP A 1 342 ? 21.971 2.549 -44.352 1.00 79.62 342 ASP A O 1
ATOM 2665 N N . ALA A 1 343 ? 21.937 3.213 -46.468 1.00 72.19 343 ALA A N 1
ATOM 2666 C CA . ALA A 1 343 ? 21.475 4.558 -46.109 1.00 72.19 343 ALA A CA 1
ATOM 2667 C C . ALA A 1 343 ? 20.090 4.571 -45.426 1.00 72.19 343 ALA A C 1
ATOM 2669 O O . ALA A 1 343 ? 19.825 5.451 -44.605 1.00 72.19 343 ALA A O 1
ATOM 2670 N N . THR A 1 344 ? 19.227 3.608 -45.749 1.00 74.50 344 THR A N 1
ATOM 2671 C CA . THR A 1 344 ? 17.880 3.465 -45.192 1.00 74.50 344 THR A CA 1
ATOM 2672 C C . THR A 1 344 ? 17.940 2.806 -43.818 1.00 74.50 344 THR A C 1
ATOM 2674 O O . THR A 1 344 ? 17.394 3.342 -42.857 1.00 74.50 344 THR A O 1
ATOM 2677 N N . GLU A 1 345 ? 18.655 1.693 -43.689 1.00 75.75 345 GLU A N 1
ATOM 2678 C CA . GLU A 1 345 ? 18.873 0.971 -42.435 1.00 75.75 345 GLU A CA 1
ATOM 2679 C C . GLU A 1 345 ? 19.613 1.838 -41.424 1.00 75.75 345 GLU A C 1
ATOM 2681 O O . GLU A 1 345 ? 19.243 1.888 -40.253 1.00 75.75 345 GLU A O 1
ATOM 2686 N N . ARG A 1 346 ? 20.601 2.615 -41.883 1.00 68.62 346 ARG A N 1
ATOM 2687 C CA . ARG A 1 346 ? 21.297 3.604 -41.059 1.00 68.62 346 ARG A CA 1
ATOM 2688 C C . ARG A 1 346 ? 20.369 4.731 -40.623 1.00 68.62 346 ARG A C 1
ATOM 2690 O O . ARG A 1 346 ? 20.486 5.181 -39.489 1.00 68.62 346 ARG A O 1
ATOM 2697 N N . ALA A 1 347 ? 19.458 5.199 -41.478 1.00 62.72 347 ALA A N 1
ATOM 2698 C CA . ALA A 1 347 ? 18.469 6.205 -41.090 1.00 62.72 347 ALA A CA 1
ATOM 2699 C C . ALA A 1 347 ? 17.485 5.659 -40.041 1.00 62.72 347 ALA A C 1
ATOM 2701 O O . ALA A 1 347 ? 17.204 6.348 -39.065 1.00 62.72 347 ALA A O 1
ATOM 2702 N N . ILE A 1 348 ? 17.036 4.409 -40.193 1.00 65.19 348 ILE A N 1
ATOM 2703 C CA . ILE A 1 348 ? 16.158 3.719 -39.235 1.00 65.19 348 ILE A CA 1
ATOM 2704 C C . ILE A 1 348 ? 16.886 3.469 -37.909 1.00 65.19 348 ILE A C 1
ATOM 2706 O O . ILE A 1 348 ? 16.334 3.750 -36.846 1.00 65.19 348 ILE A O 1
ATOM 2710 N N . ALA A 1 349 ? 18.132 2.991 -37.957 1.00 66.00 349 ALA A N 1
ATOM 2711 C CA . ALA A 1 349 ? 18.973 2.807 -36.782 1.00 66.00 349 ALA A CA 1
ATOM 2712 C C . ALA A 1 349 ? 19.209 4.149 -36.077 1.00 66.00 349 ALA A C 1
ATOM 2714 O O . ALA A 1 349 ? 19.003 4.239 -34.876 1.00 66.00 349 ALA A O 1
ATOM 2715 N N . ASN A 1 350 ? 19.541 5.218 -36.806 1.00 60.19 350 ASN A N 1
ATOM 2716 C CA . ASN A 1 350 ? 19.690 6.562 -36.243 1.00 60.19 350 ASN A CA 1
ATOM 2717 C C . ASN A 1 350 ? 18.395 7.061 -35.589 1.00 60.19 350 ASN A C 1
ATOM 2719 O O . ASN A 1 350 ? 18.430 7.545 -34.467 1.00 60.19 350 ASN A O 1
ATOM 2723 N N . GLU A 1 351 ? 17.238 6.914 -36.236 1.00 58.06 351 GLU A N 1
ATOM 2724 C CA . GLU A 1 351 ? 15.953 7.311 -35.647 1.00 58.06 351 GLU A CA 1
ATOM 2725 C C . GLU A 1 351 ? 15.621 6.494 -34.385 1.00 58.06 351 GLU A C 1
ATOM 2727 O O . GLU A 1 351 ? 15.089 7.026 -33.409 1.00 58.06 351 GLU A O 1
ATOM 2732 N N . TYR A 1 352 ? 15.953 5.202 -34.384 1.00 57.91 352 TYR A N 1
ATOM 2733 C CA . TYR A 1 352 ? 15.797 4.312 -33.235 1.00 57.91 352 TYR A CA 1
ATOM 2734 C C . TYR A 1 352 ? 16.706 4.701 -32.064 1.00 57.91 352 TYR A C 1
ATOM 2736 O O . TYR A 1 352 ? 16.277 4.681 -30.915 1.00 57.91 352 TYR A O 1
ATOM 2744 N N . LEU A 1 353 ? 17.947 5.066 -32.369 1.00 58.34 353 LEU A N 1
ATOM 2745 C CA . LEU A 1 353 ? 18.998 5.425 -31.425 1.00 58.34 353 LEU A CA 1
ATOM 2746 C C . LEU A 1 353 ? 18.849 6.859 -30.872 1.00 58.34 353 LEU A C 1
ATOM 2748 O O . LEU A 1 353 ? 19.182 7.132 -29.722 1.00 58.34 353 LEU A O 1
ATOM 2752 N N . GLN A 1 354 ? 18.312 7.780 -31.678 1.00 50.72 354 GLN A N 1
ATOM 2753 C CA . GLN A 1 354 ? 18.002 9.163 -31.289 1.00 50.72 354 GLN A CA 1
ATOM 2754 C C . GLN A 1 354 ? 16.648 9.330 -30.620 1.00 50.72 354 GLN A C 1
ATOM 2756 O O . GLN A 1 354 ? 16.396 10.375 -30.014 1.00 50.72 354 GLN A O 1
ATOM 2761 N N . ALA A 1 355 ? 15.758 8.348 -30.755 1.00 52.19 355 ALA A N 1
ATOM 2762 C CA . ALA A 1 355 ? 14.568 8.305 -29.939 1.00 52.19 355 ALA A CA 1
ATOM 2763 C C . ALA A 1 355 ? 15.024 8.233 -28.490 1.00 52.19 355 ALA A C 1
ATOM 2765 O O . ALA A 1 355 ? 15.496 7.197 -28.029 1.00 52.19 355 ALA A O 1
ATOM 2766 N N . ASP A 1 356 ? 14.882 9.347 -27.779 1.00 60.31 356 ASP A N 1
ATOM 2767 C CA . ASP A 1 356 ? 15.001 9.344 -26.339 1.00 60.31 356 ASP A CA 1
ATOM 2768 C C . ASP A 1 356 ? 13.881 8.432 -25.825 1.00 60.31 356 ASP A C 1
ATOM 2770 O O . ASP A 1 356 ? 12.729 8.843 -25.670 1.00 60.31 356 ASP A O 1
ATOM 2774 N N . LEU A 1 357 ? 14.190 7.138 -25.671 1.00 61.69 357 LEU A N 1
ATOM 2775 C CA . LEU A 1 357 ? 13.255 6.110 -25.217 1.00 61.69 357 LEU A CA 1
ATOM 2776 C C . LEU A 1 357 ? 12.650 6.528 -23.880 1.00 61.69 357 LEU A C 1
ATOM 2778 O O . LEU A 1 357 ? 11.523 6.148 -23.573 1.00 61.69 357 LEU A O 1
ATOM 2782 N N . TYR A 1 358 ? 13.362 7.370 -23.127 1.00 63.22 358 TYR A N 1
ATOM 2783 C CA . TYR A 1 358 ? 12.847 8.056 -21.961 1.00 63.22 358 TYR A CA 1
ATOM 2784 C C . TYR A 1 358 ? 11.682 8.993 -22.300 1.00 63.22 358 TYR A C 1
ATOM 2786 O O . TYR A 1 358 ? 10.609 8.848 -21.718 1.00 63.22 358 TYR A O 1
ATOM 2794 N N . GLU A 1 359 ? 11.831 9.911 -23.256 1.00 66.75 359 GLU A N 1
ATOM 2795 C CA . GLU A 1 359 ? 10.736 10.781 -23.700 1.00 66.75 359 GLU A CA 1
ATOM 2796 C C . GLU A 1 359 ? 9.570 9.980 -24.292 1.00 66.75 359 GLU A C 1
ATOM 2798 O O . GLU A 1 359 ? 8.418 10.240 -23.939 1.00 66.75 359 GLU A O 1
ATOM 2803 N N . ILE A 1 360 ? 9.822 8.939 -25.091 1.00 70.56 360 ILE A N 1
ATOM 2804 C CA . ILE A 1 360 ? 8.739 8.072 -25.592 1.00 70.56 360 ILE A CA 1
ATOM 2805 C C . ILE A 1 360 ? 8.029 7.368 -24.422 1.00 70.56 360 ILE A C 1
ATOM 2807 O O . ILE A 1 360 ? 6.798 7.359 -24.341 1.00 70.56 360 ILE A O 1
ATOM 2811 N N . ALA A 1 361 ? 8.784 6.833 -23.460 1.00 73.94 361 ALA A N 1
ATOM 2812 C CA . ALA A 1 361 ? 8.239 6.162 -22.283 1.00 73.94 361 ALA A CA 1
ATOM 2813 C C . ALA A 1 361 ? 7.449 7.103 -21.359 1.00 73.94 361 ALA A C 1
ATOM 2815 O O . ALA A 1 361 ? 6.454 6.683 -20.766 1.00 73.94 361 ALA A O 1
ATOM 2816 N N . ARG A 1 362 ? 7.843 8.378 -21.245 1.00 72.06 362 ARG A N 1
ATOM 2817 C CA . ARG A 1 362 ? 7.112 9.401 -20.471 1.00 72.06 362 ARG A CA 1
ATOM 2818 C C . ARG A 1 362 ? 5.737 9.712 -21.050 1.00 72.06 362 ARG A C 1
ATOM 2820 O O . ARG A 1 362 ? 4.814 10.043 -20.300 1.00 72.06 362 ARG A O 1
ATOM 2827 N N . HIS A 1 363 ? 5.594 9.589 -22.365 1.00 79.25 363 HIS A N 1
ATOM 2828 C CA . HIS A 1 363 ? 4.335 9.791 -23.076 1.00 79.25 363 HIS A CA 1
ATOM 2829 C C . HIS A 1 363 ? 3.501 8.507 -23.195 1.00 79.25 363 HIS A C 1
ATOM 2831 O O . HIS A 1 363 ? 2.334 8.568 -23.585 1.00 79.25 363 HIS A O 1
ATOM 2837 N N . ALA A 1 364 ? 4.034 7.354 -22.782 1.00 84.69 364 ALA A N 1
ATOM 2838 C CA . ALA A 1 364 ? 3.283 6.110 -22.700 1.00 84.69 364 ALA A CA 1
ATOM 2839 C C . ALA A 1 364 ? 2.436 6.066 -21.415 1.00 84.69 364 ALA A C 1
ATOM 2841 O O . ALA A 1 364 ? 2.952 5.964 -20.300 1.00 84.69 364 ALA A O 1
ATOM 2842 N N . TRP A 1 365 ? 1.111 6.114 -21.568 1.00 88.56 365 TRP A N 1
ATOM 2843 C CA . TRP A 1 365 ? 0.152 6.061 -20.459 1.00 88.56 365 TRP A CA 1
ATOM 2844 C C . TRP A 1 365 ? -0.856 4.934 -20.643 1.00 88.56 365 TRP A C 1
ATOM 2846 O O . TRP A 1 365 ? -1.161 4.520 -21.759 1.00 88.56 365 TRP A O 1
ATOM 2856 N N . SER A 1 366 ? -1.378 4.446 -19.523 1.00 89.31 366 SER A N 1
ATOM 2857 C CA . SER A 1 366 ? -2.469 3.485 -19.508 1.00 89.31 366 SER A CA 1
ATOM 2858 C C . SER A 1 366 ? -3.738 4.109 -20.098 1.00 89.31 366 SER A C 1
ATOM 2860 O O . SER A 1 366 ? -3.976 5.315 -19.962 1.00 89.31 366 SER A O 1
ATOM 2862 N N . GLU A 1 367 ? -4.623 3.274 -20.633 1.00 90.69 367 GLU A N 1
ATOM 2863 C CA . GLU A 1 367 ? -6.025 3.638 -20.816 1.00 90.69 367 GLU A CA 1
ATOM 2864 C C . GLU A 1 367 ? -6.637 4.117 -19.485 1.00 90.69 367 GLU A C 1
ATOM 2866 O O . GLU A 1 367 ? -6.164 3.717 -18.404 1.00 90.69 367 GLU A O 1
ATOM 2871 N N . PRO A 1 368 ? -7.689 4.957 -19.534 1.00 91.44 368 PRO A N 1
ATOM 2872 C CA . PRO A 1 368 ? -8.348 5.443 -18.333 1.00 91.44 368 PRO A CA 1
ATOM 2873 C C . PRO A 1 368 ? -8.882 4.291 -17.473 1.00 91.44 368 PRO A C 1
ATOM 2875 O O . PRO A 1 368 ? -9.578 3.389 -17.942 1.00 91.44 368 PRO A O 1
ATOM 2878 N N . VAL A 1 369 ? -8.571 4.341 -16.180 1.00 90.69 369 VAL A N 1
ATOM 2879 C CA . VAL A 1 369 ? -9.082 3.416 -15.169 1.00 90.69 369 VAL A CA 1
ATOM 2880 C C . VAL A 1 369 ? -9.871 4.162 -14.107 1.00 90.69 369 VAL A C 1
ATOM 2882 O O . VAL A 1 369 ? -9.580 5.309 -13.752 1.00 90.69 369 VAL A O 1
ATOM 2885 N N . ARG A 1 370 ? -10.867 3.483 -13.535 1.00 90.50 370 ARG A N 1
ATOM 2886 C CA . ARG A 1 370 ? -11.636 4.023 -12.412 1.00 90.50 370 ARG A CA 1
ATOM 2887 C C . ARG A 1 370 ? -10.698 4.237 -11.214 1.00 90.50 370 ARG A C 1
ATOM 2889 O O . ARG A 1 370 ? -9.955 3.320 -10.850 1.00 90.50 370 ARG A O 1
ATOM 2896 N N . PRO A 1 371 ? -10.744 5.394 -10.534 1.00 89.19 371 PRO A N 1
ATOM 2897 C CA . PRO A 1 371 ? -9.803 5.741 -9.467 1.00 89.19 371 PRO A CA 1
ATOM 2898 C C . PRO A 1 371 ? -10.187 5.081 -8.129 1.00 89.19 371 PRO A C 1
ATOM 2900 O O . PRO A 1 371 ? -10.526 5.750 -7.149 1.00 89.19 371 PRO A O 1
ATOM 2903 N N . ALA A 1 372 ? -10.150 3.747 -8.060 1.00 90.56 372 ALA A N 1
ATOM 2904 C CA . ALA A 1 372 ? -10.533 2.987 -6.866 1.00 90.56 372 ALA A CA 1
ATOM 2905 C C . ALA A 1 372 ? -9.743 3.412 -5.610 1.00 90.56 372 ALA A C 1
ATOM 2907 O O . ALA A 1 372 ? -10.272 3.397 -4.498 1.00 90.56 372 ALA A O 1
ATOM 2908 N N . GLN A 1 373 ? -8.495 3.853 -5.761 1.00 90.88 373 GLN A N 1
ATOM 2909 C CA . GLN A 1 373 ? -7.690 4.348 -4.646 1.00 90.88 373 GLN A CA 1
ATOM 2910 C C . GLN A 1 373 ? -8.253 5.658 -4.086 1.00 90.88 373 GLN A C 1
ATOM 2912 O O . GLN A 1 373 ? -8.448 5.755 -2.875 1.00 90.88 373 GLN A O 1
ATOM 2917 N N . ALA A 1 374 ? -8.580 6.629 -4.948 1.00 91.31 374 ALA A N 1
ATOM 2918 C CA . ALA A 1 374 ? -9.141 7.916 -4.534 1.00 91.31 374 ALA A CA 1
ATOM 2919 C C . ALA A 1 374 ? -10.523 7.745 -3.888 1.00 91.31 374 ALA A C 1
ATOM 2921 O O . ALA A 1 374 ? -10.775 8.288 -2.811 1.00 91.31 374 ALA A O 1
ATOM 2922 N N . LEU A 1 375 ? -11.379 6.902 -4.477 1.00 92.31 375 LEU A N 1
ATOM 2923 C CA . LEU A 1 375 ? -12.658 6.515 -3.872 1.00 92.31 375 LEU A CA 1
ATOM 2924 C C . LEU A 1 375 ? -12.451 5.864 -2.498 1.00 92.31 375 LEU A C 1
ATOM 2926 O O . LEU A 1 375 ? -13.192 6.144 -1.560 1.00 92.31 375 LEU A O 1
ATOM 2930 N N . GLY A 1 376 ? -11.409 5.041 -2.348 1.00 93.00 376 GLY A N 1
ATOM 2931 C CA . GLY A 1 376 ? -11.017 4.453 -1.071 1.00 93.00 376 GLY A CA 1
ATOM 2932 C C . GLY A 1 376 ? -10.606 5.485 -0.014 1.00 93.00 376 GLY A C 1
ATOM 2933 O O . GLY A 1 376 ? -10.984 5.325 1.148 1.00 93.00 376 GLY A O 1
ATOM 2934 N N . ILE A 1 377 ? -9.874 6.538 -0.398 1.00 95.31 377 ILE A N 1
ATOM 2935 C CA . ILE A 1 377 ? -9.491 7.649 0.495 1.00 95.31 377 ILE A CA 1
ATOM 2936 C C . ILE A 1 377 ? -10.743 8.391 0.963 1.00 95.31 377 ILE A C 1
ATOM 2938 O O . ILE A 1 377 ? -10.961 8.533 2.167 1.00 95.31 377 ILE A O 1
ATOM 2942 N N . VAL A 1 378 ? -11.589 8.817 0.019 1.00 95.00 378 VAL A N 1
ATOM 2943 C CA . VAL A 1 378 ? -12.830 9.547 0.316 1.00 95.00 378 VAL A CA 1
ATOM 2944 C C . VAL A 1 378 ? -13.735 8.711 1.216 1.00 95.00 378 VAL A C 1
ATOM 2946 O O . VAL A 1 378 ? -14.195 9.199 2.244 1.00 95.00 378 VAL A O 1
ATOM 2949 N N . ASN A 1 379 ? -13.922 7.429 0.896 1.00 95.31 379 ASN A N 1
ATOM 2950 C CA . ASN A 1 379 ? -14.708 6.509 1.711 1.00 95.31 379 ASN A CA 1
ATOM 2951 C C . ASN A 1 379 ? -14.181 6.410 3.150 1.00 95.31 379 ASN A C 1
ATOM 2953 O O . ASN A 1 379 ? -14.950 6.510 4.103 1.00 95.31 379 ASN A O 1
ATOM 2957 N N . ALA A 1 380 ? -12.868 6.245 3.321 1.00 96.50 380 ALA A N 1
ATOM 2958 C CA . ALA A 1 380 ? -12.259 6.150 4.641 1.00 96.50 380 ALA A CA 1
ATOM 2959 C C . ALA A 1 380 ? -12.440 7.447 5.455 1.00 96.50 380 ALA A C 1
ATOM 2961 O O . ALA A 1 380 ? -12.783 7.388 6.636 1.00 96.50 380 ALA A O 1
ATOM 2962 N N . LEU A 1 381 ? -12.295 8.619 4.828 1.00 97.19 381 LEU A N 1
ATOM 2963 C CA . LEU A 1 381 ? -12.517 9.911 5.484 1.00 97.19 381 LEU A CA 1
ATOM 2964 C C . LEU A 1 381 ? -13.992 10.146 5.840 1.00 97.19 381 LEU A C 1
ATOM 2966 O O . LEU A 1 381 ? -14.285 10.603 6.946 1.00 97.19 381 LEU A O 1
ATOM 2970 N N . LEU A 1 382 ? -14.923 9.786 4.951 1.00 97.06 382 LEU A N 1
ATOM 2971 C CA . LEU A 1 382 ? -16.362 9.862 5.217 1.00 97.06 382 LEU A CA 1
ATOM 2972 C C . LEU A 1 382 ? -16.761 8.946 6.377 1.00 97.06 382 LEU A C 1
ATOM 2974 O O . LEU A 1 382 ? -17.471 9.382 7.283 1.00 97.06 382 LEU A O 1
ATOM 2978 N N . LEU A 1 383 ? -16.256 7.710 6.403 1.00 97.12 383 LEU A N 1
ATOM 2979 C CA . LEU A 1 383 ? -16.470 6.789 7.520 1.00 97.12 383 LEU A CA 1
ATOM 2980 C C . LEU A 1 383 ? -15.873 7.336 8.819 1.00 97.12 383 LEU A C 1
ATOM 2982 O O . LEU A 1 383 ? -16.539 7.295 9.851 1.00 97.12 383 LEU A O 1
ATOM 2986 N N . ALA A 1 384 ? -14.662 7.901 8.787 1.00 97.25 384 ALA A N 1
ATOM 2987 C CA . ALA A 1 384 ? -14.075 8.548 9.958 1.00 97.25 384 ALA A CA 1
ATOM 2988 C C . ALA A 1 384 ? -14.980 9.679 10.477 1.00 97.25 384 ALA A C 1
ATOM 2990 O O . ALA A 1 384 ? -15.319 9.697 11.661 1.00 97.25 384 ALA A O 1
ATOM 2991 N N . GLY A 1 385 ? -15.431 10.579 9.597 1.00 96.88 385 GLY A N 1
ATOM 2992 C CA . GLY A 1 385 ? -16.334 11.682 9.932 1.00 96.88 385 GLY A CA 1
ATOM 2993 C C . GLY A 1 385 ? -17.674 11.210 10.502 1.00 96.88 385 GLY A C 1
ATOM 2994 O O . GLY A 1 385 ? -18.113 11.707 11.543 1.00 96.88 385 GLY A O 1
ATOM 2995 N N . LEU A 1 386 ? -18.282 10.196 9.885 1.00 96.75 386 LEU A N 1
ATOM 2996 C CA . LEU A 1 386 ? -19.530 9.587 10.343 1.00 96.75 386 LEU A CA 1
ATOM 2997 C C . LEU A 1 386 ? -19.376 8.967 11.735 1.00 96.75 386 LEU A C 1
ATOM 2999 O O . LEU A 1 386 ? -20.198 9.217 12.614 1.00 96.75 386 LEU A O 1
ATOM 3003 N N . LEU A 1 387 ? -18.306 8.205 11.974 1.00 96.25 387 LEU A N 1
ATOM 3004 C CA . LEU A 1 387 ? -18.032 7.601 13.280 1.00 96.25 387 LEU A CA 1
ATOM 3005 C C . LEU A 1 387 ? -17.732 8.664 14.345 1.00 96.25 387 LEU A C 1
ATOM 3007 O O . LEU A 1 387 ? -18.151 8.522 15.496 1.00 96.25 387 LEU A O 1
ATOM 3011 N N . LEU A 1 388 ? -17.048 9.755 13.982 1.00 94.25 388 LEU A N 1
ATOM 3012 C CA . LEU A 1 388 ? -16.835 10.900 14.871 1.00 94.25 388 LEU A CA 1
ATOM 3013 C C . LEU A 1 388 ? -18.163 11.570 15.243 1.00 94.25 388 LEU A C 1
ATOM 3015 O O . LEU A 1 388 ? -18.398 11.816 16.429 1.00 94.25 388 LEU A O 1
ATOM 3019 N N . ALA A 1 389 ? -19.041 11.820 14.271 1.00 93.06 389 ALA A N 1
ATOM 3020 C CA . ALA A 1 389 ? -20.363 12.394 14.505 1.00 93.06 389 ALA A CA 1
ATOM 3021 C C . ALA A 1 389 ? -21.228 11.466 15.372 1.00 93.06 389 ALA A C 1
ATOM 3023 O O . ALA A 1 389 ? -21.732 11.885 16.417 1.00 93.06 389 ALA A O 1
ATOM 3024 N N . PHE A 1 390 ? -21.301 10.182 15.014 1.00 92.31 390 PHE A N 1
ATOM 3025 C CA . PHE A 1 390 ? -22.045 9.168 15.757 1.00 92.31 390 PHE A CA 1
ATOM 3026 C C . PHE A 1 390 ? -21.502 8.961 17.175 1.00 92.31 390 PHE A C 1
ATOM 3028 O O . PHE A 1 390 ? -22.264 8.696 18.103 1.00 92.31 390 PHE A O 1
ATOM 3035 N N . SER A 1 391 ? -20.201 9.171 17.404 1.00 88.50 391 SER A N 1
ATOM 3036 C CA . SER A 1 391 ? -19.623 9.061 18.748 1.00 88.50 391 SER A CA 1
ATOM 3037 C C . SER A 1 391 ? -20.183 10.070 19.759 1.00 88.50 391 SER A C 1
ATOM 3039 O O . SER A 1 391 ? -20.025 9.857 20.963 1.00 88.50 391 SER A O 1
ATOM 3041 N N . ARG A 1 392 ? -20.866 11.129 19.295 1.00 83.81 392 ARG A N 1
ATOM 3042 C CA . ARG A 1 392 ? -21.619 12.066 20.145 1.00 83.81 392 ARG A CA 1
ATOM 3043 C C . ARG A 1 392 ? -23.011 11.554 20.521 1.00 83.81 392 ARG A C 1
ATOM 3045 O O . ARG A 1 392 ? -23.519 11.940 21.566 1.00 83.81 392 ARG A O 1
ATOM 3052 N N . LEU A 1 393 ? -23.596 10.695 19.688 1.00 83.44 393 LEU A N 1
ATOM 3053 C CA . LEU A 1 393 ? -24.947 10.145 19.840 1.00 83.44 393 LEU A CA 1
ATOM 3054 C C . LEU A 1 393 ? -24.962 8.752 20.484 1.00 83.44 393 LEU A C 1
ATOM 3056 O O . LEU A 1 393 ? -26.025 8.236 20.820 1.00 83.44 393 LEU A O 1
ATOM 3060 N N . ARG A 1 394 ? -23.792 8.122 20.637 1.00 82.31 394 ARG A N 1
ATOM 3061 C CA . ARG A 1 394 ? -23.673 6.773 21.200 1.00 82.31 394 ARG A CA 1
ATOM 3062 C C . ARG A 1 394 ? -24.291 6.687 22.599 1.00 82.31 394 ARG A C 1
ATOM 3064 O O . ARG A 1 394 ? -24.066 7.547 23.450 1.00 82.31 394 ARG A O 1
ATOM 3071 N N . THR A 1 395 ? -24.996 5.592 22.850 1.00 75.94 395 THR A N 1
ATOM 3072 C CA . THR A 1 395 ? -25.646 5.290 24.133 1.00 75.94 395 THR A CA 1
ATOM 3073 C C . THR A 1 395 ? -24.907 4.218 24.926 1.00 75.94 395 THR A C 1
ATOM 3075 O O . THR A 1 395 ? -25.036 4.162 26.145 1.00 75.94 395 THR A O 1
ATOM 3078 N N . ARG A 1 396 ? -24.121 3.367 24.257 1.00 82.50 396 ARG A N 1
ATOM 3079 C CA . ARG A 1 396 ? -23.363 2.268 24.872 1.00 82.50 396 ARG A CA 1
ATOM 3080 C C . ARG A 1 396 ? -21.940 2.210 24.330 1.00 82.50 396 ARG A C 1
ATOM 3082 O O . ARG A 1 396 ? -21.681 2.563 23.181 1.00 82.50 396 ARG A O 1
ATOM 3089 N N . GLU A 1 397 ? -21.017 1.725 25.154 1.00 86.06 397 GLU A N 1
ATOM 3090 C CA . GLU A 1 397 ? -19.639 1.476 24.728 1.00 86.06 397 GLU A CA 1
ATOM 3091 C C . GLU A 1 397 ? -19.560 0.283 23.774 1.00 86.06 397 GLU A C 1
ATOM 3093 O O . GLU A 1 397 ? -20.209 -0.739 23.989 1.00 86.06 397 GLU A O 1
ATOM 3098 N N . GLY A 1 398 ? -18.731 0.401 22.745 1.00 87.88 398 GLY A N 1
ATOM 3099 C CA . GLY A 1 398 ? -18.568 -0.584 21.678 1.00 87.88 398 GLY A CA 1
ATOM 3100 C C . GLY A 1 398 ? -19.469 -0.326 20.468 1.00 87.88 398 GLY A C 1
ATOM 3101 O O . GLY A 1 398 ? -19.264 -0.944 19.427 1.00 87.88 398 GLY A O 1
ATOM 3102 N N . GLN A 1 399 ? -20.444 0.588 20.558 1.00 91.12 399 GLN A N 1
ATOM 3103 C CA . GLN A 1 399 ? -21.336 0.895 19.434 1.00 91.12 399 GLN A CA 1
ATOM 3104 C C . GLN A 1 399 ? -20.602 1.536 18.259 1.00 91.12 399 GLN A C 1
ATOM 3106 O O . GLN A 1 399 ? -20.930 1.243 17.114 1.00 91.12 399 GLN A O 1
ATOM 3111 N N . VAL A 1 400 ? -19.621 2.404 18.521 1.00 93.19 400 VAL A N 1
ATOM 3112 C CA . VAL A 1 400 ? -18.884 3.098 17.453 1.00 93.19 400 VAL A CA 1
ATOM 3113 C C . VAL A 1 400 ? -18.002 2.095 16.719 1.00 93.19 400 VAL A C 1
ATOM 3115 O O . VAL A 1 400 ? -17.984 2.069 15.490 1.00 93.19 400 VAL A O 1
ATOM 3118 N N . PHE A 1 401 ? -17.316 1.229 17.465 1.00 94.81 401 PHE A N 1
ATOM 3119 C CA . PHE A 1 401 ? -16.496 0.178 16.872 1.00 94.81 401 PHE A CA 1
ATOM 3120 C C . PHE A 1 401 ? -17.326 -0.828 16.068 1.00 94.81 401 PHE A C 1
ATOM 3122 O O . PHE A 1 401 ? -16.977 -1.141 14.934 1.00 94.81 401 PHE A O 1
ATOM 3129 N N . LEU A 1 402 ? -18.448 -1.309 16.605 1.00 94.06 402 LEU A N 1
ATOM 3130 C CA . LEU A 1 402 ? -19.297 -2.250 15.873 1.00 94.06 402 LEU A CA 1
ATOM 3131 C C . LEU A 1 402 ? -19.950 -1.613 14.641 1.00 94.06 402 LEU A C 1
ATOM 3133 O O . LEU A 1 402 ? -20.068 -2.271 13.611 1.00 94.06 402 LEU A O 1
ATOM 3137 N N . LEU A 1 403 ? -20.310 -0.327 14.707 1.00 94.62 403 LEU A N 1
ATOM 3138 C CA . LEU A 1 403 ? -20.783 0.405 13.534 1.00 94.62 403 LEU A CA 1
ATOM 3139 C C . LEU A 1 403 ? -19.706 0.45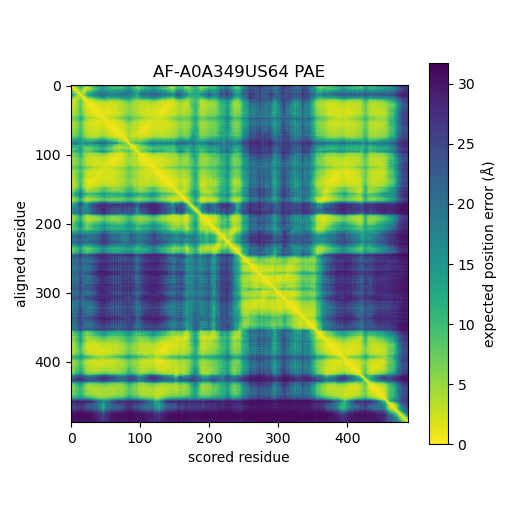4 12.440 1.00 94.62 403 LEU A C 1
ATOM 3141 O O . LEU A 1 403 ? -20.016 0.227 11.275 1.00 94.62 403 LEU A O 1
ATOM 3145 N N . MET A 1 404 ? -18.439 0.673 12.802 1.00 95.81 404 MET A N 1
ATOM 3146 C CA . MET A 1 404 ? -17.316 0.580 11.861 1.00 95.81 404 MET A CA 1
ATOM 3147 C C . MET A 1 404 ? -17.201 -0.825 11.248 1.00 95.81 404 MET A C 1
ATOM 3149 O O . MET A 1 404 ? -17.055 -0.937 10.032 1.00 95.81 404 MET A O 1
ATOM 3153 N N . VAL A 1 405 ? -17.302 -1.885 12.063 1.00 94.00 405 VAL A N 1
ATOM 3154 C CA . VAL A 1 405 ? -17.243 -3.293 11.609 1.00 94.00 405 VAL A CA 1
ATOM 3155 C C . VAL A 1 405 ? -18.367 -3.634 10.627 1.00 94.00 405 VAL A C 1
ATOM 3157 O O . VAL A 1 405 ? -18.174 -4.496 9.782 1.00 94.00 405 VAL A O 1
ATOM 3160 N N . VAL A 1 406 ? -19.509 -2.949 10.685 1.00 95.12 406 VAL A N 1
ATOM 3161 C CA . VAL A 1 406 ? -20.603 -3.130 9.718 1.00 95.12 406 VAL A CA 1
ATOM 3162 C C . VAL A 1 406 ? -20.420 -2.248 8.480 1.00 95.12 406 VAL A C 1
ATOM 3164 O O . VAL A 1 406 ? -20.494 -2.738 7.357 1.00 95.12 406 VAL A O 1
ATOM 3167 N N . LEU A 1 407 ? -20.164 -0.949 8.654 1.00 95.44 407 LEU A N 1
ATOM 3168 C CA . LEU A 1 407 ? -20.146 0.005 7.540 1.00 95.44 407 LEU A CA 1
ATOM 3169 C C . LEU A 1 407 ? -18.922 -0.144 6.632 1.00 95.44 407 LEU A C 1
ATOM 3171 O O . LEU A 1 407 ? -19.036 -0.005 5.411 1.00 95.44 407 LEU A O 1
ATOM 3175 N N . TYR A 1 408 ? -17.747 -0.429 7.199 1.00 94.31 408 TYR A N 1
ATOM 3176 C CA . TYR A 1 408 ? -16.538 -0.558 6.393 1.00 94.31 408 TYR A CA 1
ATOM 3177 C C . TYR A 1 408 ? -16.637 -1.723 5.394 1.00 94.31 408 TYR A C 1
ATOM 3179 O O . TYR A 1 408 ? -16.438 -1.476 4.206 1.00 94.31 408 TYR A O 1
ATOM 3187 N N . PRO A 1 409 ? -17.018 -2.954 5.784 1.00 94.12 409 PRO A N 1
ATOM 3188 C CA . PRO A 1 409 ? -17.189 -4.044 4.828 1.00 94.12 409 PRO A CA 1
ATOM 3189 C C . PRO A 1 409 ? -18.246 -3.789 3.746 1.00 94.12 409 PRO A C 1
ATOM 3191 O O . PRO A 1 409 ? -18.033 -4.174 2.601 1.00 94.12 409 PRO A O 1
ATOM 3194 N N . VAL A 1 410 ? -19.347 -3.093 4.059 1.00 93.62 410 VAL A N 1
ATOM 3195 C CA . VAL A 1 410 ? -20.357 -2.710 3.049 1.00 93.62 410 VAL A CA 1
ATOM 3196 C C . VAL A 1 410 ? -19.729 -1.835 1.965 1.00 93.62 410 VAL A C 1
ATOM 3198 O O . VAL A 1 410 ? -19.813 -2.135 0.776 1.00 93.62 410 VAL A O 1
ATOM 3201 N N . THR A 1 411 ? -19.033 -0.773 2.368 1.00 92.44 411 THR A N 1
ATOM 3202 C CA . THR A 1 411 ? -18.355 0.118 1.412 1.00 92.44 411 THR A CA 1
ATOM 3203 C C . THR A 1 411 ? -17.185 -0.576 0.708 1.00 92.44 411 THR A C 1
ATOM 3205 O O . THR A 1 411 ? -16.928 -0.331 -0.471 1.00 92.44 411 THR A O 1
ATOM 3208 N N . ARG A 1 412 ? -16.505 -1.506 1.392 1.00 90.56 412 ARG A N 1
ATOM 3209 C CA . ARG A 1 412 ? -15.434 -2.332 0.828 1.00 90.56 412 ARG A CA 1
ATOM 3210 C C . ARG A 1 412 ? -15.949 -3.260 -0.265 1.00 90.56 412 ARG A C 1
ATOM 3212 O O . ARG A 1 412 ? -15.260 -3.393 -1.271 1.00 90.56 412 ARG A O 1
ATOM 3219 N N . PHE A 1 413 ? -17.128 -3.855 -0.094 1.00 90.62 413 PHE A N 1
ATOM 3220 C CA . PHE A 1 413 ? -17.774 -4.706 -1.094 1.00 90.62 413 PHE A CA 1
ATOM 3221 C C . PHE A 1 413 ? -18.021 -3.939 -2.398 1.00 90.62 413 PHE A C 1
ATOM 3223 O O . PHE A 1 413 ? -17.667 -4.418 -3.476 1.00 90.62 413 PHE A O 1
ATOM 3230 N N . VAL A 1 414 ? -18.553 -2.716 -2.293 1.00 89.31 414 VAL A N 1
ATOM 3231 C CA . VAL A 1 414 ? -18.766 -1.832 -3.449 1.00 89.31 414 VAL A CA 1
ATOM 3232 C C . VAL A 1 414 ? -17.433 -1.457 -4.092 1.00 89.31 414 VAL A C 1
ATOM 3234 O O . VAL A 1 414 ? -17.265 -1.622 -5.297 1.00 89.31 414 VAL A O 1
ATOM 3237 N N . LEU A 1 415 ? -16.447 -1.026 -3.300 1.00 87.38 415 LEU A N 1
ATOM 3238 C CA . LEU A 1 415 ? -15.131 -0.655 -3.827 1.00 87.38 415 LEU A CA 1
ATOM 3239 C C . LEU A 1 415 ? -14.437 -1.819 -4.545 1.00 87.38 415 LEU A C 1
ATOM 3241 O O . LEU A 1 415 ? -13.731 -1.622 -5.528 1.00 87.38 415 LEU A O 1
ATOM 3245 N N . GLU A 1 416 ? -14.637 -3.036 -4.055 1.00 85.62 416 GLU A N 1
ATOM 3246 C CA . GLU A 1 416 ? -14.084 -4.242 -4.651 1.00 85.62 416 GLU A CA 1
ATOM 3247 C C . GLU A 1 416 ? -14.713 -4.569 -6.010 1.00 85.62 416 GLU A C 1
ATOM 3249 O O . GLU A 1 416 ? -13.992 -5.013 -6.894 1.00 85.62 416 GLU A O 1
ATOM 3254 N N . SER A 1 417 ? -16.001 -4.266 -6.217 1.00 82.00 417 SER A N 1
ATOM 3255 C CA . SER A 1 417 ? -16.646 -4.394 -7.537 1.00 82.00 417 SER A CA 1
ATOM 3256 C C . SER A 1 417 ? -16.090 -3.425 -8.588 1.00 82.00 417 SER A C 1
ATOM 3258 O O . SER A 1 417 ? -16.236 -3.651 -9.785 1.00 82.00 417 SER A O 1
ATOM 3260 N N . ILE A 1 418 ? -15.430 -2.351 -8.145 1.00 84.62 418 ILE A N 1
ATOM 3261 C CA . ILE A 1 418 ? -14.779 -1.372 -9.020 1.00 84.62 418 ILE A CA 1
ATOM 3262 C C . ILE A 1 418 ? -13.336 -1.791 -9.345 1.00 84.62 418 ILE A C 1
ATOM 3264 O O . ILE A 1 418 ? -12.813 -1.347 -10.363 1.00 84.62 418 ILE A O 1
ATOM 3268 N N . ARG A 1 419 ? -12.682 -2.618 -8.516 1.00 82.06 419 ARG A N 1
ATOM 3269 C CA . ARG A 1 419 ? -11.267 -3.010 -8.671 1.00 82.06 419 ARG A CA 1
ATOM 3270 C C . ARG A 1 419 ? -11.056 -4.040 -9.776 1.00 82.06 419 ARG A C 1
ATOM 3272 O O . ARG A 1 419 ? -11.836 -4.978 -9.894 1.00 82.06 419 ARG A O 1
ATOM 3279 N N . ALA A 1 420 ? -9.956 -3.899 -10.515 1.00 72.56 420 ALA A N 1
ATOM 3280 C CA . ALA A 1 420 ? -9.577 -4.830 -11.583 1.00 72.56 420 ALA A CA 1
ATOM 3281 C C . ALA A 1 420 ? -8.359 -5.705 -11.267 1.00 72.56 420 ALA A C 1
ATOM 3283 O O . ALA A 1 420 ? -8.137 -6.696 -11.949 1.00 72.56 420 ALA A O 1
ATOM 3284 N N . ASP A 1 421 ? -7.591 -5.386 -10.226 1.00 64.62 421 ASP A N 1
ATOM 3285 C CA . ASP A 1 421 ? -6.355 -6.093 -9.869 1.00 64.62 421 ASP A CA 1
ATOM 3286 C C . ASP A 1 421 ? -6.574 -7.296 -8.931 1.00 64.62 421 ASP A C 1
ATOM 3288 O O . ASP A 1 421 ? -5.655 -7.722 -8.234 1.00 64.62 421 ASP A O 1
ATOM 3292 N N . ASN A 1 422 ? -7.795 -7.839 -8.877 1.00 61.38 422 ASN A N 1
ATOM 3293 C CA . ASN A 1 422 ? -8.112 -8.973 -8.016 1.00 61.38 422 ASN A CA 1
ATOM 3294 C C . ASN A 1 422 ? -8.264 -10.262 -8.824 1.00 61.38 422 ASN A C 1
ATOM 3296 O O . ASN A 1 422 ? -9.130 -10.339 -9.696 1.00 61.38 422 ASN A O 1
ATOM 3300 N N . PRO A 1 423 ? -7.518 -11.318 -8.482 1.00 52.78 423 PRO A N 1
ATOM 3301 C CA . PRO A 1 423 ? -7.758 -12.625 -9.064 1.00 52.78 423 PRO A CA 1
ATOM 3302 C C . PRO A 1 423 ? -9.120 -13.166 -8.575 1.00 52.78 423 PRO A C 1
ATOM 3304 O O . PRO A 1 423 ? -9.413 -13.202 -7.373 1.00 52.78 423 PRO A O 1
ATOM 3307 N N . HIS A 1 424 ? -9.992 -13.540 -9.517 1.00 55.59 424 HIS A N 1
ATOM 3308 C CA . HIS A 1 424 ? -11.320 -14.111 -9.262 1.00 55.59 424 HIS A CA 1
ATOM 3309 C C . HIS A 1 424 ? -11.200 -15.525 -8.662 1.00 55.59 424 HIS A C 1
ATOM 3311 O O . HIS A 1 424 ? -11.344 -16.532 -9.350 1.00 55.59 424 HIS A O 1
ATOM 3317 N N . ASN A 1 425 ? -10.900 -15.605 -7.365 1.00 51.06 425 ASN A N 1
ATOM 3318 C CA . ASN A 1 425 ? -10.365 -16.824 -6.751 1.00 51.06 425 ASN A CA 1
ATOM 3319 C C . ASN A 1 425 ? -11.372 -17.730 -6.028 1.00 51.06 425 ASN A C 1
ATOM 3321 O O . ASN A 1 425 ? -10.955 -18.753 -5.487 1.00 51.06 425 ASN A O 1
ATOM 3325 N N . LEU A 1 426 ? -12.674 -17.418 -5.986 1.00 48.47 426 LEU A N 1
ATOM 3326 C CA . LEU A 1 426 ? -13.628 -18.275 -5.271 1.00 48.47 426 LEU A CA 1
ATOM 3327 C C . LEU A 1 426 ? -15.013 -18.341 -5.936 1.00 48.47 426 LEU A C 1
ATOM 3329 O O . LEU A 1 426 ? -15.484 -17.376 -6.528 1.00 48.47 426 LEU A O 1
ATOM 3333 N N . ALA A 1 427 ? -15.646 -19.519 -5.852 1.00 48.12 427 ALA A N 1
ATOM 3334 C CA . ALA A 1 427 ? -16.964 -19.841 -6.418 1.00 48.12 427 ALA A CA 1
ATOM 3335 C C . ALA A 1 427 ? -17.108 -19.554 -7.930 1.00 48.12 427 ALA A C 1
ATOM 3337 O O . ALA A 1 427 ? -17.912 -18.721 -8.338 1.00 48.12 427 ALA A O 1
ATOM 3338 N N . LYS A 1 428 ? -16.337 -20.261 -8.775 1.00 51.34 428 LYS A N 1
ATOM 3339 C CA . LYS A 1 428 ? -16.434 -20.191 -10.254 1.00 51.34 428 LYS A CA 1
ATOM 3340 C C . LYS A 1 428 ? -16.331 -18.763 -10.830 1.00 51.34 428 LYS A C 1
ATOM 3342 O O . LYS A 1 428 ? -16.902 -18.479 -11.875 1.00 51.34 428 LYS A O 1
ATOM 3347 N N . GLY A 1 429 ? -15.606 -17.874 -10.149 1.00 57.97 429 GLY A N 1
ATOM 3348 C CA . GLY A 1 429 ? -15.354 -16.506 -10.604 1.00 57.97 429 GLY A CA 1
ATOM 3349 C C . GLY A 1 429 ? -16.442 -15.480 -10.270 1.00 57.97 429 GLY A C 1
ATOM 3350 O O . GLY A 1 429 ? -16.372 -14.362 -10.767 1.00 57.97 429 GLY A O 1
ATOM 3351 N N . ILE A 1 430 ? -17.426 -15.822 -9.427 1.00 61.91 430 ILE A N 1
ATOM 3352 C CA . ILE A 1 430 ? -18.577 -14.945 -9.143 1.00 61.91 430 ILE A CA 1
ATOM 3353 C C . ILE A 1 430 ? -18.255 -13.874 -8.081 1.00 61.91 430 ILE A C 1
ATOM 3355 O O . ILE A 1 430 ? -18.717 -12.743 -8.201 1.00 61.91 430 ILE A O 1
ATOM 3359 N N . LEU A 1 431 ? -17.468 -14.197 -7.043 1.00 69.94 431 LEU A N 1
ATOM 3360 C CA . LEU A 1 431 ? -17.162 -13.282 -5.929 1.00 69.94 431 LEU A CA 1
ATOM 3361 C C . LEU A 1 431 ? -15.676 -13.320 -5.552 1.00 69.94 431 LEU A C 1
ATOM 3363 O O . LEU A 1 431 ? -15.043 -14.377 -5.543 1.00 69.94 431 LEU A O 1
ATOM 3367 N N . THR A 1 432 ? -15.115 -12.168 -5.180 1.00 76.75 432 THR A N 1
ATOM 3368 C CA . THR A 1 432 ? -13.732 -12.083 -4.686 1.00 76.75 432 THR A CA 1
ATOM 3369 C C . THR A 1 432 ? -13.630 -12.488 -3.208 1.00 76.75 432 THR A C 1
ATOM 3371 O O . THR A 1 432 ? -14.600 -12.412 -2.447 1.00 76.75 432 THR A O 1
ATOM 3374 N N . HIS A 1 433 ? -12.429 -12.870 -2.750 1.00 75.62 433 HIS A N 1
ATOM 3375 C CA . HIS A 1 433 ? -12.176 -13.188 -1.334 1.00 75.62 433 HIS A CA 1
ATOM 3376 C C . HIS A 1 433 ? -12.561 -12.026 -0.396 1.00 75.62 433 HIS A C 1
ATOM 3378 O O . HIS A 1 433 ? -13.134 -12.226 0.678 1.00 75.62 433 HIS A O 1
ATOM 3384 N N . ASN A 1 434 ? -12.312 -10.787 -0.829 1.00 81.50 434 ASN A N 1
ATOM 3385 C CA . ASN A 1 434 ? -12.666 -9.584 -0.077 1.00 81.50 434 ASN A CA 1
ATOM 3386 C C . ASN A 1 434 ? -14.184 -9.357 -0.005 1.00 81.50 434 ASN A C 1
ATOM 3388 O O . ASN A 1 434 ? -14.678 -8.847 0.998 1.00 81.50 434 ASN A O 1
ATOM 3392 N N . GLN A 1 435 ? -14.939 -9.731 -1.041 1.00 85.06 435 GLN A N 1
ATOM 3393 C CA . GLN A 1 435 ? -16.401 -9.642 -1.022 1.00 85.06 435 GLN A CA 1
ATOM 3394 C C . GLN A 1 435 ? -17.007 -10.662 -0.056 1.00 85.06 435 GLN A C 1
ATOM 3396 O O . GLN A 1 435 ? -17.852 -10.300 0.762 1.00 85.06 435 GLN A O 1
ATOM 3401 N N . TYR A 1 436 ? -16.525 -11.907 -0.084 1.00 85.94 436 TYR A N 1
ATOM 3402 C CA . TYR A 1 436 ? -16.977 -12.947 0.841 1.00 85.94 436 TYR A CA 1
ATOM 3403 C C . TYR A 1 436 ? -16.693 -12.579 2.302 1.00 85.94 436 TYR A C 1
ATOM 3405 O O . TYR A 1 436 ? -17.597 -12.579 3.139 1.00 85.94 436 TYR A O 1
ATOM 3413 N N . THR A 1 437 ? -15.450 -12.196 2.606 1.00 86.19 437 THR A N 1
ATOM 3414 C CA . THR A 1 437 ? -15.075 -11.754 3.959 1.00 86.19 437 THR A CA 1
ATOM 3415 C C . THR A 1 437 ? -15.893 -10.544 4.404 1.00 86.19 437 THR A C 1
ATOM 3417 O O . THR A 1 437 ? -16.256 -10.458 5.575 1.00 86.19 437 THR A O 1
ATOM 3420 N N . SER A 1 438 ? -16.267 -9.654 3.478 1.00 90.44 438 SER A N 1
ATOM 3421 C CA . SER A 1 438 ? -17.131 -8.519 3.799 1.00 90.44 438 SER A CA 1
ATOM 3422 C C . SER A 1 438 ? -18.536 -8.950 4.227 1.00 90.44 438 SER A C 1
ATOM 3424 O O . SER A 1 438 ? -19.023 -8.464 5.244 1.00 90.44 438 SER A O 1
ATOM 3426 N N . ILE A 1 439 ? -19.164 -9.897 3.519 1.00 91.56 439 ILE A N 1
ATOM 3427 C CA . ILE A 1 439 ? -20.492 -10.431 3.881 1.00 91.56 439 ILE A CA 1
ATOM 3428 C C . ILE A 1 439 ? -20.458 -11.054 5.283 1.00 91.56 439 ILE A C 1
ATOM 3430 O O . ILE A 1 439 ? -21.308 -10.748 6.122 1.00 91.56 439 ILE A O 1
ATOM 3434 N N . VAL A 1 440 ? -19.443 -11.880 5.560 1.00 92.06 440 VAL A N 1
ATOM 3435 C CA . VAL A 1 440 ? -19.271 -12.527 6.869 1.00 92.06 440 VAL A CA 1
ATOM 3436 C C . VAL A 1 440 ? -19.100 -11.485 7.977 1.00 92.06 440 VAL A C 1
ATOM 3438 O O . VAL A 1 440 ? -19.762 -11.574 9.011 1.00 92.06 440 VAL A O 1
ATOM 3441 N N . LEU A 1 441 ? -18.265 -10.463 7.763 1.00 92.19 441 LEU A N 1
ATOM 3442 C CA . LEU A 1 441 ? -18.039 -9.407 8.754 1.00 92.19 441 LEU A CA 1
ATOM 3443 C C . LEU A 1 441 ? -19.293 -8.569 9.029 1.00 92.19 441 LEU A C 1
ATOM 3445 O O . LEU A 1 441 ? -19.536 -8.229 10.186 1.00 92.19 441 LEU A O 1
ATOM 3449 N N . VAL A 1 442 ? -20.113 -8.279 8.012 1.00 94.62 442 VAL A N 1
ATOM 3450 C CA . VAL A 1 442 ? -21.399 -7.588 8.205 1.00 94.62 442 VAL A CA 1
ATOM 3451 C C . VAL A 1 442 ? -22.337 -8.430 9.063 1.00 94.62 442 VAL A C 1
ATOM 3453 O O . VAL A 1 442 ? -22.875 -7.920 10.046 1.00 94.62 442 VAL A O 1
ATOM 3456 N N . ALA A 1 443 ? -22.505 -9.715 8.738 1.00 94.25 443 ALA A N 1
ATOM 3457 C CA . ALA A 1 443 ? -23.373 -10.613 9.498 1.00 94.25 443 ALA A CA 1
ATOM 3458 C C . ALA A 1 443 ? -22.932 -10.710 10.968 1.00 94.25 443 ALA A C 1
ATOM 3460 O O . ALA A 1 443 ? -23.740 -10.504 11.877 1.00 94.25 443 ALA A O 1
ATOM 3461 N N . VAL A 1 444 ? -21.634 -10.926 11.209 1.00 94.00 444 VAL A N 1
ATOM 3462 C CA . VAL A 1 444 ? -21.058 -10.961 12.562 1.00 94.00 444 VAL A CA 1
ATOM 3463 C C . VAL A 1 444 ? -21.243 -9.617 13.273 1.00 94.00 444 VAL A C 1
ATOM 3465 O O . VAL A 1 444 ? -21.663 -9.589 14.428 1.00 94.00 444 VAL A O 1
ATOM 3468 N N . GLY A 1 445 ? -20.989 -8.494 12.598 1.00 91.94 445 GLY A N 1
ATOM 3469 C CA . GLY A 1 445 ? -21.156 -7.153 13.160 1.00 91.94 445 GLY A CA 1
ATOM 3470 C C . GLY A 1 445 ? -22.597 -6.853 13.582 1.00 91.94 445 GLY A C 1
ATOM 3471 O O . GLY A 1 445 ? -22.815 -6.315 14.668 1.00 91.94 445 GLY A O 1
ATOM 3472 N N . ILE A 1 446 ? -23.585 -7.255 12.776 1.00 93.12 446 ILE A N 1
ATOM 3473 C CA . ILE A 1 446 ? -25.012 -7.111 13.098 1.00 93.12 446 ILE A CA 1
ATOM 3474 C C . ILE A 1 446 ? -25.373 -7.950 14.328 1.00 93.12 446 ILE A C 1
ATOM 3476 O O . ILE A 1 446 ? -25.974 -7.423 15.266 1.00 93.12 446 ILE A O 1
ATOM 3480 N N . VAL A 1 447 ? -24.963 -9.222 14.372 1.00 93.38 447 VAL A N 1
ATOM 3481 C CA . VAL A 1 447 ? -25.192 -10.092 15.539 1.00 93.38 447 VAL A CA 1
ATOM 3482 C C . VAL A 1 447 ? -24.576 -9.477 16.797 1.00 93.38 447 VAL A C 1
ATOM 3484 O O . VAL A 1 447 ? -25.247 -9.367 17.823 1.00 93.38 447 VAL A O 1
ATOM 3487 N N . LEU A 1 448 ? -23.336 -8.990 16.719 1.00 91.44 448 LEU A N 1
ATOM 3488 C CA . LEU A 1 448 ? -22.666 -8.338 17.845 1.00 91.44 448 LEU A CA 1
ATOM 3489 C C . LEU A 1 448 ? -23.371 -7.047 18.286 1.00 91.44 448 LEU A C 1
ATOM 3491 O O . LEU A 1 448 ? -23.418 -6.768 19.484 1.00 91.44 448 LEU A O 1
ATOM 3495 N N . LEU A 1 449 ? -23.957 -6.275 17.363 1.00 88.75 449 LEU A N 1
ATOM 3496 C CA . LEU 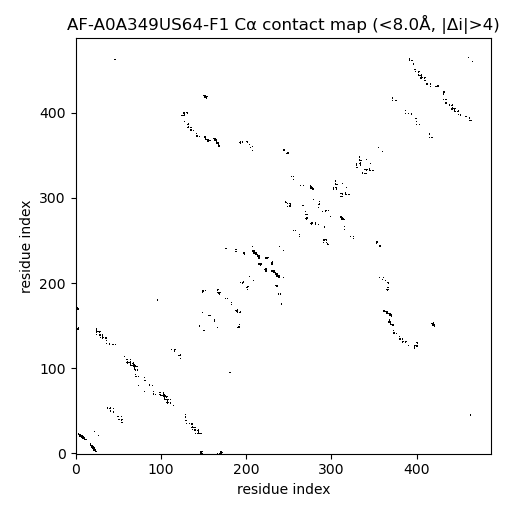A 1 449 ? -24.773 -5.104 17.705 1.00 88.75 449 LEU A CA 1
ATOM 3497 C C . LEU A 1 449 ? -26.040 -5.496 18.473 1.00 88.75 449 LEU A C 1
ATOM 3499 O O . LEU A 1 449 ? -26.397 -4.803 19.427 1.00 88.75 449 LEU A O 1
ATOM 3503 N N . PHE A 1 450 ? -26.702 -6.594 18.097 1.00 90.19 450 PHE A N 1
ATOM 3504 C CA . PHE A 1 450 ? -27.847 -7.126 18.842 1.00 90.19 450 PHE A CA 1
ATOM 3505 C C . PHE A 1 450 ? -27.435 -7.630 20.226 1.00 90.19 450 PHE A C 1
ATOM 3507 O O . PHE A 1 450 ? -28.056 -7.247 21.216 1.00 90.19 450 PHE A O 1
ATOM 3514 N N . VAL A 1 451 ? -26.346 -8.396 20.325 1.00 88.31 451 VAL A N 1
ATOM 3515 C CA . VAL A 1 451 ? -25.802 -8.869 21.610 1.00 88.31 451 VAL A CA 1
ATOM 3516 C C . VAL A 1 451 ? -25.433 -7.694 22.517 1.00 88.31 451 VAL A C 1
ATOM 3518 O O . VAL A 1 451 ? -25.742 -7.705 23.709 1.00 88.31 451 VAL A O 1
ATOM 3521 N N . LEU A 1 452 ? -24.859 -6.622 21.962 1.00 86.88 452 LEU A N 1
ATOM 3522 C CA . LEU A 1 452 ? -24.540 -5.414 22.722 1.00 86.88 452 LEU A CA 1
ATOM 3523 C C . LEU A 1 452 ? -25.786 -4.748 23.326 1.00 86.88 452 LEU A C 1
ATOM 3525 O O . LEU A 1 452 ? -25.663 -4.014 24.307 1.00 86.88 452 LEU A O 1
ATOM 3529 N N . ARG A 1 453 ? -26.987 -5.002 22.783 1.00 83.50 453 ARG A N 1
ATOM 3530 C CA . ARG A 1 453 ? -28.231 -4.503 23.382 1.00 83.50 453 ARG A CA 1
ATOM 3531 C C . ARG A 1 453 ? -28.637 -5.235 24.655 1.00 83.50 453 ARG A C 1
ATOM 3533 O O . ARG A 1 453 ? -29.333 -4.630 25.468 1.00 83.50 453 ARG A O 1
ATOM 3540 N N . ILE A 1 454 ? -28.202 -6.484 24.793 1.00 84.38 454 ILE A N 1
ATOM 3541 C CA . ILE A 1 454 ? -28.501 -7.376 25.916 1.00 84.38 454 ILE A CA 1
ATOM 3542 C C . ILE A 1 454 ? -27.464 -7.191 27.030 1.00 84.38 454 ILE A C 1
ATOM 3544 O O . ILE A 1 454 ? -27.785 -7.294 28.210 1.00 84.38 454 ILE A O 1
ATOM 3548 N N . LEU A 1 455 ? -26.216 -6.876 26.667 1.00 78.75 455 LEU A N 1
ATOM 3549 C CA . LEU A 1 455 ? -25.161 -6.615 27.641 1.00 78.75 455 LEU A CA 1
ATOM 3550 C C . LEU A 1 455 ? -25.465 -5.367 28.491 1.00 78.75 455 LEU A C 1
ATOM 3552 O O . LEU A 1 455 ? -25.970 -4.366 27.966 1.00 78.75 455 LEU A O 1
ATOM 3556 N N . PRO A 1 456 ? -25.093 -5.375 29.788 1.00 67.75 456 PRO A N 1
ATOM 3557 C CA . PRO A 1 456 ? -25.267 -4.217 30.650 1.00 67.75 456 PRO A CA 1
ATOM 3558 C C . PRO A 1 456 ? -24.529 -3.011 30.062 1.00 67.75 456 PRO A C 1
ATOM 3560 O O . PRO A 1 456 ? -23.392 -3.118 29.574 1.00 67.75 456 PRO A O 1
ATOM 3563 N N . ALA A 1 457 ? -25.201 -1.858 30.093 1.00 63.78 457 ALA A N 1
ATOM 3564 C CA . ALA A 1 457 ? -24.617 -0.597 29.669 1.00 63.78 457 ALA A CA 1
ATOM 3565 C C . ALA A 1 457 ? -23.406 -0.307 30.564 1.00 63.78 457 ALA A C 1
ATOM 3567 O O . ALA A 1 457 ? -23.554 -0.070 31.757 1.00 63.78 457 ALA A O 1
ATOM 3568 N N . SER A 1 458 ? -22.195 -0.335 30.009 1.00 62.16 458 SER A N 1
ATOM 3569 C CA . SER A 1 458 ? -20.961 -0.109 30.775 1.00 62.16 458 SER A CA 1
ATOM 3570 C C . SER A 1 458 ? -20.675 1.364 31.083 1.00 62.16 458 SER A C 1
ATOM 3572 O O . SER A 1 458 ? -19.531 1.750 31.311 1.00 62.16 458 SER A O 1
ATOM 3574 N N . CYS A 1 459 ? -21.689 2.225 31.067 1.00 58.19 459 CYS A N 1
ATOM 3575 C CA . CYS A 1 459 ? -21.464 3.659 31.052 1.00 58.19 459 CYS A CA 1
ATOM 3576 C C . CYS A 1 459 ? -21.066 4.221 32.424 1.00 58.19 459 CYS A C 1
ATOM 3578 O O . CYS A 1 459 ? -21.874 4.319 33.339 1.00 58.19 459 CYS A O 1
ATOM 3580 N N . GLY A 1 460 ? -19.836 4.741 32.479 1.00 56.41 460 GLY A N 1
ATOM 3581 C CA . GLY A 1 460 ? -19.648 6.111 32.960 1.00 56.41 460 GLY A CA 1
ATOM 3582 C C . GLY A 1 460 ? -20.236 7.118 31.950 1.00 56.41 460 GLY A C 1
ATOM 3583 O O . GLY A 1 460 ? -20.513 6.740 30.807 1.00 56.41 460 GLY A O 1
ATOM 3584 N N . PRO A 1 461 ? -20.434 8.392 32.330 1.00 55.19 461 PRO A N 1
ATOM 3585 C CA . PRO A 1 461 ? -21.236 9.342 31.557 1.00 55.19 461 PRO A CA 1
ATOM 3586 C C . PRO A 1 461 ? -20.687 9.566 30.139 1.00 55.19 461 PRO A C 1
ATOM 3588 O O . PRO A 1 461 ? -19.468 9.677 29.938 1.00 55.19 461 PRO A O 1
ATOM 3591 N N . THR A 1 462 ? -21.596 9.639 29.159 1.00 57.69 462 THR A N 1
ATOM 3592 C CA . THR A 1 462 ? -21.304 10.024 27.765 1.00 57.69 462 THR A CA 1
ATOM 3593 C C . THR A 1 462 ? -20.654 11.410 27.706 1.00 57.69 462 THR A C 1
ATOM 3595 O O . THR A 1 462 ? -20.791 12.202 28.633 1.00 57.69 462 THR A O 1
ATOM 3598 N N . LEU A 1 463 ? -19.951 11.748 26.616 1.00 52.12 463 LEU A N 1
ATOM 3599 C CA . LEU A 1 463 ? -19.351 13.084 26.470 1.00 52.12 463 LEU A CA 1
ATOM 3600 C C . LEU A 1 463 ? -20.421 14.188 26.553 1.00 52.12 463 LEU A C 1
ATOM 3602 O O . LEU A 1 463 ? -20.187 15.205 27.190 1.00 52.12 463 LEU A O 1
ATOM 3606 N N . ALA A 1 464 ? -21.611 13.951 25.988 1.00 52.78 464 ALA A N 1
ATOM 3607 C CA . ALA A 1 464 ? -22.758 14.846 26.119 1.00 52.78 464 ALA A CA 1
ATOM 3608 C C . ALA A 1 464 ? -23.217 14.991 27.581 1.00 52.78 464 ALA A C 1
ATOM 3610 O O . ALA A 1 464 ? -23.424 16.106 28.042 1.00 52.78 464 ALA A O 1
ATOM 3611 N N . GLN A 1 465 ? -23.292 13.891 28.340 1.00 60.72 465 GLN A N 1
ATOM 3612 C CA . GLN A 1 465 ? -23.611 13.928 29.774 1.00 60.72 465 GLN A CA 1
ATOM 3613 C C . GLN A 1 465 ? -22.506 14.585 30.616 1.00 60.72 465 GLN A C 1
ATOM 3615 O O . GLN A 1 465 ? -22.817 15.240 31.603 1.00 60.72 465 GLN A O 1
ATOM 3620 N N . ARG A 1 466 ? -21.227 14.458 30.232 1.00 60.44 466 ARG A N 1
ATOM 3621 C CA . ARG A 1 466 ? -20.107 15.134 30.910 1.00 60.44 466 ARG A CA 1
ATOM 3622 C C . ARG A 1 466 ? -20.119 16.635 30.657 1.00 60.44 466 ARG A C 1
ATOM 3624 O O . ARG A 1 466 ? -20.055 17.391 31.617 1.00 60.44 466 ARG A O 1
ATOM 3631 N N . VAL A 1 467 ? -20.298 17.057 29.406 1.00 56.84 467 VAL A N 1
ATOM 3632 C CA . VAL A 1 467 ? -20.450 18.477 29.055 1.00 56.84 467 VAL A CA 1
ATOM 3633 C C . VAL A 1 467 ? -21.688 19.065 29.738 1.00 56.84 467 VAL A C 1
ATOM 3635 O O . VAL A 1 467 ? -21.586 20.124 30.343 1.00 56.84 467 VAL A O 1
ATOM 3638 N N . ALA A 1 468 ? -22.816 18.343 29.754 1.00 57.62 468 ALA A N 1
ATOM 3639 C CA . ALA A 1 468 ? -24.012 18.751 30.492 1.00 57.62 468 ALA A CA 1
ATOM 3640 C C . ALA A 1 468 ? -23.755 18.872 32.008 1.00 57.62 468 ALA A C 1
ATOM 3642 O O . ALA A 1 468 ? -24.212 19.825 32.639 1.00 57.62 468 ALA A O 1
ATOM 3643 N N . SER A 1 469 ? -22.980 17.948 32.592 1.00 56.81 469 SER A N 1
ATOM 3644 C CA . SER A 1 469 ? -22.594 17.997 34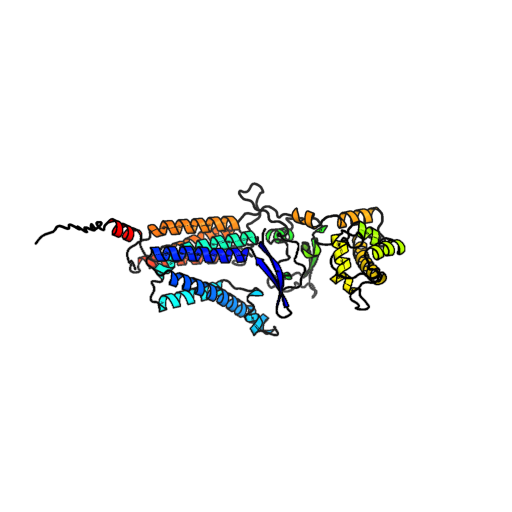.009 1.00 56.81 469 SER A CA 1
ATOM 3645 C C . SER A 1 469 ? -21.619 19.136 34.339 1.00 56.81 469 SER A C 1
ATOM 3647 O O . SER A 1 469 ? -21.645 19.658 35.451 1.00 56.81 469 SER A O 1
ATOM 3649 N N . GLU A 1 470 ? -20.793 19.560 33.378 1.00 57.66 470 GLU A N 1
ATOM 3650 C CA . GLU A 1 470 ? -19.901 20.718 33.507 1.00 57.66 470 GLU A CA 1
ATOM 3651 C C . GLU A 1 470 ? -20.666 22.040 33.369 1.00 57.66 470 GLU A C 1
ATOM 3653 O O . GLU A 1 470 ? -20.417 22.964 34.139 1.00 57.66 470 GLU A O 1
ATOM 3658 N N . THR A 1 471 ? -21.648 22.123 32.464 1.00 56.66 471 THR A N 1
ATOM 3659 C CA . THR A 1 471 ? -22.529 23.298 32.325 1.00 56.66 471 THR A CA 1
ATOM 3660 C C . THR A 1 471 ? -23.552 23.430 33.456 1.00 56.66 471 THR A C 1
ATOM 3662 O O . THR A 1 471 ? -24.055 24.522 33.697 1.00 56.66 471 THR A O 1
ATOM 3665 N N . GLY A 1 472 ? -23.858 22.332 34.156 1.00 48.97 472 GLY A N 1
ATOM 3666 C CA . GLY A 1 472 ? -24.786 22.293 35.290 1.00 48.97 472 GLY A CA 1
ATOM 3667 C C . GLY A 1 472 ? -24.156 22.593 36.655 1.00 48.97 472 GLY A C 1
ATOM 3668 O O . GLY A 1 472 ? -24.882 22.698 37.642 1.00 48.97 472 GLY A O 1
ATOM 3669 N N . LYS A 1 473 ? -22.825 22.743 36.752 1.00 42.50 473 LYS A N 1
ATOM 3670 C CA . LYS A 1 473 ? -22.183 23.198 37.994 1.00 42.50 473 LYS A CA 1
ATOM 3671 C C . LYS A 1 473 ? -22.305 24.722 38.102 1.00 42.50 473 LYS A C 1
ATOM 3673 O O . LYS A 1 473 ? -21.752 25.420 37.249 1.00 42.50 473 LYS A O 1
ATOM 3678 N N . PRO A 1 474 ? -22.950 25.280 39.147 1.00 42.53 474 PRO A N 1
ATOM 3679 C CA . PRO A 1 474 ? -22.880 26.715 39.378 1.00 42.53 474 PRO A CA 1
ATOM 3680 C C . PRO A 1 474 ? -21.409 27.091 39.582 1.00 42.53 474 PRO A C 1
ATOM 3682 O O . PRO A 1 474 ? -20.711 26.470 40.387 1.00 42.53 474 PRO A O 1
ATOM 3685 N N . ARG A 1 475 ? -20.926 28.091 38.833 1.00 44.50 475 ARG A N 1
ATOM 3686 C CA . ARG A 1 475 ? -19.621 28.725 39.065 1.00 44.50 475 ARG A CA 1
ATOM 3687 C C . ARG A 1 475 ? -19.609 29.241 40.505 1.00 44.50 475 ARG A C 1
ATOM 3689 O O . ARG A 1 475 ? -20.130 30.318 40.787 1.00 44.50 475 ARG A O 1
ATOM 3696 N N . GLY A 1 476 ? -19.053 28.448 41.418 1.00 39.28 476 GLY A N 1
ATOM 3697 C CA . GLY A 1 476 ? -18.795 28.861 42.787 1.00 39.28 476 GLY A CA 1
ATOM 3698 C C . GLY A 1 476 ? -17.930 30.111 42.748 1.00 39.28 476 GLY A C 1
ATOM 3699 O O . GLY A 1 476 ? -16.812 30.081 42.238 1.00 39.28 476 GLY A O 1
ATOM 3700 N N . LYS A 1 477 ? -18.491 31.224 43.223 1.00 38.69 477 LYS A N 1
ATOM 3701 C CA . LYS A 1 477 ? -17.799 32.499 43.376 1.00 38.69 477 LYS A CA 1
ATOM 3702 C C . LYS A 1 477 ? -16.529 32.274 44.194 1.00 38.69 477 LYS A C 1
ATOM 3704 O O . LYS A 1 477 ? -16.605 31.984 45.385 1.00 38.69 477 LYS A O 1
ATOM 3709 N N . SER A 1 478 ? -15.375 32.498 43.579 1.00 43.66 478 SER A N 1
ATOM 3710 C CA . SER A 1 478 ? -14.186 32.937 44.297 1.00 43.66 478 SER A CA 1
ATOM 3711 C C . SER A 1 478 ? -14.515 34.286 44.938 1.00 43.66 478 SER A C 1
ATOM 3713 O O . SER A 1 478 ? -14.519 35.317 44.265 1.00 43.66 478 SER A O 1
ATOM 3715 N N . ARG A 1 479 ? -14.856 34.292 46.227 1.00 38.41 479 ARG A N 1
ATOM 3716 C CA . ARG A 1 479 ? -14.930 35.521 47.019 1.00 38.41 479 ARG A CA 1
ATOM 3717 C C . ARG A 1 479 ? -13.737 35.534 47.972 1.00 38.41 479 ARG A C 1
ATOM 3719 O O . ARG A 1 479 ? -13.853 35.186 49.137 1.00 38.41 479 ARG A O 1
ATOM 3726 N N . GLN A 1 480 ? -12.577 35.913 47.438 1.00 41.94 480 GLN A N 1
ATOM 3727 C CA . GLN A 1 480 ? -11.565 36.593 48.239 1.00 41.94 480 GLN A CA 1
ATOM 3728 C C . GLN A 1 480 ? -12.111 37.998 48.506 1.00 41.94 480 GLN A C 1
ATOM 3730 O O . GLN A 1 480 ? -12.166 38.829 47.605 1.00 41.94 480 GLN A O 1
ATOM 3735 N N . THR A 1 481 ? -12.573 38.248 49.725 1.00 36.75 481 THR A N 1
ATOM 3736 C CA . THR A 1 481 ? -12.670 39.608 50.258 1.00 36.75 481 THR A CA 1
ATOM 3737 C C . THR A 1 481 ? -11.435 39.847 51.102 1.00 36.75 481 THR A C 1
ATOM 3739 O O . THR A 1 481 ? -11.383 39.475 52.270 1.00 36.75 481 THR A O 1
ATOM 3742 N N . THR A 1 482 ? -10.432 40.457 50.485 1.00 43.88 482 THR A N 1
ATOM 3743 C CA . THR A 1 482 ? -9.482 41.316 51.176 1.00 43.88 482 THR A CA 1
ATOM 3744 C C . THR A 1 482 ? -10.230 42.578 51.610 1.00 43.88 482 THR A C 1
ATOM 3746 O O . THR A 1 482 ? -10.774 43.306 50.785 1.00 43.88 482 THR A O 1
ATOM 3749 N N . SER A 1 483 ? -10.285 42.836 52.913 1.00 36.34 483 SER A N 1
ATOM 3750 C CA . SER A 1 483 ? -10.570 44.165 53.453 1.00 36.34 483 SER A CA 1
ATOM 3751 C C . SER A 1 483 ? -9.627 44.375 54.622 1.00 36.34 483 SER A C 1
ATOM 3753 O O . SER A 1 483 ? -9.834 43.821 55.698 1.00 36.34 483 SER A O 1
ATOM 3755 N N . GLY A 1 484 ? -8.566 45.141 54.386 1.00 42.00 484 GLY A N 1
ATOM 3756 C CA . GLY A 1 484 ? -7.786 45.731 55.462 1.00 42.00 484 GLY A CA 1
ATOM 3757 C C . GLY A 1 484 ? -8.563 46.873 56.115 1.00 42.00 484 GLY A C 1
ATOM 3758 O O . GLY A 1 484 ? -9.296 47.587 55.429 1.00 42.00 484 GLY A O 1
ATOM 3759 N N . LYS A 1 485 ? -8.392 47.026 57.430 1.00 39.38 485 LYS A N 1
ATOM 3760 C CA . LYS A 1 485 ? -8.276 48.312 58.136 1.00 39.38 485 LYS A CA 1
ATOM 3761 C C . LYS A 1 485 ? -7.991 48.068 59.622 1.00 39.38 485 LYS A C 1
ATOM 3763 O O . LYS A 1 485 ? -8.844 47.564 60.338 1.00 39.38 485 LYS A O 1
ATOM 3768 N N . ASP A 1 486 ? -6.752 48.374 59.994 1.00 42.97 486 ASP A N 1
ATOM 3769 C CA . ASP A 1 486 ? -6.324 49.255 61.088 1.00 42.97 486 ASP A CA 1
ATOM 3770 C C . ASP A 1 486 ? -7.053 49.307 62.446 1.00 42.97 486 ASP A C 1
ATOM 3772 O O . ASP A 1 486 ? -8.267 49.455 62.547 1.00 42.97 486 ASP A O 1
ATOM 3776 N N . THR A 1 487 ? -6.194 49.440 63.470 1.00 44.53 487 THR A N 1
ATOM 3777 C CA . THR A 1 487 ? -6.372 49.987 64.834 1.00 44.53 487 THR A CA 1
ATOM 3778 C C . THR A 1 487 ? -7.047 49.116 65.901 1.00 44.53 487 THR A C 1
ATOM 3780 O O . THR A 1 487 ? -8.265 49.112 66.047 1.00 44.53 487 THR A O 1
ATOM 3783 N N . ARG A 1 488 ? -6.245 48.508 66.786 1.00 45.69 488 ARG A N 1
ATOM 3784 C CA . ARG A 1 488 ? -5.798 49.113 68.059 1.00 45.69 488 ARG A CA 1
ATOM 3785 C C . ARG A 1 488 ? -4.677 48.305 68.698 1.00 45.69 488 ARG A C 1
ATOM 3787 O O . ARG A 1 488 ? -4.687 47.069 68.523 1.00 45.69 488 ARG A O 1
#

Foldseek 3Di:
DAQFPDWPQWDDDPNDTDTDTDGLLNVLLVVLLVQLLVQLLVLCVLVVHHSVLSVVLSVLLVVLLLLQQLVVQCVVCVVVLVPDPCSPVVSVPVVLPRGHRVRSVVRSVVRSVVSCVVVVHDPLQSLLSNLLSVLSSQLSNLVSCVNLLHFFFAFDDPPPVPFDKDFQADPVLAPLPDDDSCSPVRQFGRPQLQVCLQVVNFDADPLQKDKDWAFDADPVRHFDDDPRDTDTDIGIGGDGSVVLAFDAALLQLCLLVDDLVVVLVLQQVQDDPVQWHAPVSLVVCVVVVRSNNHRVNDPVQLCVLVPVNPRIHHSVSSNVSSNVSLVVLCVPQVPVSPSDHDPVSSVVSNVSRPPSSVVSSRPHMHRTTDGLSVLSSVLSNVLSVVLVVCLQVDDARNPSSLVSLQSVLVSQLVSVNRTDPFDLPDDVSPDGPSNVVSVVSNVVSVVVVVVRVVDPRPDDDRSVRVVVVVVPDPPDDPDPDDDDDDDD

Mean predicted aligned error: 14.71 Å